Protein AF-A0A971ZKN1-F1 (afdb_monomer)

Sequence (681 aa):
MTMVVRALGYGSAAMDKGYPWTYINTAIRLGLDKGLEDVRYTDELTRGQIAALLYNALTAEYLIPVTTGPITFTRTSTIIEEVYGYTISECVLSATNDYAIAGSSPVVKNGYVAFTDEEGNVLTVSFAQTGLAGTPNQWLGHGVKLVYKKYDSTITVLGAFDGGKSETVTTATMGKDNAYVTIDGVNYKIVETLSDALNTNANELLVYAFGEDETLTQIKNNDEFAALLGTSAITLHFDDRNSETADRAIVTTYKFGKLSIEDGKINLADGKTEAELTGGFNNAAGAVHGNYVLFYYNPEVKALTIAEVLTPTELAFVTELTSSYAIIGGTKYTFGCESAGVQASAVASKFEAGAVVSVVAKDGMILEVIGATAPTIESTYLVAVTGTVPVYVDGHVYYALTANIDGSNVSILNTRSDIVADTVYRYVKNGAGIYTLIEYSSENFTQSGEKKELLDNSESDSNVVLKVNNNGSYRMGNTRFLTDTKTVIVVRNAGTFSVKTGKFTSEITVNAGAKAYAVFKDEVGNVETLKFLYVTDGSLGEVDASTTYVRVLGKVGAVYENNTVYTVYSVFNLKTGKVETRKSVETELEVGKDYAVGANDLILGIEGEATSTGKVRGYTAETVTIGNKVYTMTSDSVVVQLNADGTVTNVTVASLHNQEVEFVATGNTINLIFVTETDAE

Radius of gyration: 44.14 Å; Cα contacts (8 Å, |Δi|>4): 1518; chains: 1; bounding box: 111×70×123 Å

pLDDT: mean 77.03, std 13.84, range [34.5, 97.12]

Nearest PDB structures (foldseek):
  7yny-assembly1_D  TM=1.984E-01  e=5.431E-04  Helicoverpa armigera nucleopolyhedrovirus
  7ypo-assembly1_A  TM=2.323E-01  e=3.597E-03  Helicoverpa armigera nucleopolyhedrovirus
  4v4b-assembly1_AL  TM=5.370E-01  e=3.744E-01  Saccharomyces cerevisiae
  4dka-assembly2_C-2  TM=5.662E-01  e=4.742E+00  Trypanosoma brucei

Mean predicted aligned error: 20.2 Å

Secondary structure (DSSP, 8-state):
-HHHHHHTT---HHHHTTTTHHHHHHHHHTTTTTT-TT--TTSPPPHHHHHHHHHHHHHSEEEEEEEETTEEEEEEEEHHHHTT--EEEEEEEEE-SS-B-TT----SSTTEEEEEETT--EEEEEHHHH--SS-GGGGTT-EEEEEEEEETTEEEEEEEEE-S-EEEES--EEPGGGS-EEETTEEEEE-SS--SSTTT-TTEEEEEEE-TTS-EEEE-SHHHHHTT-SSEEEEEEE-TT--SSEEEEEEEEPEEEE--EETTEEGGGTTEEGGG-TTEEE-TT---TT-EEEEEEETTTTEEEEEEEEPPPPPEEEEEE-SSEEEETTEEEEE-BTTTTB-HHHHHTT--TT-EEEEEEETTEEEEEEE-----PPPEEEEE-S--EEEEETTEEEEEEEEEETTEEEEEEES-S-PPTTEEEEEEE-TT--EEEE-TTSTTS-SS--EEEEEE---TT--EEEEE-TTS-EEETTEEEEEEEEEEEEEEETTEEEEEESS--EEEEE-TT-EEEEEEE--SSS-EEEEEEEESSEE--S--TT--EEEEEEEEEEEEETTEEEEEEEEEETTTTEEEEEEES-S-PPTT-EEEEPTTSPEEEEE----EEEEEEEE-SSEEEETTEEEEEEEEEEEEEE-TTS-EEE--TGGGTT-EEEEEEETTEEEEEEEE-PPP-

Foldseek 3Di:
DLVVCVVVPNDDPVSPVCPPPVVVVVCVVQVLCPVVVPPDPPDDDDPVRVVSNVVSQQFGKDWDFDDDDPDTDIDIDGNCCPPVNKDWFWWAQAEDCQEGAPPDDHDVDPQWTWTQGPVRDIDIDHPVQQVDPDDSVVRHRAIKTWIWHDDPPDIHTNHIGRLWDKDKDQDKAADVVSCFIADPNDTAWEAPDADPDPVPNQRYEWEWEQDPLRYTYTDHGSVSVVLQHQQKMKMFICDSVPDPYGHYIYIYQWAKDFWAADPQFTVVQVRDHQVRQQLHEADPQPDDHGWIFTWDADNVNSYIHTDHTWDWDPWFAFLDADLFWTQTPNAIAGEFRVSNVGDRVVRSVVDDHGATWIFGHTPRYTRDIDHDPGPPDPWFKKAFQDQWDWDDDPNDIWTWTFIQGQQDTDIATERDRPDDHRAMWTWDADPVRHIRTDHLVDPVRDPFWHKDFLDQLQPADDKDKAWAAQPAFGDSPNATEHEAQQAKEWEDAPRGIDIAGGGDGFIKIAGRRKTKIWIWGDDPDRYTYTRYIYIDHTGRHDDDLPWKKKAFAAFDAWDADPNAIWTKTFTQTQQQRFTDIATESDPDDDHGFMFTAHPVRHTDPHTDDQKDKFAFADDDPFWTDGHNAIAGEDPQAFEWEQENVRHIDGDDSVVRHRHMWIFGDDPRHTRYIYHYDDPDD

Solvent-accessible surface area (backbone atoms only — not comparable to full-atom values): 37612 Å² total; per-residue (Å²): 109,70,68,58,45,37,74,74,70,64,64,46,81,76,68,53,62,56,57,63,60,56,55,49,54,48,38,51,74,61,51,37,45,67,98,43,80,89,60,56,96,83,58,85,74,48,75,67,54,51,48,46,42,53,48,34,61,33,64,33,78,42,81,41,82,46,71,66,82,97,47,73,49,75,45,78,47,28,50,41,36,77,75,68,60,36,45,81,40,64,24,29,28,38,19,24,59,80,35,21,40,73,97,57,63,48,30,86,54,83,69,24,29,28,29,30,32,90,86,67,52,77,46,75,39,52,49,80,42,26,68,62,81,86,55,68,75,81,42,54,71,33,42,27,39,39,32,30,33,85,50,99,94,45,68,48,54,78,29,44,37,90,42,37,55,72,50,76,43,67,65,70,45,73,38,79,93,44,71,29,36,34,46,92,88,42,68,28,38,46,28,80,64,83,57,93,47,80,87,72,30,72,39,32,26,39,36,32,31,61,44,96,85,58,43,38,39,67,36,56,33,42,66,63,48,58,60,44,50,81,46,25,41,37,35,34,25,23,45,70,79,77,54,99,50,47,47,32,34,44,35,49,60,20,33,62,47,71,40,44,65,56,99,61,19,28,59,81,52,86,52,38,34,70,89,66,24,77,55,35,71,44,54,85,53,67,72,51,73,74,36,35,30,34,30,42,60,41,80,86,59,26,25,39,38,39,71,41,66,51,66,66,46,73,78,26,44,28,77,42,71,62,100,61,37,38,24,45,71,83,45,71,28,36,41,19,41,66,50,23,72,26,52,35,68,72,45,50,73,75,62,54,70,67,38,44,34,21,41,29,60,50,97,48,24,35,68,46,77,49,81,46,81,66,75,87,66,80,87,45,66,33,34,26,66,36,47,49,44,83,44,82,53,97,94,40,81,35,15,35,32,41,28,34,47,94,53,42,81,41,82,46,40,25,80,58,74,82,51,53,48,81,34,68,28,42,51,48,69,50,98,87,64,42,34,50,77,42,51,71,89,42,91,64,60,45,98,52,29,70,70,44,79,58,44,80,37,74,56,88,82,56,67,48,76,46,64,42,51,72,86,53,80,32,63,58,77,90,49,37,29,39,52,39,77,74,13,36,39,40,29,23,40,98,88,45,58,49,64,52,67,22,64,47,65,44,42,30,38,34,37,54,67,24,42,36,44,36,31,33,38,66,52,94,73,88,51,32,40,41,41,38,36,40,30,70,27,34,42,71,54,80,80,55,94,82,65,43,39,29,32,32,69,40,82,74,51,70,50,79,55,96,95,39,71,27,29,30,29,37,26,39,30,61,75,76,72,44,68,48,78,39,41,18,76,59,85,81,78,60,66,78,42,36,25,37,44,45,93,85,64,30,47,43,97,44,74,55,86,76,62,47,78,38,38,27,71,48,74,58,97,50,33,40,25,45,57,95,45,77,29,39,45,55,96,77,40,39,43,34,34,38,41,74,88,64,47,73,45,83,51,54,74,76,80,38,59,76,34,73,32,40,32,26,63,65,88,57,36,40,44,30,40,36,36,74,49,68,80,82,130

Structure (mmCIF, N/CA/C/O backbone):
data_AF-A0A971ZKN1-F1
#
_entry.id   AF-A0A971ZKN1-F1
#
loop_
_atom_site.group_PDB
_atom_site.id
_atom_site.type_symbol
_atom_site.label_atom_id
_atom_site.label_alt_id
_atom_site.label_comp_id
_atom_site.label_asym_id
_atom_site.label_entity_id
_atom_site.label_seq_id
_atom_site.pdbx_PDB_ins_code
_atom_site.Cartn_x
_atom_site.Cartn_y
_atom_site.Cartn_z
_atom_site.occupancy
_atom_site.B_iso_or_equiv
_atom_site.auth_seq_id
_atom_site.auth_comp_id
_atom_site.auth_asym_id
_atom_site.auth_atom_id
_atom_site.pdbx_PDB_model_num
ATOM 1 N N . MET A 1 1 ? -28.987 -27.726 48.437 1.00 52.97 1 MET A N 1
ATOM 2 C CA . MET A 1 1 ? -29.363 -28.200 49.794 1.00 52.97 1 MET A CA 1
ATOM 3 C C . MET A 1 1 ? -29.250 -29.721 49.961 1.00 52.97 1 MET A C 1
ATOM 5 O O . MET A 1 1 ? -28.495 -30.161 50.816 1.00 52.97 1 MET A O 1
ATOM 9 N N . THR A 1 2 ? -29.912 -30.543 49.135 1.00 59.19 2 THR A N 1
ATOM 10 C CA . THR A 1 2 ? -29.900 -32.021 49.256 1.00 59.19 2 THR A CA 1
ATOM 11 C C . THR A 1 2 ? -28.501 -32.655 49.268 1.00 59.19 2 THR A C 1
ATOM 13 O O . THR A 1 2 ? -28.232 -33.514 50.102 1.00 59.19 2 THR A O 1
ATOM 16 N N . MET A 1 3 ? -27.581 -32.196 48.408 1.00 58.59 3 MET A N 1
ATOM 17 C CA . MET A 1 3 ? -26.194 -32.693 48.390 1.00 58.59 3 MET A CA 1
ATOM 18 C C . MET A 1 3 ? -25.444 -32.422 49.705 1.00 58.59 3 MET A C 1
ATOM 20 O O . MET A 1 3 ? -24.719 -33.291 50.179 1.00 58.59 3 MET A O 1
ATOM 24 N N . VAL A 1 4 ? -25.667 -31.256 50.323 1.00 52.28 4 VAL A N 1
ATOM 25 C CA . VAL A 1 4 ? -25.042 -30.853 51.597 1.00 52.28 4 VAL A CA 1
ATOM 26 C C . VAL A 1 4 ? -25.582 -31.691 52.757 1.00 52.28 4 VAL A C 1
ATOM 28 O O . VAL A 1 4 ? -24.809 -32.234 53.537 1.00 52.28 4 VAL A O 1
ATOM 31 N N . VAL A 1 5 ? -26.904 -31.875 52.835 1.00 58.31 5 VAL A N 1
ATOM 32 C CA . VAL A 1 5 ? -27.551 -32.706 53.870 1.00 58.31 5 VAL A CA 1
ATOM 33 C C . VAL A 1 5 ? -27.051 -34.155 53.815 1.00 58.31 5 VAL A C 1
ATOM 35 O O . VAL A 1 5 ? -26.801 -34.767 54.854 1.00 58.31 5 VAL A O 1
ATOM 38 N N . ARG A 1 6 ? -26.830 -34.694 52.608 1.00 61.97 6 ARG A N 1
ATOM 39 C CA . ARG A 1 6 ? -26.289 -36.046 52.424 1.00 61.97 6 ARG A CA 1
ATOM 40 C C . ARG A 1 6 ? -24.798 -36.141 52.765 1.00 61.97 6 ARG A C 1
ATOM 42 O O . ARG A 1 6 ? -24.402 -37.103 53.415 1.00 61.97 6 ARG A O 1
ATOM 49 N N . ALA A 1 7 ? -23.991 -35.152 52.372 1.00 54.19 7 ALA A N 1
ATOM 50 C CA . ALA A 1 7 ? -22.567 -35.081 52.720 1.00 54.19 7 ALA A CA 1
ATOM 51 C C . ALA A 1 7 ? -22.340 -35.016 54.242 1.00 54.19 7 ALA A C 1
ATOM 53 O O . ALA A 1 7 ? -21.360 -35.553 54.747 1.00 54.19 7 ALA A O 1
ATOM 54 N N . LEU A 1 8 ? -23.287 -34.430 54.978 1.00 57.09 8 LEU A N 1
ATOM 55 C CA . LEU A 1 8 ? -23.310 -34.408 56.443 1.00 57.09 8 LEU A CA 1
ATOM 56 C C . LEU A 1 8 ? -23.817 -35.720 57.081 1.00 57.09 8 LEU A C 1
ATOM 58 O O . LEU A 1 8 ? -23.924 -35.795 58.302 1.00 57.09 8 LEU A O 1
ATOM 62 N N . GLY A 1 9 ? -24.126 -36.751 56.286 1.00 59.22 9 GLY A N 1
ATOM 63 C CA . GLY A 1 9 ? -24.517 -38.084 56.760 1.00 59.22 9 GLY A CA 1
ATOM 64 C C . GLY A 1 9 ? -26.022 -38.308 56.949 1.00 59.22 9 GLY A C 1
ATOM 65 O O . GLY A 1 9 ? -26.420 -39.387 57.376 1.00 59.22 9 GLY A O 1
ATOM 66 N N . TYR A 1 10 ? -26.873 -37.339 56.599 1.00 69.38 10 TYR A N 1
ATOM 67 C CA . TYR A 1 10 ? -28.325 -37.391 56.839 1.00 69.38 10 TYR A CA 1
ATOM 68 C C . TYR A 1 10 ? -29.140 -37.765 55.587 1.00 69.38 10 TYR A C 1
ATOM 70 O O . TYR A 1 10 ? -30.219 -37.223 55.342 1.00 69.38 10 TYR A O 1
ATOM 78 N N . GLY A 1 11 ? -28.618 -38.673 54.759 1.00 69.50 11 GLY A N 1
ATOM 79 C CA . GLY A 1 11 ? -29.302 -39.132 53.545 1.00 69.50 11 GLY A CA 1
ATOM 80 C C . GLY A 1 11 ? -30.628 -39.855 53.819 1.00 69.50 11 GLY A C 1
ATOM 81 O O . GLY A 1 11 ? -30.818 -40.470 54.866 1.00 69.50 11 GLY A O 1
ATOM 82 N N . SER A 1 12 ? -31.545 -39.813 52.850 1.00 75.44 12 SER A N 1
ATOM 83 C CA . SER A 1 12 ? -32.789 -40.596 52.853 1.00 75.44 12 SER A CA 1
ATOM 84 C C . SER A 1 12 ? -32.953 -41.330 51.523 1.00 75.44 12 SER A C 1
ATOM 86 O O . SER A 1 12 ? -32.417 -40.891 50.509 1.00 75.44 12 SER A O 1
ATOM 88 N N . ALA A 1 13 ? -33.753 -42.401 51.485 1.00 77.06 13 ALA A N 1
ATOM 89 C CA . ALA A 1 13 ? -33.987 -43.177 50.259 1.00 77.06 13 ALA A CA 1
ATOM 90 C C . ALA A 1 13 ? -34.491 -42.321 49.075 1.00 77.06 13 ALA A C 1
ATOM 92 O O . ALA A 1 13 ? -34.213 -42.626 47.918 1.00 77.06 13 ALA A O 1
ATOM 93 N N . ALA A 1 14 ? -35.203 -41.225 49.361 1.00 72.38 14 ALA A N 1
ATOM 94 C CA . ALA A 1 14 ? -35.620 -40.251 48.356 1.00 72.38 14 ALA A CA 1
ATOM 95 C C . ALA A 1 14 ? -34.454 -39.387 47.838 1.00 72.38 14 ALA A C 1
ATOM 97 O O . ALA A 1 14 ? -34.401 -39.101 46.648 1.00 72.38 14 ALA A O 1
ATOM 98 N N . MET A 1 15 ? -33.519 -38.995 48.710 1.00 65.88 15 MET A N 1
ATOM 99 C CA . MET A 1 15 ? -32.327 -38.203 48.358 1.00 65.88 15 MET A CA 1
ATOM 100 C C . MET A 1 15 ? -31.232 -39.037 47.676 1.00 65.88 15 MET A C 1
ATOM 102 O O . MET A 1 15 ? -30.370 -38.489 46.996 1.00 65.88 15 MET A O 1
ATOM 106 N N . ASP A 1 16 ? -31.275 -40.356 47.849 1.00 73.25 16 ASP A N 1
ATOM 107 C CA . ASP A 1 16 ? -30.351 -41.310 47.231 1.00 73.25 16 ASP A CA 1
ATOM 108 C C . ASP A 1 16 ? -30.732 -41.623 45.776 1.00 73.25 16 ASP A C 1
ATOM 110 O O . ASP A 1 16 ? -29.901 -42.061 44.977 1.00 73.25 16 ASP A O 1
ATOM 114 N N . LYS A 1 17 ? -31.993 -41.383 45.401 1.00 75.62 17 LYS A N 1
ATOM 115 C CA . LYS A 1 17 ? -32.504 -41.674 44.063 1.00 75.62 17 LYS A CA 1
ATOM 116 C C . LYS A 1 17 ? -31.930 -40.682 43.045 1.00 75.62 17 LYS A C 1
ATOM 118 O O . LYS A 1 17 ? -32.218 -39.492 43.099 1.00 75.62 17 LYS A O 1
ATOM 123 N N . GLY A 1 18 ? -31.142 -41.184 42.092 1.00 64.94 18 GLY A N 1
ATOM 124 C CA . GLY A 1 18 ? -30.471 -40.357 41.076 1.00 64.94 18 GLY A CA 1
ATOM 125 C C . GLY A 1 18 ? -29.169 -39.703 41.558 1.00 64.94 18 GLY A C 1
ATOM 126 O O . GLY A 1 18 ? -28.531 -38.953 40.821 1.00 64.94 18 GLY A O 1
ATOM 127 N N . TYR A 1 19 ? -28.731 -39.992 42.783 1.00 64.00 19 TYR A N 1
ATOM 128 C CA . TYR A 1 19 ? -27.459 -39.503 43.298 1.00 64.00 19 TYR A CA 1
ATOM 129 C C . TYR A 1 19 ? -26.272 -40.335 42.763 1.00 64.00 19 TYR A C 1
ATOM 131 O O . TYR A 1 19 ? -26.373 -41.561 42.721 1.00 64.00 19 TYR A O 1
ATOM 139 N N . PRO A 1 20 ? -25.131 -39.719 42.389 1.00 63.50 20 PRO A N 1
ATOM 140 C CA . PRO A 1 20 ? -24.881 -38.274 42.352 1.00 63.50 20 PRO A CA 1
ATOM 141 C C . PRO A 1 20 ? -25.288 -37.616 41.020 1.00 63.50 20 PRO A C 1
ATOM 143 O O . PRO A 1 20 ? -25.521 -36.412 40.980 1.00 63.50 20 PRO A O 1
ATOM 146 N N . TRP A 1 21 ? -25.406 -38.389 39.939 1.00 68.44 21 TRP A N 1
ATOM 147 C CA . TRP A 1 21 ? -25.405 -37.873 38.566 1.00 68.44 21 TRP A CA 1
ATOM 148 C C . TRP A 1 21 ? -26.577 -36.966 38.207 1.00 68.44 21 TRP A C 1
ATOM 150 O O . TRP A 1 21 ? -26.382 -35.960 37.540 1.00 68.44 21 TRP A O 1
ATOM 160 N N . THR A 1 22 ? -27.793 -37.260 38.662 1.00 70.12 22 THR A N 1
ATOM 161 C CA . THR A 1 22 ? -28.954 -36.406 38.372 1.00 70.12 22 THR A CA 1
ATOM 162 C C . THR A 1 22 ? -28.827 -35.051 39.070 1.00 70.12 22 THR A C 1
ATOM 164 O O . THR A 1 22 ? -29.233 -34.033 38.515 1.00 70.12 22 THR A O 1
ATOM 167 N N . TYR A 1 23 ? -28.208 -35.020 40.253 1.00 66.31 23 TYR A N 1
ATOM 168 C CA . TYR A 1 23 ? -27.929 -33.784 40.984 1.00 66.31 23 TYR A CA 1
ATOM 169 C C . TYR A 1 23 ? -26.761 -33.012 40.375 1.00 66.31 23 TYR A C 1
ATOM 171 O O . TYR A 1 23 ? -26.865 -31.799 40.264 1.00 66.31 23 TYR A O 1
ATOM 179 N N . ILE A 1 24 ? -25.708 -33.700 39.923 1.00 68.00 24 ILE A N 1
ATOM 180 C CA . ILE A 1 24 ? -24.601 -33.086 39.176 1.00 68.00 24 ILE A CA 1
ATOM 181 C C . ILE A 1 24 ? -25.119 -32.477 37.871 1.00 68.00 24 ILE A C 1
ATOM 183 O O . ILE A 1 24 ? -24.901 -31.301 37.628 1.00 68.00 24 ILE A O 1
ATOM 187 N N . ASN A 1 25 ? -25.897 -33.216 37.081 1.00 64.62 25 ASN A N 1
ATOM 188 C CA . ASN A 1 25 ? -26.486 -32.697 35.845 1.00 64.62 25 ASN A CA 1
ATOM 189 C C . ASN A 1 25 ? -27.436 -31.525 36.111 1.00 64.62 25 ASN A C 1
ATOM 191 O O . ASN A 1 25 ? -27.516 -30.603 35.308 1.00 64.62 25 ASN A O 1
ATOM 195 N N . THR A 1 26 ? -28.151 -31.537 37.239 1.00 63.31 26 THR A N 1
ATOM 196 C CA . THR A 1 26 ? -28.976 -30.395 37.653 1.00 63.31 26 THR A CA 1
ATOM 197 C C . THR A 1 26 ? -28.108 -29.208 38.071 1.00 63.31 26 THR A C 1
ATOM 199 O O . THR A 1 26 ? -28.433 -28.089 37.709 1.00 63.31 26 THR A O 1
ATOM 202 N N . ALA A 1 27 ? -27.002 -29.433 38.785 1.00 61.34 27 ALA A N 1
ATOM 203 C CA . ALA A 1 27 ? -26.045 -28.396 39.161 1.00 61.34 27 ALA A CA 1
ATOM 204 C C . ALA A 1 27 ? -25.405 -27.743 37.927 1.00 61.34 27 ALA A C 1
ATOM 206 O O . ALA A 1 27 ? -25.395 -26.521 37.844 1.00 61.34 27 ALA A O 1
ATOM 207 N N . ILE A 1 28 ? -24.991 -28.546 36.942 1.00 63.41 28 ILE A N 1
ATOM 208 C CA . ILE A 1 28 ? -24.508 -28.080 35.632 1.00 63.41 28 ILE A CA 1
ATOM 209 C C . ILE A 1 28 ? -25.602 -27.282 34.913 1.00 63.41 28 ILE A C 1
ATOM 211 O O . ILE A 1 28 ? -25.378 -26.176 34.441 1.00 63.41 28 ILE A O 1
ATOM 215 N N . ARG A 1 29 ? -26.845 -27.788 34.890 1.00 58.34 29 ARG A N 1
ATOM 216 C CA . ARG A 1 29 ? -27.975 -27.075 34.267 1.00 58.34 29 ARG A CA 1
ATOM 217 C C . ARG A 1 29 ? -28.306 -25.748 34.956 1.00 58.34 29 ARG A C 1
ATOM 219 O O . ARG A 1 29 ? -28.877 -24.868 34.326 1.00 58.34 29 ARG A O 1
ATOM 226 N N . LEU A 1 30 ? -27.990 -25.627 36.241 1.00 55.00 30 LEU A N 1
ATOM 227 C CA . LEU A 1 30 ? -28.123 -24.399 37.025 1.00 55.00 30 LEU A CA 1
ATOM 228 C C . LEU A 1 30 ? -26.863 -23.514 36.942 1.00 55.00 30 LEU A C 1
ATOM 230 O O . LEU A 1 30 ? -26.801 -22.501 37.631 1.00 55.00 30 LEU A O 1
ATOM 234 N N . GLY A 1 31 ? -25.867 -23.885 36.128 1.00 56.12 31 GLY A N 1
ATOM 235 C CA . GLY A 1 31 ? -24.629 -23.131 35.925 1.00 56.12 31 GLY A CA 1
ATOM 236 C C . GLY A 1 31 ? -23.684 -23.132 37.127 1.00 56.12 31 GLY A C 1
ATOM 237 O O . GLY A 1 31 ? -22.835 -22.250 37.235 1.00 56.12 31 GLY A O 1
ATOM 238 N N . LEU A 1 32 ? -23.828 -24.088 38.052 1.00 67.69 32 LEU A N 1
ATOM 239 C CA . LEU A 1 32 ? -23.006 -24.152 39.264 1.00 67.69 32 LEU A CA 1
ATOM 240 C C . LEU A 1 32 ? -21.545 -24.540 38.993 1.00 67.69 32 LEU A C 1
ATOM 242 O O . LEU A 1 32 ? -20.699 -24.349 39.865 1.00 67.69 32 LEU A O 1
ATOM 246 N N . ASP A 1 33 ? -21.256 -25.074 37.809 1.00 65.81 33 ASP A N 1
ATOM 247 C CA . ASP A 1 33 ? -19.938 -25.494 37.332 1.00 65.81 33 ASP A CA 1
ATOM 248 C C . ASP A 1 33 ? -19.185 -24.415 36.539 1.00 65.81 33 ASP A C 1
ATOM 250 O O . ASP A 1 33 ? -18.049 -24.662 36.140 1.00 65.81 33 ASP A O 1
ATOM 254 N N . LYS A 1 34 ? -19.762 -23.219 36.351 1.00 65.50 34 LYS A N 1
ATOM 255 C CA . LYS A 1 34 ? -19.079 -22.108 35.672 1.00 65.50 34 LYS A CA 1
ATOM 256 C C . LYS A 1 34 ? -17.765 -21.747 36.374 1.00 65.50 34 LYS A C 1
ATOM 258 O O . LYS A 1 34 ? -17.768 -21.461 37.577 1.00 65.50 34 LYS A O 1
ATOM 263 N N . GLY A 1 35 ? -16.662 -21.742 35.625 1.00 63.22 35 GLY A N 1
ATOM 264 C CA . GLY A 1 35 ? -15.298 -21.538 36.128 1.00 63.22 35 GLY A CA 1
ATOM 265 C C . GLY A 1 35 ? -14.670 -22.776 36.786 1.00 63.22 35 GLY A C 1
ATOM 266 O O . GLY A 1 35 ? -13.624 -22.667 37.432 1.00 63.22 35 GLY A O 1
ATOM 267 N N . LEU A 1 36 ? -15.319 -23.939 36.676 1.00 68.38 36 LEU A N 1
ATOM 268 C CA . LEU A 1 36 ? -14.886 -25.235 37.207 1.00 68.38 36 LEU A CA 1
ATOM 269 C C . LEU A 1 36 ? -14.888 -26.333 36.127 1.00 68.38 36 LEU A C 1
ATOM 271 O O . LEU A 1 36 ? -14.821 -27.515 36.460 1.00 68.38 36 LEU A O 1
ATOM 275 N N . GLU A 1 37 ? -14.950 -25.967 34.847 1.00 71.62 37 GLU A N 1
ATOM 276 C CA . GLU A 1 37 ? -15.147 -26.879 33.712 1.00 71.62 37 GLU A CA 1
ATOM 277 C C . GLU A 1 37 ? -13.988 -27.879 33.548 1.00 71.62 37 GLU A C 1
ATOM 279 O O . GLU A 1 37 ? -14.201 -29.030 33.166 1.00 71.62 37 GLU A O 1
ATOM 284 N N . ASP A 1 38 ? -12.771 -27.465 33.910 1.00 73.25 38 ASP A N 1
ATOM 285 C CA . ASP A 1 38 ? -11.563 -28.297 33.853 1.00 73.25 38 ASP A CA 1
ATOM 286 C C . ASP A 1 38 ? -11.340 -29.150 35.116 1.00 73.25 38 ASP A C 1
ATOM 288 O O . ASP A 1 38 ? -10.377 -29.920 35.197 1.00 73.25 38 ASP A O 1
ATOM 292 N N . VAL A 1 39 ? -12.213 -29.028 36.121 1.00 67.56 39 VAL A N 1
ATOM 293 C CA . VAL A 1 39 ? -12.098 -29.756 37.388 1.00 67.56 39 VAL A CA 1
ATOM 294 C C . VAL A 1 39 ? -12.746 -31.125 37.254 1.00 67.56 39 VAL A C 1
ATOM 296 O O . VAL A 1 39 ? -13.963 -31.256 37.105 1.00 67.56 39 VAL A O 1
ATOM 299 N N . ARG A 1 40 ? -11.949 -32.190 37.353 1.00 71.06 40 ARG A N 1
ATOM 300 C CA . ARG A 1 40 ? -12.493 -33.549 37.292 1.00 71.06 40 ARG A CA 1
ATOM 301 C C . ARG A 1 40 ? -13.211 -33.866 38.597 1.00 71.06 40 ARG A C 1
ATOM 303 O O . ARG A 1 40 ? -12.791 -33.458 39.674 1.00 71.06 40 ARG A O 1
ATOM 310 N N . TYR A 1 41 ? -14.240 -34.710 38.532 1.00 65.75 41 TYR A N 1
ATOM 311 C CA . TYR A 1 41 ? -14.996 -35.151 39.717 1.00 65.75 41 TYR A CA 1
ATOM 312 C C . TYR A 1 41 ? -14.154 -35.848 40.801 1.00 65.75 41 TYR A C 1
ATOM 314 O O . TYR A 1 41 ? -14.636 -36.059 41.911 1.00 65.75 41 TYR A O 1
ATOM 322 N N . THR A 1 42 ? -12.930 -36.255 40.467 1.00 70.06 42 THR A N 1
ATOM 323 C CA . THR A 1 42 ? -11.970 -36.900 41.369 1.00 70.06 42 THR A CA 1
ATOM 324 C C . THR A 1 42 ? -10.967 -35.935 41.992 1.00 70.06 42 THR A C 1
ATOM 326 O O . THR A 1 42 ? -10.181 -36.366 42.832 1.00 70.06 42 THR A O 1
ATOM 329 N N . ASP A 1 43 ? -10.944 -34.676 41.560 1.00 72.56 43 ASP A N 1
ATOM 330 C CA . ASP A 1 43 ? -9.907 -33.730 41.950 1.00 72.56 43 ASP A CA 1
ATOM 331 C C . ASP A 1 43 ? -10.198 -33.132 43.333 1.00 72.56 43 ASP A C 1
ATOM 333 O O . ASP A 1 43 ? -11.343 -32.842 43.692 1.00 72.56 43 ASP A O 1
ATOM 337 N N . GLU A 1 44 ? -9.143 -32.928 44.125 1.00 73.19 44 GLU A N 1
ATOM 338 C CA . GLU A 1 44 ? -9.240 -32.133 45.347 1.00 73.19 44 GLU A CA 1
ATOM 339 C C . GLU A 1 44 ? -9.372 -30.650 44.984 1.00 73.19 44 GLU A C 1
ATOM 341 O O . GLU A 1 44 ? -8.515 -30.076 44.309 1.00 73.19 44 GLU A O 1
ATOM 346 N N . LEU A 1 45 ? -10.451 -30.019 45.449 1.00 66.38 45 LEU A N 1
ATOM 347 C CA . LEU A 1 45 ? -10.735 -28.622 45.139 1.00 66.38 45 LEU A CA 1
ATOM 348 C C . LEU A 1 45 ? -9.787 -27.678 45.886 1.00 66.38 45 LEU A C 1
ATOM 350 O O . LEU A 1 45 ? -9.662 -27.715 47.113 1.00 66.38 45 LEU A O 1
ATOM 354 N N . THR A 1 46 ? -9.187 -26.747 45.151 1.00 67.62 46 THR A N 1
ATOM 355 C CA . THR A 1 46 ? -8.466 -25.613 45.733 1.00 67.62 46 THR A CA 1
ATOM 356 C C . THR A 1 46 ? -9.424 -24.665 46.459 1.00 67.62 46 THR A C 1
ATOM 358 O O . THR A 1 46 ? -10.624 -24.612 46.184 1.00 67.62 46 THR A O 1
ATOM 361 N N . ARG A 1 47 ? -8.891 -23.831 47.363 1.00 59.94 47 ARG A N 1
ATOM 362 C CA . ARG A 1 47 ? -9.691 -22.807 48.066 1.00 59.94 47 ARG A CA 1
ATOM 363 C C . ARG A 1 47 ? -10.417 -21.863 47.098 1.00 59.94 47 ARG A C 1
ATOM 365 O O . ARG A 1 47 ? -11.539 -21.470 47.395 1.00 59.94 47 ARG A O 1
ATOM 372 N N . GLY A 1 48 ? -9.797 -21.533 45.962 1.00 56.66 48 GLY A N 1
ATOM 373 C CA . GLY A 1 48 ? -10.414 -20.718 44.911 1.00 56.66 48 GLY A CA 1
ATOM 374 C C . GLY A 1 48 ? -11.597 -21.423 44.247 1.00 56.66 48 GLY A C 1
ATOM 375 O O . GLY A 1 48 ? -12.668 -20.839 44.132 1.00 56.66 48 GLY A O 1
ATOM 376 N N . GLN A 1 49 ? -11.449 -22.707 43.915 1.00 63.09 49 GLN A N 1
ATOM 377 C CA . GLN A 1 49 ? -12.525 -23.509 43.319 1.00 63.09 49 GLN A CA 1
ATOM 378 C C . GLN A 1 49 ? -13.696 -23.740 44.290 1.00 63.09 49 GLN A C 1
ATOM 380 O O . GLN A 1 49 ? -14.855 -23.666 43.894 1.00 63.09 49 GLN A O 1
ATOM 385 N N . ILE A 1 50 ? -13.420 -23.950 45.584 1.00 64.56 50 ILE A N 1
ATOM 386 C CA . ILE A 1 50 ? -14.469 -24.032 46.617 1.00 64.56 50 ILE A CA 1
ATOM 387 C C . ILE A 1 50 ? -15.218 -22.699 46.738 1.00 64.56 50 ILE A C 1
ATOM 389 O O . ILE A 1 50 ? -16.441 -22.694 46.866 1.00 64.56 50 ILE A O 1
ATOM 393 N N . ALA A 1 51 ? -14.499 -21.573 46.699 1.00 60.84 51 ALA A N 1
ATOM 394 C CA . ALA A 1 51 ? -15.114 -20.252 46.750 1.00 60.84 51 ALA A CA 1
ATOM 395 C C . ALA A 1 51 ? -16.026 -20.003 45.537 1.00 60.84 51 ALA A C 1
ATOM 397 O O . ALA A 1 51 ? -17.151 -19.552 45.733 1.00 60.84 51 ALA A O 1
ATOM 398 N N . ALA A 1 52 ? -15.592 -20.372 44.326 1.00 61.12 52 ALA A N 1
ATOM 399 C CA . ALA A 1 52 ? -16.406 -20.290 43.111 1.00 61.12 52 ALA A CA 1
ATOM 400 C C . ALA A 1 52 ? -17.684 -21.140 43.214 1.00 61.12 52 ALA A C 1
ATOM 402 O O . ALA A 1 52 ? -18.779 -20.648 42.962 1.00 61.12 52 ALA A O 1
ATOM 403 N N . LEU A 1 53 ? -17.574 -22.384 43.693 1.00 68.94 53 LEU A N 1
ATOM 404 C CA . LEU A 1 53 ? -18.726 -23.275 43.862 1.00 68.94 53 LEU A CA 1
ATOM 405 C C . LEU A 1 53 ? -19.742 -22.748 44.890 1.00 68.94 53 LEU A C 1
ATOM 407 O O . LEU A 1 53 ? -20.951 -22.794 44.659 1.00 68.94 53 LEU A O 1
ATOM 411 N N . LEU A 1 54 ? -19.264 -22.245 46.034 1.00 66.94 54 LEU A N 1
ATOM 412 C CA . LEU A 1 54 ? -20.121 -21.631 47.053 1.00 66.94 54 LEU A CA 1
ATOM 413 C C . LEU A 1 54 ? -20.790 -20.365 46.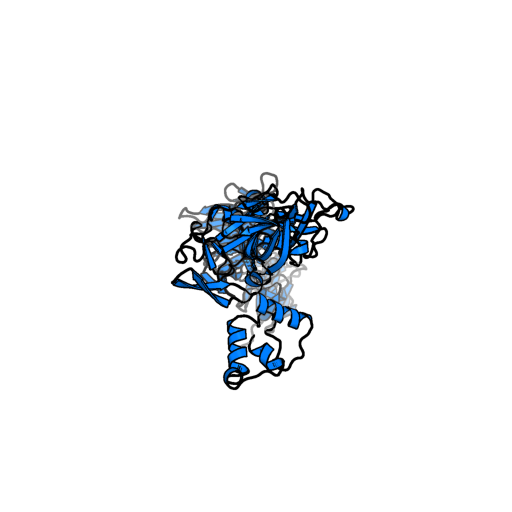528 1.00 66.94 54 LEU A C 1
ATOM 415 O O . LEU A 1 54 ? -21.969 -20.144 46.792 1.00 66.94 54 LEU A O 1
ATOM 419 N N . TYR A 1 55 ? -20.045 -19.555 45.786 1.00 66.94 55 TYR A N 1
ATOM 420 C CA . TYR A 1 55 ? -20.558 -18.341 45.183 1.00 66.94 55 TYR A CA 1
ATOM 421 C C . TYR A 1 55 ? -21.668 -18.647 44.167 1.00 66.94 55 TYR A C 1
ATOM 423 O O . TYR A 1 55 ? -22.780 -18.151 44.338 1.00 66.94 55 TYR A O 1
ATOM 431 N N . ASN A 1 56 ? -21.420 -19.544 43.204 1.00 69.12 56 ASN A N 1
ATOM 432 C CA . ASN A 1 56 ? -22.418 -19.964 42.216 1.00 69.12 56 ASN A CA 1
ATOM 433 C C . ASN A 1 56 ? -23.688 -20.501 42.897 1.00 69.12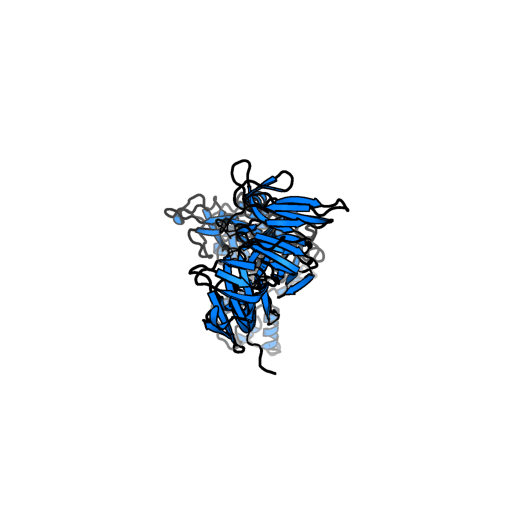 56 ASN A C 1
ATOM 435 O O . ASN A 1 56 ? -24.803 -20.235 42.460 1.00 69.12 56 ASN A O 1
ATOM 439 N N . ALA A 1 57 ? -23.545 -21.225 44.012 1.00 69.69 57 ALA A N 1
ATOM 440 C CA . ALA A 1 57 ? -24.687 -21.726 44.775 1.00 69.69 57 ALA A CA 1
ATOM 441 C C . ALA A 1 57 ? -25.494 -20.619 45.479 1.00 69.69 57 ALA A C 1
ATOM 443 O O . ALA A 1 57 ? -26.698 -20.783 45.672 1.00 69.69 57 ALA A O 1
ATOM 444 N N . LEU A 1 58 ? -24.851 -19.522 45.892 1.00 71.12 58 LEU A N 1
ATOM 445 C CA . LEU A 1 58 ? -25.517 -18.387 46.539 1.00 71.12 58 LEU A CA 1
ATOM 446 C C . LEU A 1 58 ? -26.267 -17.500 45.541 1.00 71.12 58 LEU A C 1
ATOM 448 O O . LEU A 1 58 ? -27.259 -16.874 45.920 1.00 71.12 58 LEU A O 1
ATOM 452 N N . THR A 1 59 ? -25.802 -17.458 44.294 1.00 69.25 59 THR A N 1
ATOM 453 C CA . THR A 1 59 ? -26.341 -16.600 43.230 1.00 69.25 59 THR A CA 1
ATOM 454 C C . THR A 1 59 ? -27.180 -17.339 42.194 1.00 69.25 59 THR A C 1
ATOM 456 O O . THR A 1 59 ? -27.793 -16.697 41.349 1.00 69.25 59 THR A O 1
ATOM 459 N N . ALA A 1 60 ? -27.283 -18.667 42.282 1.00 69.56 60 ALA A N 1
ATOM 460 C CA . ALA A 1 60 ? -28.209 -19.437 41.464 1.00 69.56 60 ALA A CA 1
ATOM 461 C C . ALA A 1 60 ? -29.672 -19.103 41.792 1.00 69.56 60 ALA A C 1
ATOM 463 O O . ALA A 1 60 ? -30.092 -19.085 42.956 1.00 69.56 60 ALA A O 1
ATOM 464 N N . GLU A 1 61 ? -30.455 -18.900 40.738 1.00 71.19 61 GLU A N 1
ATOM 465 C CA . GLU A 1 61 ? -31.890 -18.666 40.821 1.00 71.19 61 GLU A CA 1
ATOM 466 C C . GLU A 1 61 ? -32.635 -19.891 41.368 1.00 71.19 61 GLU A C 1
ATOM 468 O O . GLU A 1 61 ? -32.405 -21.037 40.965 1.00 71.19 61 GLU A O 1
ATOM 473 N N . TYR A 1 62 ? -33.587 -19.653 42.267 1.00 68.69 62 TYR A N 1
ATOM 474 C CA . TYR A 1 62 ? -34.550 -20.649 42.706 1.00 68.69 62 TYR A CA 1
ATOM 475 C C . TYR A 1 62 ? -35.955 -20.066 42.851 1.00 68.69 62 TYR A C 1
ATOM 477 O O . TYR A 1 62 ? -36.180 -18.872 43.047 1.00 68.69 62 TYR A O 1
ATOM 485 N N . LEU A 1 63 ? -36.927 -20.964 42.726 1.00 75.75 63 LEU A N 1
ATOM 486 C CA . LEU A 1 63 ? -38.344 -20.646 42.749 1.00 75.75 63 LEU A CA 1
ATOM 487 C C . LEU A 1 63 ? -38.873 -20.621 44.184 1.00 75.75 63 LEU A C 1
ATOM 489 O O . LEU A 1 63 ? -38.759 -21.604 44.921 1.00 75.75 63 LEU A O 1
ATOM 493 N N . ILE A 1 64 ? -39.508 -19.514 44.552 1.00 73.50 64 ILE A N 1
ATOM 494 C CA . ILE A 1 64 ? -40.101 -19.275 45.864 1.00 73.50 64 ILE A CA 1
ATOM 495 C C . ILE A 1 64 ? -41.615 -19.176 45.709 1.00 73.50 64 ILE A C 1
ATOM 497 O O . ILE A 1 64 ? -42.107 -18.290 45.005 1.00 73.50 64 ILE A O 1
ATOM 501 N N . PRO A 1 65 ? -42.389 -20.057 46.360 1.00 73.81 65 PRO A N 1
ATOM 502 C CA . PRO A 1 65 ? -43.829 -19.895 46.440 1.00 73.81 65 PRO A CA 1
ATOM 503 C C . PRO A 1 65 ? -44.162 -18.743 47.395 1.00 73.81 65 PRO A C 1
ATOM 505 O O . PRO A 1 65 ? -43.934 -18.828 48.601 1.00 73.81 65 PRO A O 1
ATOM 508 N N . VAL A 1 66 ? -44.731 -17.670 46.854 1.00 76.81 66 VAL A N 1
ATOM 509 C CA . VAL A 1 66 ? -45.229 -16.521 47.612 1.00 76.81 66 VAL A CA 1
ATOM 510 C C . VAL A 1 66 ? -46.741 -16.658 47.737 1.00 76.81 66 VAL A C 1
ATOM 512 O O . VAL A 1 66 ? -47.445 -16.808 46.739 1.00 76.81 66 VAL A O 1
ATOM 515 N N . THR A 1 67 ? -47.246 -16.634 48.971 1.00 75.19 67 THR A N 1
ATOM 516 C CA . THR A 1 67 ? -48.688 -16.694 49.243 1.00 75.19 67 THR A CA 1
ATOM 517 C C . THR A 1 67 ? -49.161 -15.346 49.758 1.00 75.19 67 THR A C 1
ATOM 519 O O . THR A 1 67 ? -48.782 -14.931 50.853 1.00 75.19 67 THR A O 1
ATOM 522 N N . THR A 1 68 ? -50.011 -14.680 48.979 1.00 66.25 68 THR A N 1
ATOM 523 C CA . THR A 1 68 ? -50.598 -13.385 49.338 1.00 66.25 68 THR A CA 1
ATOM 524 C C . THR A 1 68 ? -52.115 -13.546 49.376 1.00 66.25 68 THR A C 1
ATOM 526 O O . THR A 1 68 ? -52.789 -13.537 48.347 1.00 66.25 68 THR A O 1
ATOM 529 N N . GLY A 1 69 ? -52.670 -13.753 50.573 1.00 74.38 69 GLY A N 1
ATOM 530 C CA . GLY A 1 69 ? -54.085 -14.108 50.728 1.00 74.38 69 GLY A CA 1
ATOM 531 C C . GLY A 1 69 ? -54.383 -15.521 50.187 1.00 74.38 69 GLY A C 1
ATOM 532 O O . GLY A 1 69 ? -53.636 -16.442 50.510 1.00 74.38 69 GLY A O 1
ATOM 533 N N . PRO A 1 70 ? -55.455 -15.737 49.395 1.00 74.81 70 PRO A N 1
ATOM 534 C CA . PRO A 1 70 ? -55.813 -17.059 48.867 1.00 74.81 70 PRO A CA 1
ATOM 535 C C . PRO A 1 70 ? -55.032 -17.474 47.605 1.00 74.81 70 PRO A C 1
ATOM 537 O O . PRO A 1 70 ? -55.300 -18.540 47.057 1.00 74.81 70 PRO A O 1
ATOM 540 N N . ILE A 1 71 ? -54.113 -16.638 47.109 1.00 60.03 71 ILE A N 1
ATOM 541 C CA . ILE A 1 71 ? -53.384 -16.869 45.857 1.00 60.03 71 ILE A CA 1
ATOM 542 C C . ILE A 1 71 ? -51.922 -17.184 46.179 1.00 60.03 71 ILE A C 1
ATOM 544 O O . ILE A 1 71 ? -51.248 -16.408 46.860 1.00 60.03 71 ILE A O 1
ATOM 548 N N . THR A 1 72 ? -51.433 -18.305 45.648 1.00 78.62 72 THR A N 1
ATOM 549 C CA . THR A 1 72 ? -50.009 -18.651 45.636 1.00 78.62 72 THR A CA 1
ATOM 550 C C . THR A 1 72 ? -49.475 -18.484 44.219 1.00 78.62 72 THR A C 1
ATOM 552 O O . THR A 1 72 ? -49.995 -19.094 43.288 1.00 78.62 72 THR A O 1
ATOM 555 N N . PHE A 1 73 ? -48.431 -17.676 44.057 1.00 77.44 73 PHE A N 1
ATOM 556 C CA . PHE A 1 73 ? -47.662 -17.573 42.818 1.00 77.44 73 PHE A CA 1
ATOM 557 C C . PHE A 1 73 ? -46.190 -17.863 43.104 1.00 77.44 73 PHE A C 1
ATOM 559 O O . PHE A 1 73 ? -45.758 -17.898 44.255 1.00 77.44 73 PHE A O 1
ATOM 566 N N . THR A 1 74 ? -45.417 -18.121 42.059 1.00 78.56 74 THR A N 1
ATOM 567 C CA . THR A 1 74 ? -43.995 -18.438 42.183 1.00 78.56 74 THR A CA 1
ATOM 568 C C . THR A 1 74 ? -43.177 -17.244 41.714 1.00 78.56 74 THR A C 1
ATOM 570 O O . THR A 1 74 ? -43.387 -16.763 40.605 1.00 78.56 74 THR A O 1
ATOM 573 N N . ARG A 1 75 ? -42.270 -16.759 42.565 1.00 78.38 75 ARG A N 1
ATOM 574 C CA . ARG A 1 75 ? -41.278 -15.732 42.231 1.00 78.38 75 ARG A CA 1
ATOM 575 C C . ARG A 1 75 ? -39.901 -16.384 42.127 1.00 78.38 75 ARG A C 1
ATOM 577 O O . ARG A 1 75 ? -39.603 -17.286 42.904 1.00 78.38 75 ARG A O 1
ATOM 584 N N . THR A 1 76 ? -39.071 -15.923 41.205 1.00 75.31 76 THR A N 1
ATOM 585 C CA . THR A 1 76 ? -37.652 -16.297 41.134 1.00 75.31 76 THR A CA 1
ATOM 586 C C . THR A 1 76 ? -36.830 -15.366 42.030 1.00 75.31 76 THR A C 1
ATOM 588 O O . THR A 1 76 ? -37.064 -14.161 42.017 1.00 75.31 76 THR A O 1
ATOM 591 N N . SER A 1 77 ? -35.914 -15.905 42.836 1.00 76.19 77 SER A N 1
ATOM 592 C CA . SER A 1 77 ? -34.913 -15.125 43.584 1.00 76.19 77 SER A CA 1
ATOM 593 C C . SER A 1 77 ? -33.666 -15.974 43.857 1.00 76.19 77 SER A C 1
ATOM 595 O O . SER A 1 77 ? -33.613 -17.142 43.476 1.00 76.19 77 SER A O 1
ATOM 597 N N . THR A 1 78 ? -32.660 -15.406 44.511 1.00 73.88 78 THR A N 1
ATOM 598 C CA . THR A 1 78 ? -31.390 -16.056 44.858 1.00 73.88 78 THR A CA 1
ATOM 599 C C . THR A 1 78 ? -31.181 -16.103 46.374 1.00 73.88 78 THR A C 1
ATOM 601 O O . THR A 1 78 ? -31.832 -15.393 47.145 1.00 73.88 78 THR A O 1
ATOM 604 N N . ILE A 1 79 ? -30.277 -16.969 46.854 1.00 74.44 79 ILE A N 1
ATOM 605 C CA . ILE A 1 79 ? -30.054 -17.123 48.307 1.00 74.44 79 ILE A CA 1
ATOM 606 C C . ILE A 1 79 ? -29.452 -15.834 48.872 1.00 74.44 79 ILE A C 1
ATOM 608 O O . ILE A 1 79 ? -29.752 -15.440 50.003 1.00 74.44 79 ILE A O 1
ATOM 612 N N . ILE A 1 80 ? -28.613 -15.168 48.078 1.00 75.38 80 ILE A N 1
ATOM 613 C CA . ILE A 1 80 ? -27.973 -13.913 48.460 1.00 75.38 80 ILE A CA 1
ATOM 614 C C . ILE A 1 80 ? -28.985 -12.770 48.638 1.00 75.38 80 ILE A C 1
ATOM 616 O O . ILE A 1 80 ? -28.809 -11.934 49.528 1.00 75.38 80 ILE A O 1
ATOM 620 N N . GLU A 1 81 ? -30.075 -12.779 47.873 1.00 76.44 81 GLU A N 1
ATOM 621 C CA . GLU A 1 81 ? -31.166 -11.814 48.009 1.00 76.44 81 GLU A CA 1
ATOM 622 C C . GLU A 1 81 ? -32.051 -12.118 49.220 1.00 76.44 81 GLU A C 1
ATOM 624 O O . GLU A 1 81 ? -32.223 -11.265 50.087 1.00 76.44 81 GLU A O 1
ATOM 629 N N . GLU A 1 82 ? -32.558 -13.344 49.345 1.00 79.31 82 GLU A N 1
ATOM 630 C CA . GLU A 1 82 ? -33.562 -13.681 50.368 1.00 79.31 82 GLU A CA 1
ATOM 631 C C . GLU A 1 82 ? -32.995 -13.788 51.784 1.00 79.31 82 GLU A C 1
ATOM 633 O O . GLU A 1 82 ? -33.645 -13.408 52.758 1.00 79.31 82 GLU A O 1
ATOM 638 N N . VAL A 1 83 ? -31.786 -14.336 51.927 1.00 75.94 83 VAL A N 1
ATOM 639 C CA . VAL A 1 83 ? -31.200 -14.611 53.248 1.00 75.94 83 VAL A CA 1
ATOM 640 C C . VAL A 1 83 ? -30.319 -13.458 53.710 1.00 75.94 83 VAL A C 1
ATOM 642 O O . VAL A 1 83 ? -30.330 -13.100 54.888 1.00 75.94 83 VAL A O 1
ATOM 645 N N . TYR A 1 84 ? -29.546 -12.874 52.794 1.00 73.25 84 TYR A N 1
ATOM 646 C CA . TYR A 1 84 ? -28.544 -11.860 53.129 1.00 73.25 84 TYR A CA 1
ATOM 647 C C . TYR A 1 84 ? -28.987 -10.429 52.771 1.00 73.25 84 TYR A C 1
ATOM 649 O O . TYR A 1 84 ? -28.393 -9.454 53.256 1.00 73.25 84 TYR A O 1
ATOM 657 N N . GLY A 1 85 ? -30.068 -10.277 51.999 1.00 78.38 85 GLY A N 1
ATOM 658 C CA . GLY A 1 85 ? -30.642 -8.982 51.638 1.00 78.38 85 GLY A CA 1
ATOM 659 C C . GLY A 1 85 ? -29.752 -8.158 50.711 1.00 78.38 85 GLY A C 1
ATOM 660 O O . GLY A 1 85 ? -29.764 -6.933 50.820 1.00 78.38 85 GLY A O 1
ATOM 661 N N . TYR A 1 86 ? -28.916 -8.808 49.898 1.00 83.75 86 TYR A N 1
ATOM 662 C CA . TYR A 1 86 ? -28.211 -8.152 48.793 1.00 83.75 86 TYR A CA 1
ATOM 663 C C . TYR A 1 86 ? -29.134 -8.051 47.576 1.00 83.75 86 TYR A C 1
ATOM 665 O O . TYR A 1 86 ? -30.158 -8.714 47.510 1.00 83.75 86 TYR A O 1
ATOM 673 N N . THR A 1 87 ? -28.767 -7.218 46.617 1.00 86.25 87 THR A N 1
ATOM 674 C CA . THR A 1 87 ? -29.401 -7.103 45.307 1.00 86.25 87 THR A CA 1
ATOM 675 C C . THR A 1 87 ? -28.378 -7.525 44.266 1.00 86.25 87 THR A C 1
ATOM 677 O O . THR A 1 87 ? -27.220 -7.102 44.343 1.00 86.25 87 THR A O 1
ATOM 680 N N . ILE A 1 88 ? -28.796 -8.356 43.313 1.00 82.50 88 ILE A N 1
ATOM 681 C CA . ILE A 1 88 ? -28.037 -8.616 42.090 1.00 82.50 88 ILE A CA 1
ATOM 682 C C . ILE A 1 88 ? -28.679 -7.771 40.997 1.00 82.50 88 ILE A C 1
ATOM 684 O O . ILE A 1 88 ? -29.875 -7.884 40.761 1.00 82.50 88 ILE A O 1
ATOM 688 N N . SER A 1 89 ? -27.895 -6.906 40.364 1.00 84.50 89 SER A N 1
ATOM 689 C CA . SER A 1 89 ? -28.365 -6.077 39.257 1.00 84.50 89 SER A CA 1
ATOM 690 C C . SER A 1 89 ? -27.482 -6.301 38.047 1.00 84.50 89 SER A C 1
ATOM 692 O O . SER A 1 89 ? -26.255 -6.253 38.162 1.00 84.50 89 SER A O 1
ATOM 694 N N . GLU A 1 90 ? -28.109 -6.539 36.903 1.00 83.12 90 GLU A N 1
ATOM 695 C CA . GLU A 1 90 ? -27.454 -6.455 35.602 1.00 83.12 90 GLU A CA 1
ATOM 696 C C . GLU A 1 90 ? -27.263 -4.972 35.288 1.00 83.12 90 GLU A C 1
ATOM 698 O O . GLU A 1 90 ? -28.206 -4.180 35.318 1.00 83.12 90 GLU A O 1
ATOM 703 N N . CYS A 1 91 ? -26.004 -4.574 35.128 1.00 84.44 91 CYS A N 1
ATOM 704 C CA . CY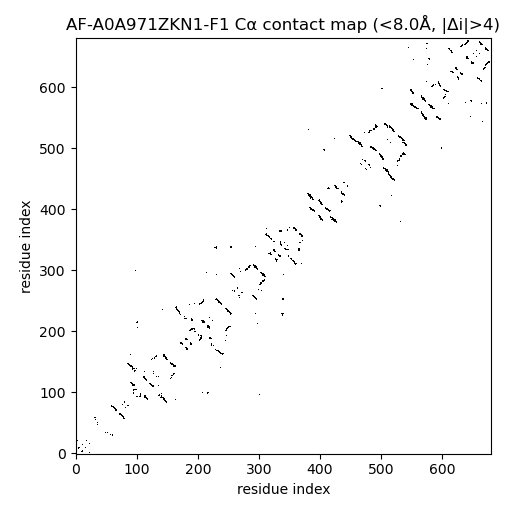S A 1 91 ? -25.625 -3.183 34.973 1.00 84.44 91 CYS A CA 1
ATOM 705 C C . CYS A 1 91 ? -24.566 -3.020 33.895 1.00 84.44 91 CYS A C 1
ATOM 707 O O . CYS A 1 91 ? -23.716 -3.879 33.684 1.00 84.44 91 CYS A O 1
ATOM 709 N N . VAL A 1 92 ? -24.523 -1.835 33.311 1.00 85.69 92 VAL A N 1
ATOM 710 C CA . VAL A 1 92 ? -23.434 -1.379 32.453 1.00 85.69 92 VAL A CA 1
ATOM 711 C C . VAL A 1 92 ? -22.554 -0.428 33.241 1.00 85.69 92 VAL A C 1
ATOM 713 O O . VAL A 1 92 ? -23.078 0.472 33.897 1.00 85.69 92 VAL A O 1
ATOM 716 N N . LEU A 1 93 ? -21.228 -0.568 33.173 1.00 89.25 93 LEU A N 1
ATOM 717 C CA . LEU A 1 93 ? -20.352 0.487 33.689 1.00 89.25 93 LEU A CA 1
ATOM 718 C C . LEU A 1 93 ? -20.469 1.709 32.771 1.00 89.25 93 LEU A C 1
ATOM 720 O O . LEU A 1 93 ? -19.949 1.721 31.657 1.00 89.25 93 LEU A O 1
ATOM 724 N N . SER A 1 94 ? -21.179 2.731 33.234 1.00 88.44 94 SER A N 1
ATOM 725 C CA . SER A 1 94 ? -21.586 3.884 32.433 1.00 88.44 94 SER A CA 1
ATOM 726 C C . SER A 1 94 ? -20.681 5.099 32.607 1.00 88.44 94 SER A C 1
ATOM 728 O O . SER A 1 94 ? -20.596 5.925 31.700 1.00 88.44 94 SER A O 1
ATOM 730 N N . ALA A 1 95 ? -19.971 5.217 33.732 1.00 89.31 95 ALA A N 1
ATOM 731 C CA . ALA A 1 95 ? -18.981 6.275 33.915 1.00 89.31 95 ALA A CA 1
ATOM 732 C C . ALA A 1 95 ? -17.830 5.876 34.845 1.00 89.31 95 ALA A C 1
ATOM 734 O O . ALA A 1 95 ? -18.005 5.159 35.831 1.00 89.31 95 ALA A O 1
ATOM 735 N N . THR A 1 96 ? -16.651 6.409 34.562 1.00 89.00 96 THR A N 1
ATOM 736 C CA . THR A 1 96 ? -15.449 6.365 35.394 1.00 89.00 96 THR A CA 1
ATOM 737 C C . THR A 1 96 ? -15.088 7.777 35.845 1.00 89.00 96 THR A C 1
ATOM 739 O O . THR A 1 96 ? -15.854 8.719 35.644 1.00 89.00 96 THR A O 1
ATOM 742 N N . ASN A 1 97 ? -13.934 7.938 36.493 1.00 83.50 97 ASN A N 1
ATOM 743 C CA . ASN A 1 97 ? -13.404 9.265 36.791 1.00 83.50 97 ASN A CA 1
ATOM 744 C C . ASN A 1 97 ? -13.030 10.052 35.528 1.00 83.50 97 ASN A C 1
ATOM 746 O O . ASN A 1 97 ? -13.088 11.278 35.560 1.00 83.50 97 ASN A O 1
ATOM 750 N N . ASP A 1 98 ? -12.692 9.344 34.451 1.00 74.25 98 ASP A N 1
ATOM 751 C CA . ASP A 1 98 ? -12.137 9.935 33.236 1.00 74.25 98 ASP A CA 1
ATOM 752 C C . ASP A 1 98 ? -13.207 10.073 32.142 1.00 74.25 98 ASP A C 1
ATOM 754 O O . ASP A 1 98 ? -13.250 11.073 31.438 1.00 74.25 98 ASP A O 1
ATOM 758 N N . TYR A 1 99 ? -14.119 9.099 32.027 1.00 79.75 99 TYR A N 1
ATOM 759 C CA . TYR A 1 99 ? -15.045 9.001 30.896 1.00 79.75 99 TYR A CA 1
ATOM 760 C C . TYR A 1 99 ? -16.477 8.695 31.331 1.00 79.75 99 TYR A C 1
ATOM 762 O O . TYR A 1 99 ? -16.713 8.092 32.375 1.00 79.75 99 TYR A O 1
ATOM 770 N N . ALA A 1 100 ? -17.452 9.062 30.503 1.00 84.62 100 ALA A N 1
ATOM 771 C CA . ALA A 1 100 ? -18.850 8.690 30.688 1.00 84.62 100 ALA A CA 1
ATOM 772 C C . ALA A 1 100 ? -19.526 8.456 29.337 1.00 84.62 100 ALA A C 1
ATOM 774 O O . ALA A 1 100 ? -19.283 9.205 28.394 1.00 84.62 100 ALA A O 1
ATOM 775 N N . ILE A 1 101 ? -20.382 7.437 29.255 1.00 80.75 101 ILE A N 1
ATOM 776 C CA . ILE A 1 101 ? -21.243 7.217 28.088 1.00 80.75 101 ILE A CA 1
ATOM 777 C C . ILE A 1 101 ? -22.333 8.300 28.020 1.00 80.75 101 ILE A C 1
ATOM 779 O O . ILE A 1 101 ? -22.655 8.949 29.023 1.00 80.75 101 ILE A O 1
ATOM 783 N N . ALA A 1 102 ? -22.927 8.487 26.839 1.00 70.06 102 ALA A N 1
ATOM 784 C CA . ALA A 1 102 ? -23.945 9.512 26.616 1.00 70.06 102 ALA A CA 1
ATOM 785 C C . ALA A 1 102 ? -25.105 9.422 27.630 1.00 70.06 102 ALA A C 1
ATOM 787 O O . ALA A 1 102 ? -25.612 8.343 27.930 1.00 70.06 102 ALA A O 1
ATOM 788 N N . GLY A 1 103 ? -25.511 10.577 28.171 1.00 67.94 103 GLY A N 1
ATOM 789 C CA . GLY A 1 103 ? -26.527 10.678 29.228 1.00 67.94 103 GLY A CA 1
ATOM 790 C C . GLY A 1 103 ? -25.982 10.602 30.662 1.00 67.94 103 GLY A C 1
ATOM 791 O O . GLY A 1 103 ? -26.752 10.782 31.602 1.00 67.94 103 GLY A O 1
ATOM 792 N N . SER A 1 104 ? -24.672 10.391 30.843 1.00 72.50 104 SER A N 1
ATOM 793 C CA . SER A 1 104 ? -23.992 10.392 32.148 1.00 72.50 104 SER A CA 1
ATOM 794 C C . SER A 1 104 ? -22.937 11.503 32.253 1.00 72.50 104 SER A C 1
ATOM 796 O O . SER A 1 104 ? -22.686 12.251 31.311 1.00 72.50 104 SER A O 1
ATOM 798 N N . SER A 1 105 ? -22.322 11.649 33.428 1.00 77.69 105 SER A N 1
ATOM 799 C CA . SER A 1 105 ? -21.163 12.526 33.641 1.00 77.69 105 SER A CA 1
ATOM 800 C C . SER A 1 105 ? -20.057 11.756 34.358 1.00 77.69 105 SER A C 1
ATOM 802 O O . SER A 1 105 ? -20.387 10.871 35.157 1.00 77.69 105 SER A O 1
ATOM 804 N N . PRO A 1 106 ? -18.772 12.086 34.117 1.00 81.94 106 PRO A N 1
ATOM 805 C CA . PRO A 1 106 ? -17.672 11.461 34.833 1.00 81.94 106 PRO A CA 1
ATOM 806 C C . PRO A 1 106 ? -17.858 11.563 36.347 1.00 81.94 106 PRO A C 1
ATOM 808 O O . PRO A 1 106 ? -18.352 12.556 36.894 1.00 81.94 106 PRO A O 1
ATOM 811 N N . VAL A 1 107 ? -17.470 10.503 37.043 1.00 86.25 107 VAL A N 1
ATOM 812 C CA . VAL A 1 107 ? -17.599 10.411 38.490 1.00 86.25 107 VAL A CA 1
ATOM 813 C C . VAL A 1 107 ? -16.558 11.320 39.130 1.00 86.25 107 VAL A C 1
ATOM 815 O O . VAL A 1 107 ? -15.362 11.073 39.065 1.00 86.25 107 VAL A O 1
ATOM 818 N N . VAL A 1 108 ? -17.010 12.361 39.828 1.00 85.62 108 VAL A N 1
ATOM 819 C CA . VAL A 1 108 ? -16.109 13.332 40.480 1.00 85.62 108 VAL A CA 1
ATOM 820 C C . VAL A 1 108 ? -15.300 12.697 41.623 1.00 85.62 108 VAL A C 1
ATOM 822 O O . VAL A 1 108 ? -14.202 13.138 41.962 1.00 85.62 108 VAL A O 1
ATOM 825 N N . LYS A 1 109 ? -15.839 11.656 42.265 1.00 85.50 109 LYS A N 1
ATOM 826 C CA . LYS A 1 109 ? -15.207 11.010 43.419 1.00 85.50 109 LYS A CA 1
ATOM 827 C C . LYS A 1 109 ? -14.119 10.032 42.963 1.00 85.50 109 LYS A C 1
ATOM 829 O O . LYS A 1 109 ? -14.431 8.987 42.403 1.00 85.50 109 LYS A O 1
ATOM 834 N N . ASN A 1 110 ? -12.857 10.346 43.252 1.00 84.00 110 ASN A N 1
ATOM 835 C CA . ASN A 1 110 ? -11.708 9.529 42.843 1.00 84.00 110 ASN A CA 1
ATOM 836 C C . ASN A 1 110 ? -11.815 8.061 43.316 1.00 84.00 110 ASN A C 1
ATOM 838 O O . ASN A 1 110 ? -12.114 7.806 44.488 1.00 84.00 110 ASN A O 1
ATOM 842 N N . GLY A 1 111 ? -11.563 7.109 42.412 1.00 82.94 111 GLY A N 1
ATOM 843 C CA . GLY A 1 111 ? -11.636 5.664 42.660 1.00 82.94 111 GLY A CA 1
ATOM 844 C C . GLY A 1 111 ? -13.059 5.093 42.673 1.00 82.94 111 GLY A C 1
ATOM 845 O O . GLY A 1 111 ? -13.264 3.962 43.133 1.00 82.94 111 GLY A O 1
ATOM 846 N N . TYR A 1 112 ? -14.044 5.874 42.222 1.00 91.88 112 TYR A N 1
ATOM 847 C CA . TYR A 1 112 ? -15.441 5.462 42.089 1.00 91.88 112 TYR A CA 1
ATOM 848 C C . TYR A 1 112 ? -15.859 5.433 40.620 1.00 91.88 112 TYR A C 1
ATOM 850 O O . TYR A 1 112 ? -15.356 6.190 39.795 1.00 91.88 112 TYR A O 1
ATOM 858 N N . VAL A 1 113 ? -16.814 4.558 40.331 1.00 92.88 113 VAL A N 1
ATOM 859 C CA . VAL A 1 113 ? -17.427 4.349 39.018 1.00 92.88 113 VAL A CA 1
ATOM 860 C C . VAL A 1 113 ? -18.943 4.392 39.151 1.00 92.88 113 VAL A C 1
ATOM 862 O O . VAL A 1 113 ? -19.478 4.198 40.246 1.00 92.88 113 VAL A O 1
ATOM 865 N N . ALA A 1 114 ? -19.629 4.651 38.047 1.00 92.88 114 ALA A N 1
ATOM 866 C CA . ALA A 1 114 ? -21.073 4.579 37.940 1.00 92.88 114 ALA A CA 1
ATOM 867 C C . ALA A 1 114 ? -21.471 3.339 37.136 1.00 92.88 114 ALA A C 1
ATOM 869 O O . ALA A 1 114 ? -20.925 3.083 36.064 1.00 92.88 114 ALA A O 1
ATOM 870 N N . PHE A 1 115 ? -22.431 2.591 37.668 1.00 90.75 115 PHE A N 1
ATOM 871 C CA . PHE A 1 115 ? -23.115 1.508 36.979 1.00 90.75 115 PHE A CA 1
ATOM 872 C C . PHE A 1 115 ? -24.557 1.925 36.710 1.00 90.75 115 PHE A C 1
ATOM 874 O O . PHE A 1 115 ? -25.224 2.377 37.637 1.00 90.75 115 PHE A O 1
ATOM 881 N N . THR A 1 116 ? -25.037 1.773 35.481 1.00 88.06 116 THR A N 1
ATOM 882 C CA . THR A 1 116 ? -26.441 2.013 35.123 1.00 88.06 116 THR A CA 1
ATOM 883 C C . THR A 1 116 ? -27.135 0.673 34.922 1.00 88.06 116 THR A C 1
ATOM 885 O O . THR A 1 116 ? -26.631 -0.148 34.158 1.00 88.06 116 THR A O 1
ATOM 888 N N . ASP A 1 117 ? -28.237 0.433 35.628 1.00 84.19 117 ASP A N 1
ATOM 889 C CA . ASP A 1 117 ? -29.055 -0.774 35.447 1.00 84.19 117 ASP A CA 1
ATOM 890 C C . ASP A 1 117 ? -30.023 -0.649 34.253 1.00 84.19 117 ASP A C 1
ATOM 892 O O . ASP A 1 117 ? -30.132 0.414 33.638 1.00 84.19 117 ASP A O 1
ATOM 896 N N . GLU A 1 118 ? -30.720 -1.737 33.908 1.00 74.62 118 GLU A N 1
ATOM 897 C CA . GLU A 1 118 ? -31.696 -1.763 32.801 1.00 74.62 118 GLU A CA 1
ATOM 898 C C . GLU A 1 118 ? -32.849 -0.755 32.972 1.00 74.62 118 GLU A C 1
ATOM 900 O O . GLU A 1 118 ? -33.446 -0.310 31.993 1.00 74.62 118 GLU A O 1
ATOM 905 N N . GLU A 1 119 ? -33.155 -0.360 34.210 1.00 78.31 119 GLU A N 1
ATOM 906 C CA . GLU A 1 119 ? -34.192 0.625 34.534 1.00 78.31 119 GLU A CA 1
ATOM 907 C C . GLU A 1 119 ? -33.675 2.074 34.421 1.00 78.31 119 GLU A C 1
ATOM 909 O O . GLU A 1 119 ? -34.436 3.030 34.595 1.00 78.31 119 GLU A O 1
ATOM 914 N N . GLY A 1 120 ? -32.383 2.255 34.125 1.00 76.62 120 GLY A N 1
ATOM 915 C CA . GLY A 1 120 ? -31.719 3.550 34.022 1.00 76.62 120 GLY A CA 1
ATOM 916 C C . GLY A 1 120 ? -31.273 4.136 35.365 1.00 76.62 120 GLY A C 1
ATOM 917 O O . GLY A 1 120 ? -30.844 5.293 35.413 1.00 76.62 120 GLY A O 1
ATOM 918 N N . ASN A 1 121 ? -31.347 3.385 36.468 1.00 84.69 121 ASN A N 1
ATOM 919 C CA . ASN A 1 121 ? -30.863 3.857 37.759 1.00 84.69 121 ASN A CA 1
ATOM 920 C C . ASN A 1 121 ? -29.332 3.831 37.796 1.00 84.69 121 ASN A C 1
ATOM 922 O O . ASN A 1 121 ? -28.694 2.831 37.470 1.00 84.69 121 ASN A O 1
ATOM 926 N N . VAL A 1 122 ? -28.736 4.918 38.287 1.00 88.69 122 VAL A N 1
ATOM 927 C CA . VAL A 1 122 ? -27.279 5.060 38.389 1.00 88.69 122 VAL A CA 1
ATOM 928 C C . VAL A 1 122 ? -26.795 4.733 39.805 1.00 88.69 122 VAL A C 1
ATOM 930 O O . VAL A 1 122 ? -27.226 5.331 40.793 1.00 88.69 122 VAL A O 1
ATOM 933 N N . LEU A 1 123 ? -25.847 3.803 39.905 1.00 90.12 123 LEU A N 1
ATOM 934 C CA . LEU A 1 123 ? -25.202 3.345 41.132 1.00 90.12 123 LEU A CA 1
ATOM 935 C C . LEU A 1 123 ? -23.735 3.778 41.139 1.00 90.12 123 LEU A C 1
ATOM 937 O O . LEU A 1 123 ? -22.905 3.205 40.437 1.00 90.12 123 LEU A O 1
ATOM 941 N N . THR A 1 124 ? -23.388 4.768 41.962 1.00 91.94 124 THR A N 1
ATOM 942 C CA . THR A 1 124 ? -21.991 5.195 42.135 1.00 91.94 124 THR A CA 1
ATOM 943 C C . THR A 1 124 ? -21.318 4.425 43.270 1.00 91.94 124 THR A C 1
ATOM 945 O O . THR A 1 124 ? -21.691 4.568 44.436 1.00 91.94 124 THR A O 1
ATOM 948 N N . VAL A 1 125 ? -20.301 3.627 42.948 1.00 91.69 125 VAL A N 1
ATOM 949 C CA . VAL A 1 125 ? -19.638 2.701 43.883 1.00 91.69 125 VAL A CA 1
ATOM 950 C C . VAL A 1 125 ? -18.119 2.748 43.743 1.00 91.69 125 VAL A C 1
ATOM 952 O O . VAL A 1 125 ? -17.596 3.217 42.737 1.00 91.69 125 VAL A O 1
ATOM 955 N N . SER A 1 126 ? -17.384 2.277 44.753 1.00 90.38 126 SER A N 1
ATOM 956 C CA . SER A 1 126 ? -15.924 2.187 44.657 1.00 90.38 126 SER A CA 1
ATOM 957 C C . SER A 1 126 ? -15.524 1.052 43.716 1.00 90.38 126 SER A C 1
ATOM 959 O O . SER A 1 126 ? -15.938 -0.086 43.931 1.00 90.38 126 SER A O 1
ATOM 961 N N . PHE A 1 127 ? -14.670 1.333 42.726 1.00 88.94 127 PHE A N 1
ATOM 962 C CA . PHE A 1 127 ? -14.187 0.300 41.802 1.00 88.94 127 PHE A CA 1
ATOM 963 C C . PHE A 1 127 ? -13.399 -0.792 42.535 1.00 88.94 127 PHE A C 1
ATOM 965 O O . PHE A 1 127 ? -13.558 -1.969 42.260 1.00 88.94 127 PHE A O 1
ATOM 972 N N . ALA A 1 128 ? -12.627 -0.433 43.563 1.00 85.62 128 ALA A N 1
ATOM 973 C CA . ALA A 1 128 ? -11.889 -1.414 44.357 1.00 85.62 128 ALA A CA 1
ATOM 974 C C . ALA A 1 128 ? -12.799 -2.450 45.049 1.00 85.62 128 ALA A C 1
ATOM 976 O O . ALA A 1 128 ? -12.365 -3.568 45.312 1.00 85.62 128 ALA A O 1
ATOM 977 N N . GLN A 1 129 ? -14.055 -2.096 45.347 1.00 85.25 129 GLN A N 1
ATOM 978 C CA . GLN A 1 129 ? -15.016 -3.010 45.972 1.00 85.25 129 GLN A CA 1
ATOM 979 C C . GLN A 1 129 ? -15.685 -3.959 44.973 1.00 85.25 129 GLN A C 1
ATOM 981 O O . GLN A 1 129 ? -16.267 -4.954 45.396 1.00 85.25 129 GLN A O 1
ATOM 986 N N . THR A 1 130 ? -15.622 -3.679 43.668 1.00 86.69 130 THR A N 1
ATOM 987 C CA . THR A 1 130 ? -16.191 -4.573 42.649 1.00 86.69 130 THR A CA 1
ATOM 988 C C . THR A 1 130 ? -15.349 -5.836 42.488 1.00 86.69 130 THR A C 1
ATOM 990 O O . THR A 1 130 ? -15.877 -6.877 42.121 1.00 86.69 130 THR A O 1
ATOM 993 N N . GLY A 1 131 ? -14.048 -5.768 42.784 1.00 79.12 131 GLY A N 1
ATOM 994 C CA . GLY A 1 131 ? -13.128 -6.886 42.575 1.00 79.12 131 GLY A CA 1
ATOM 995 C C . GLY A 1 131 ? -12.823 -7.171 41.100 1.00 79.12 131 GLY A C 1
ATOM 996 O O . GLY A 1 131 ? -12.166 -8.170 40.813 1.00 79.12 131 GLY A O 1
ATOM 997 N N . LEU A 1 132 ? -13.263 -6.305 40.178 1.00 80.00 132 LEU A N 1
ATOM 998 C CA . LEU A 1 132 ? -12.909 -6.384 38.763 1.00 80.00 132 LEU A CA 1
ATOM 999 C C . LEU A 1 132 ? -11.408 -6.119 38.590 1.00 80.00 132 LEU A C 1
ATOM 1001 O O . LEU A 1 132 ? -10.842 -5.214 39.206 1.00 80.00 132 LEU A O 1
ATOM 1005 N N . ALA A 1 133 ? -10.754 -6.929 37.761 1.00 75.25 133 ALA A N 1
ATOM 1006 C CA . ALA A 1 133 ? -9.329 -6.788 37.488 1.00 75.25 133 ALA A CA 1
ATOM 1007 C C . ALA A 1 133 ? -9.057 -5.613 36.534 1.00 75.25 133 ALA A C 1
ATOM 1009 O O . ALA A 1 133 ? -9.893 -5.277 35.704 1.00 75.25 133 ALA A O 1
ATOM 1010 N N . GLY A 1 134 ? -7.864 -5.021 36.602 1.00 75.88 134 GLY A N 1
ATOM 1011 C CA . GLY A 1 134 ? -7.472 -3.947 35.685 1.00 75.88 134 GLY A CA 1
ATOM 1012 C C . GLY A 1 134 ? -7.962 -2.562 36.115 1.00 75.88 134 GLY A C 1
ATOM 1013 O O . GLY A 1 134 ? -8.037 -2.267 37.308 1.00 75.88 134 GLY A O 1
ATOM 1014 N N . THR A 1 135 ? -8.221 -1.684 35.146 1.00 80.06 135 THR A N 1
ATOM 1015 C CA . THR A 1 135 ? -8.621 -0.289 35.383 1.00 80.06 135 THR A CA 1
ATOM 1016 C C . THR A 1 135 ? -10.108 -0.073 35.087 1.00 80.06 135 THR A C 1
ATOM 1018 O O . THR A 1 135 ? -10.657 -0.751 34.220 1.00 80.06 135 THR A O 1
ATOM 1021 N N . PRO A 1 136 ? -10.771 0.903 35.738 1.00 83.62 136 PRO A N 1
ATOM 1022 C CA . PRO A 1 136 ? -12.162 1.255 35.443 1.00 83.62 136 PRO A CA 1
ATOM 1023 C C . PRO A 1 136 ? -12.471 1.437 33.953 1.00 83.62 136 PRO A C 1
ATOM 1025 O O . PRO A 1 136 ? -13.504 0.982 33.475 1.00 83.62 136 PRO A O 1
ATOM 1028 N N . ASN A 1 137 ? -11.558 2.073 33.214 1.00 78.62 137 ASN A N 1
ATOM 1029 C CA . ASN A 1 137 ? -11.758 2.412 31.805 1.00 78.62 137 ASN A CA 1
ATOM 1030 C C . ASN A 1 137 ? -11.791 1.176 30.897 1.00 78.62 137 ASN A C 1
ATOM 1032 O O . ASN A 1 137 ? -12.438 1.215 29.860 1.00 78.62 137 ASN A O 1
ATOM 1036 N N . GLN A 1 138 ? -11.147 0.072 31.293 1.00 74.19 138 GLN A N 1
ATOM 1037 C CA . GLN A 1 138 ? -11.210 -1.193 30.549 1.00 74.19 138 GLN A CA 1
ATOM 1038 C C . GLN A 1 138 ? -12.594 -1.847 30.616 1.00 74.19 138 GLN A C 1
ATOM 1040 O O . GLN A 1 138 ? -12.930 -2.650 29.753 1.00 74.19 138 GLN A O 1
ATOM 1045 N N . TRP A 1 139 ? -13.383 -1.499 31.633 1.00 80.00 139 TRP A N 1
ATOM 1046 C CA . TRP A 1 139 ? -14.732 -2.014 31.850 1.00 80.00 139 TRP A CA 1
ATOM 1047 C C . TRP A 1 139 ? -15.815 -1.031 31.395 1.00 80.00 139 TRP A C 1
ATOM 1049 O O . TRP A 1 139 ? -16.997 -1.334 31.529 1.00 80.00 139 TRP A O 1
ATOM 1059 N N . LEU A 1 140 ? -15.451 0.149 30.884 1.00 82.62 140 LEU A N 1
ATOM 1060 C CA . LEU A 1 140 ? -16.419 1.150 30.439 1.00 82.62 140 LEU A CA 1
ATOM 1061 C C . LEU A 1 140 ? -17.253 0.608 29.272 1.00 82.62 140 LEU A C 1
ATOM 1063 O O . LEU A 1 140 ? -16.711 0.104 28.297 1.00 82.62 140 LEU A O 1
ATOM 1067 N N . GLY A 1 141 ? -18.577 0.713 29.383 1.00 79.75 141 GLY A N 1
ATOM 1068 C CA . GLY A 1 141 ? -19.514 0.153 28.412 1.00 79.75 141 GLY A CA 1
ATOM 1069 C C . GLY A 1 141 ? -19.730 -1.357 28.542 1.00 79.75 141 GLY A C 1
ATOM 1070 O O . GLY A 1 141 ? -20.611 -1.880 27.866 1.00 79.75 141 GLY A O 1
ATOM 1071 N N . HIS A 1 142 ? -19.011 -2.045 29.433 1.00 81.31 142 HIS A N 1
ATOM 1072 C CA . HIS A 1 142 ? -19.128 -3.485 29.645 1.00 81.31 142 HIS A CA 1
ATOM 1073 C C . HIS A 1 142 ? -20.276 -3.837 30.610 1.00 81.31 142 HIS A C 1
ATOM 1075 O O . HIS A 1 142 ? -20.540 -3.117 31.580 1.00 81.31 142 HIS A O 1
ATOM 1081 N N . GLY A 1 143 ? -20.970 -4.945 30.331 1.00 80.62 143 GLY A N 1
ATOM 1082 C CA . GLY A 1 143 ? -22.052 -5.480 31.161 1.00 80.62 143 GLY A CA 1
ATOM 1083 C C . GLY A 1 143 ? -21.530 -6.329 32.320 1.00 80.62 143 GLY A C 1
ATOM 1084 O O . GLY A 1 143 ? -20.796 -7.290 32.120 1.00 80.62 143 GLY A O 1
ATOM 1085 N N . VAL A 1 144 ? -21.923 -5.997 33.546 1.00 80.94 144 VAL A N 1
ATOM 1086 C CA . VAL A 1 144 ? -21.560 -6.748 34.749 1.00 80.94 144 VAL A CA 1
ATOM 1087 C C . VAL A 1 144 ? -22.788 -7.069 35.582 1.00 80.94 144 VAL A C 1
ATOM 1089 O O . VAL A 1 144 ? -23.742 -6.295 35.651 1.00 80.94 144 VAL A O 1
ATOM 1092 N N . LYS A 1 145 ? -22.720 -8.174 36.321 1.00 82.94 145 LYS A N 1
ATOM 1093 C CA . LYS A 1 145 ? -23.660 -8.443 37.413 1.00 82.94 145 LYS A CA 1
ATOM 1094 C C . LYS A 1 145 ? -23.089 -7.851 38.689 1.00 82.94 145 LYS A C 1
ATOM 1096 O O . LYS A 1 145 ? -22.123 -8.378 39.242 1.00 82.94 145 LYS A O 1
ATOM 1101 N N . LEU A 1 146 ? -23.653 -6.739 39.148 1.00 85.81 146 LEU A N 1
ATOM 1102 C CA . LEU A 1 146 ? -23.220 -6.059 40.363 1.00 85.81 146 LEU A CA 1
ATOM 1103 C C . LEU A 1 146 ? -24.000 -6.595 41.567 1.00 85.81 146 LEU A C 1
ATOM 1105 O O . LEU A 1 146 ? -25.225 -6.491 41.620 1.00 85.81 146 LEU A O 1
ATOM 1109 N N . VAL A 1 147 ? -23.286 -7.121 42.563 1.00 86.50 147 VAL A N 1
ATOM 1110 C CA . VAL A 1 147 ? -23.877 -7.603 43.816 1.00 86.50 147 VAL A CA 1
ATOM 1111 C C . VAL A 1 147 ? -23.649 -6.565 44.902 1.00 86.50 147 VAL A C 1
ATOM 1113 O O . VAL A 1 147 ? -22.523 -6.353 45.362 1.00 86.50 147 VAL A O 1
ATOM 1116 N N . TYR A 1 148 ? -24.718 -5.904 45.333 1.00 88.25 148 TYR A N 1
ATOM 1117 C CA . TYR A 1 148 ? -24.618 -4.773 46.249 1.00 88.25 148 TYR A CA 1
ATOM 1118 C C . TYR A 1 148 ? -25.735 -4.746 47.286 1.00 88.25 148 TYR A C 1
ATOM 1120 O O . TYR A 1 148 ? -26.736 -5.445 47.186 1.00 88.25 148 TYR A O 1
ATOM 1128 N N . LYS A 1 149 ? -25.563 -3.922 48.316 1.00 87.44 149 LYS A N 1
ATOM 1129 C CA . LYS A 1 149 ? -26.602 -3.626 49.299 1.00 87.44 149 LYS A CA 1
ATOM 1130 C C . LYS A 1 149 ? -26.657 -2.129 49.558 1.00 87.44 149 LYS A C 1
ATOM 1132 O O . LYS A 1 149 ? -25.627 -1.502 49.822 1.00 87.44 149 LYS A O 1
ATOM 1137 N N . LYS A 1 150 ? -27.859 -1.562 49.454 1.00 84.00 150 LYS A N 1
ATOM 1138 C CA . LYS A 1 150 ? -28.144 -0.157 49.766 1.00 84.00 150 LYS A CA 1
ATOM 1139 C C . LYS A 1 150 ? -28.402 -0.017 51.270 1.00 84.00 150 LYS A C 1
ATOM 1141 O O . LYS A 1 150 ? -29.246 -0.717 51.823 1.00 84.00 150 LYS A O 1
ATOM 1146 N N . TYR A 1 151 ? -27.678 0.892 51.913 1.00 81.56 151 TYR A N 1
ATOM 1147 C CA . TYR A 1 151 ? -27.859 1.302 53.305 1.00 81.56 151 TYR A CA 1
ATOM 1148 C C . TYR A 1 151 ? -28.038 2.816 53.340 1.00 81.56 151 TYR A C 1
ATOM 1150 O O . TYR A 1 151 ? -27.046 3.531 53.219 1.00 81.56 151 TYR A O 1
ATOM 1158 N N . ASP A 1 152 ? -29.267 3.304 53.501 1.00 78.12 152 ASP A N 1
ATOM 1159 C CA . ASP A 1 152 ? -29.609 4.734 53.511 1.00 78.12 152 ASP A CA 1
ATOM 1160 C C . ASP A 1 152 ? -28.896 5.536 52.396 1.00 78.12 152 ASP A C 1
ATOM 1162 O O . ASP A 1 152 ? -29.348 5.543 51.254 1.00 78.12 152 ASP A O 1
ATOM 1166 N N . SER A 1 153 ? -27.762 6.180 52.708 1.00 71.00 153 SER A N 1
ATOM 1167 C CA . SER A 1 153 ? -26.942 7.003 51.803 1.00 71.00 153 SER A CA 1
ATOM 1168 C C . SER A 1 153 ? -25.665 6.332 51.267 1.00 71.00 1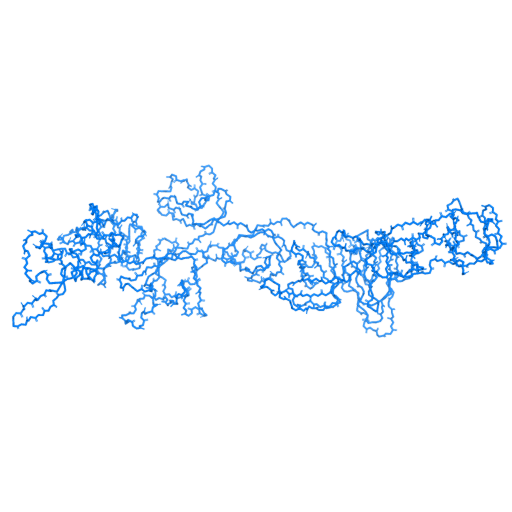53 SER A C 1
ATOM 1170 O O . SER A 1 153 ? -24.872 6.974 50.577 1.00 71.00 153 SER A O 1
ATOM 1172 N N . THR A 1 154 ? -25.426 5.060 51.585 1.00 77.38 154 THR A N 1
ATOM 1173 C CA . THR A 1 154 ? -24.212 4.316 51.220 1.00 77.38 154 THR A CA 1
ATOM 1174 C C . THR A 1 154 ? -24.541 3.006 50.516 1.00 77.38 154 THR A C 1
ATOM 1176 O O . THR A 1 154 ? -25.485 2.304 50.869 1.00 77.38 154 THR A O 1
ATOM 1179 N N . ILE A 1 155 ? -23.741 2.657 49.512 1.00 85.62 155 ILE A N 1
ATOM 1180 C CA . ILE A 1 155 ? -23.834 1.381 48.802 1.00 85.62 155 ILE A CA 1
ATOM 1181 C C . ILE A 1 155 ? -22.600 0.569 49.170 1.00 85.62 155 ILE A C 1
ATOM 1183 O O . ILE A 1 155 ? -21.477 1.056 49.048 1.00 85.62 155 ILE A O 1
ATOM 1187 N N . THR A 1 156 ? -22.804 -0.659 49.640 1.00 83.56 156 THR A N 1
ATOM 1188 C CA . THR A 1 156 ? -21.715 -1.624 49.819 1.00 83.56 156 THR A CA 1
ATOM 1189 C C . THR A 1 156 ? -21.775 -2.634 48.690 1.00 83.56 156 THR A C 1
ATOM 1191 O O . THR A 1 156 ? -22.783 -3.325 48.543 1.00 83.56 156 THR A O 1
ATOM 1194 N N . VAL A 1 157 ? -20.702 -2.723 47.912 1.00 86.88 157 VAL A N 1
ATOM 1195 C CA . VAL A 1 157 ? -20.541 -3.749 46.879 1.00 86.88 157 VAL A CA 1
ATOM 1196 C C . VAL A 1 157 ? -19.857 -4.958 47.505 1.00 86.88 157 VAL A C 1
ATOM 1198 O O . VAL A 1 157 ? -18.850 -4.814 48.198 1.00 86.88 157 VAL A O 1
ATOM 1201 N N . LEU A 1 158 ? -20.446 -6.136 47.312 1.00 82.00 158 LEU A N 1
ATOM 1202 C CA . LEU A 1 158 ? -19.842 -7.412 47.694 1.00 82.00 158 LEU A CA 1
ATOM 1203 C C . LEU A 1 158 ? -18.883 -7.909 46.606 1.00 82.00 158 LEU A C 1
ATOM 1205 O O . LEU A 1 158 ? -17.859 -8.509 46.917 1.00 82.00 158 LEU A O 1
ATOM 1209 N N . GLY A 1 159 ? -19.235 -7.649 45.349 1.00 80.19 159 GLY A N 1
ATOM 1210 C CA . GLY A 1 159 ? -18.427 -7.927 44.171 1.00 80.19 159 GLY A CA 1
ATOM 1211 C C . GLY A 1 159 ? -19.210 -7.625 42.896 1.00 80.19 159 GLY A C 1
ATOM 1212 O O . GLY A 1 159 ? -20.420 -7.385 42.935 1.00 80.19 159 GLY A O 1
ATOM 1213 N N . ALA A 1 160 ? -18.514 -7.638 41.771 1.00 81.38 160 ALA A N 1
ATOM 1214 C CA . ALA A 1 160 ? -19.088 -7.634 40.439 1.00 81.38 160 ALA A CA 1
ATOM 1215 C C . ALA A 1 160 ? -18.556 -8.835 39.662 1.00 81.38 160 ALA A C 1
ATOM 1217 O O . ALA A 1 160 ? -17.439 -9.300 39.894 1.00 81.38 160 ALA A O 1
ATOM 1218 N N . PHE A 1 161 ? -19.374 -9.321 38.740 1.00 74.19 161 PHE A N 1
ATOM 1219 C CA . PHE A 1 161 ? -19.058 -10.469 37.908 1.00 74.19 161 PHE A CA 1
ATOM 1220 C C . PHE A 1 161 ? -19.112 -10.019 36.472 1.00 74.19 161 PHE A C 1
ATOM 1222 O O . PHE A 1 161 ? -20.054 -9.328 36.078 1.00 74.19 161 PHE A O 1
ATOM 1229 N N . ASP A 1 162 ? -18.092 -10.425 35.731 1.00 69.56 162 ASP A N 1
ATOM 1230 C CA . ASP A 1 162 ? -18.104 -10.344 34.286 1.00 69.56 162 ASP A CA 1
ATOM 1231 C C . ASP A 1 162 ? -19.352 -11.088 33.786 1.00 69.56 162 ASP A C 1
ATOM 1233 O O . ASP A 1 162 ? -19.533 -12.284 34.044 1.00 69.56 162 ASP A O 1
ATOM 1237 N N . GLY A 1 163 ? -20.283 -10.320 33.227 1.00 60.72 163 GLY A N 1
ATOM 1238 C CA . GLY A 1 163 ? -21.563 -10.815 32.742 1.00 60.72 163 GLY A CA 1
ATOM 1239 C C . GLY A 1 163 ? -21.600 -10.932 31.225 1.00 60.72 163 GLY A C 1
ATOM 1240 O O . GLY A 1 163 ? -22.552 -11.514 30.714 1.00 60.72 163 GLY A O 1
ATOM 1241 N N . GLY A 1 164 ? -20.597 -10.401 30.518 1.00 64.69 164 GLY A N 1
ATOM 1242 C CA . GLY A 1 164 ? -20.649 -10.184 29.078 1.00 64.69 164 GLY A CA 1
ATOM 1243 C C . GLY A 1 164 ? -19.409 -10.702 28.363 1.00 64.69 164 GLY A C 1
ATOM 1244 O O . GLY A 1 164 ? -18.288 -10.648 28.850 1.00 64.69 164 GLY A O 1
ATOM 1245 N N . LYS A 1 165 ? -19.578 -11.178 27.134 1.00 76.00 165 LYS A N 1
ATOM 1246 C CA . LYS A 1 165 ? -18.427 -11.432 26.260 1.00 76.00 165 LYS A CA 1
ATOM 1247 C C . LYS A 1 165 ? -17.923 -10.085 25.728 1.00 76.00 165 LYS A C 1
ATOM 1249 O O . LYS A 1 165 ? -18.712 -9.170 25.504 1.00 76.00 165 LYS A O 1
ATOM 1254 N N . SER A 1 166 ? -16.614 -9.925 25.540 1.00 80.31 166 SER A N 1
ATOM 1255 C CA . SER A 1 166 ? -16.063 -8.787 24.790 1.00 80.31 166 SER A CA 1
ATOM 1256 C C . SER A 1 166 ? -14.996 -9.244 23.813 1.00 80.31 166 SER A C 1
ATOM 1258 O O . SER A 1 166 ? -14.184 -10.104 24.146 1.00 80.31 166 SER A O 1
ATOM 1260 N N . GLU A 1 167 ? -14.985 -8.653 22.623 1.00 86.31 167 GLU A N 1
ATOM 1261 C CA . GLU A 1 167 ? -14.002 -8.943 21.579 1.00 86.31 167 GLU A CA 1
ATOM 1262 C C . GLU A 1 167 ? -13.530 -7.644 20.939 1.00 86.31 167 GLU A C 1
ATOM 1264 O O . GLU A 1 167 ? -14.335 -6.800 20.556 1.00 86.31 167 GLU A O 1
ATOM 1269 N N . THR A 1 168 ? -12.215 -7.475 20.815 1.00 88.56 168 THR A N 1
ATOM 1270 C CA . THR A 1 168 ? -11.637 -6.327 20.115 1.00 88.56 168 THR A CA 1
ATOM 1271 C C . THR A 1 168 ? -11.244 -6.735 18.706 1.00 88.56 168 THR A C 1
ATOM 1273 O O . THR A 1 168 ? -10.468 -7.671 18.516 1.00 88.56 168 THR A O 1
ATOM 1276 N N . VAL A 1 169 ? -11.734 -5.988 17.723 1.00 90.75 169 VAL A N 1
ATOM 1277 C CA . VAL A 1 169 ? -11.394 -6.147 16.310 1.00 90.75 169 VAL A CA 1
ATOM 1278 C C . VAL A 1 169 ? -10.836 -4.847 15.744 1.00 90.75 169 VAL A C 1
ATOM 1280 O O . VAL A 1 169 ? -11.133 -3.755 16.222 1.00 90.75 169 VAL A O 1
ATOM 1283 N N . THR A 1 170 ? -10.001 -4.956 14.717 1.00 87.00 170 THR A N 1
ATOM 1284 C CA . THR A 1 170 ? -9.305 -3.811 14.101 1.00 87.00 170 THR A CA 1
ATOM 1285 C C . THR A 1 170 ? -9.798 -3.501 12.692 1.00 87.00 170 THR A C 1
ATOM 1287 O O . THR A 1 170 ? -9.247 -2.633 12.021 1.00 87.00 170 THR A O 1
ATOM 1290 N N . THR A 1 171 ? -10.823 -4.218 12.223 1.00 84.38 171 THR A N 1
ATOM 1291 C CA . THR A 1 171 ? -11.380 -4.053 10.880 1.00 84.38 171 THR A CA 1
ATOM 1292 C C . THR A 1 171 ? -12.903 -4.071 10.922 1.00 84.38 171 THR A C 1
ATOM 1294 O O . THR A 1 171 ? -13.518 -4.823 11.678 1.00 84.38 171 THR A O 1
ATOM 1297 N N . ALA A 1 172 ? -13.506 -3.227 10.092 1.00 90.69 172 ALA A N 1
ATOM 1298 C CA . ALA A 1 172 ? -14.934 -3.188 9.821 1.00 90.69 172 ALA A CA 1
ATOM 1299 C C . ALA A 1 172 ? -15.135 -2.728 8.376 1.00 90.69 172 ALA A C 1
ATOM 1301 O O . ALA A 1 172 ? -14.339 -1.945 7.856 1.00 90.69 172 ALA A O 1
ATOM 1302 N N . THR A 1 173 ? -16.178 -3.223 7.713 1.00 91.00 173 THR A N 1
ATOM 1303 C CA . THR A 1 173 ? -16.467 -2.878 6.313 1.00 91.00 173 THR A CA 1
ATOM 1304 C C . THR A 1 173 ? -17.866 -2.305 6.191 1.00 91.00 173 THR A C 1
ATOM 1306 O O . THR A 1 173 ? -18.832 -2.926 6.631 1.00 91.00 173 THR A O 1
ATOM 1309 N N . MET A 1 174 ? -17.993 -1.139 5.562 1.00 92.94 174 MET A N 1
ATOM 1310 C CA . MET A 1 174 ? -19.302 -0.554 5.287 1.00 92.94 174 MET A CA 1
ATOM 1311 C C . MET A 1 174 ? -19.996 -1.301 4.148 1.00 92.94 174 MET A C 1
ATOM 1313 O O . MET A 1 174 ? -19.408 -1.558 3.095 1.00 92.94 174 MET A O 1
ATOM 1317 N N . GLY A 1 175 ? -21.269 -1.630 4.354 1.00 89.81 175 GLY A N 1
ATOM 1318 C CA . GLY A 1 175 ? -22.157 -2.068 3.289 1.00 89.81 175 GLY A CA 1
ATOM 1319 C C . GLY A 1 175 ? -22.377 -0.956 2.262 1.00 89.81 175 GLY A C 1
ATOM 1320 O O . GLY A 1 175 ? -22.083 0.217 2.499 1.00 89.81 175 GLY A O 1
ATOM 1321 N N . LYS A 1 176 ? -22.926 -1.323 1.100 1.00 88.69 176 LYS A N 1
ATOM 1322 C CA . LYS A 1 176 ? -23.257 -0.356 0.048 1.00 88.69 176 LYS A CA 1
ATOM 1323 C C . LYS A 1 176 ? -24.134 0.771 0.612 1.00 88.69 176 LYS A C 1
ATOM 1325 O O . LYS A 1 176 ? -25.084 0.496 1.342 1.00 88.69 176 LYS A O 1
ATOM 1330 N N . ASP A 1 177 ? -23.804 2.012 0.252 1.00 87.00 177 ASP A N 1
ATOM 1331 C CA . ASP A 1 177 ? -24.506 3.225 0.694 1.00 87.00 177 ASP A CA 1
ATOM 1332 C C . ASP A 1 177 ? -24.600 3.337 2.234 1.00 87.00 177 ASP A C 1
ATOM 1334 O O . ASP A 1 177 ? -25.579 3.857 2.759 1.00 87.00 177 ASP A O 1
ATOM 1338 N N . ASN A 1 178 ? -23.614 2.783 2.958 1.00 89.38 178 ASN A N 1
ATOM 1339 C CA . ASN A 1 178 ? -23.565 2.704 4.423 1.00 89.38 178 ASN A CA 1
ATOM 1340 C C . ASN A 1 178 ? -24.822 2.074 5.061 1.00 89.38 178 ASN A C 1
ATOM 1342 O O . ASN A 1 178 ? -25.150 2.341 6.216 1.00 89.38 178 ASN A O 1
ATOM 1346 N N . ALA A 1 179 ? -25.530 1.196 4.340 1.00 89.75 179 ALA A N 1
ATOM 1347 C CA . ALA A 1 179 ? -26.786 0.605 4.815 1.00 89.75 179 ALA A CA 1
ATOM 1348 C C . ALA A 1 179 ? -26.628 -0.257 6.086 1.00 89.75 179 ALA A C 1
ATOM 1350 O O . ALA A 1 179 ? -27.561 -0.378 6.879 1.00 89.75 179 ALA A O 1
ATOM 1351 N N . TYR A 1 180 ? -25.452 -0.848 6.281 1.00 92.19 180 TYR A N 1
ATOM 1352 C CA . TYR A 1 180 ? -25.044 -1.610 7.463 1.00 92.19 180 TYR A CA 1
ATOM 1353 C C . TYR A 1 180 ? -23.518 -1.560 7.583 1.00 92.19 180 TYR A C 1
ATOM 1355 O O . TYR A 1 180 ? -22.834 -1.140 6.644 1.00 92.19 180 TYR A O 1
ATOM 1363 N N . VAL A 1 181 ? -22.980 -2.034 8.702 1.00 94.12 181 VAL A N 1
ATOM 1364 C CA . VAL A 1 181 ? -21.546 -2.264 8.876 1.00 94.12 181 VAL A CA 1
ATOM 1365 C C . VAL A 1 181 ? -21.276 -3.719 9.231 1.00 94.12 181 VAL A C 1
ATOM 1367 O O . VAL A 1 181 ? -21.923 -4.278 10.109 1.00 94.12 181 VAL A O 1
ATOM 1370 N N . THR A 1 182 ? -20.346 -4.356 8.526 1.00 93.31 182 THR A N 1
ATOM 1371 C CA . THR A 1 182 ? -19.902 -5.715 8.840 1.00 93.31 182 THR A CA 1
ATOM 1372 C C . THR A 1 182 ? -18.726 -5.651 9.801 1.00 93.31 182 THR A C 1
ATOM 1374 O O . THR A 1 182 ? -17.676 -5.104 9.453 1.00 93.31 182 THR A O 1
ATOM 1377 N N . ILE A 1 183 ? -18.894 -6.232 10.986 1.00 91.75 183 ILE A N 1
ATOM 1378 C CA . ILE A 1 183 ? -17.865 -6.341 12.021 1.00 91.75 183 ILE A CA 1
ATOM 1379 C C . ILE A 1 183 ? -17.785 -7.813 12.417 1.00 91.75 183 ILE A C 1
ATOM 1381 O O . ILE A 1 183 ? -18.804 -8.408 12.759 1.00 91.75 183 ILE A O 1
ATOM 1385 N N . ASP A 1 184 ? -16.599 -8.409 12.293 1.00 87.94 184 ASP A N 1
ATOM 1386 C CA . ASP A 1 184 ? -16.362 -9.841 12.542 1.00 87.94 184 ASP A CA 1
ATOM 1387 C C . ASP A 1 184 ? -17.365 -10.783 11.836 1.00 87.94 184 ASP A C 1
ATOM 1389 O O . ASP A 1 184 ? -17.881 -11.749 12.387 1.00 87.94 184 ASP A O 1
ATOM 1393 N N . GLY A 1 185 ? -17.713 -10.457 10.586 1.00 87.81 185 GLY A N 1
ATOM 1394 C CA . GLY A 1 185 ? -18.649 -11.246 9.776 1.00 87.81 185 GLY A CA 1
ATOM 1395 C C . GLY A 1 185 ? -20.139 -11.035 10.084 1.00 87.81 185 GLY A C 1
ATOM 1396 O O . GLY A 1 185 ? -20.975 -11.556 9.345 1.00 87.81 185 GLY A O 1
ATOM 1397 N N . VAL A 1 186 ? -20.491 -10.236 11.097 1.00 89.31 186 VAL A N 1
ATOM 1398 C CA . VAL A 1 186 ? -21.880 -9.896 11.447 1.00 89.31 186 VAL A CA 1
ATOM 1399 C C . VAL A 1 186 ? -22.248 -8.516 10.902 1.00 89.31 186 VAL A C 1
ATOM 1401 O O . VAL A 1 186 ? -21.476 -7.567 11.017 1.00 89.31 186 VAL A O 1
ATOM 1404 N N . ASN A 1 187 ? -23.437 -8.392 10.306 1.00 92.50 187 ASN A N 1
ATOM 1405 C CA . ASN A 1 187 ? -23.940 -7.128 9.763 1.00 92.50 187 ASN A CA 1
ATOM 1406 C C . ASN A 1 187 ? -24.758 -6.376 10.810 1.00 92.50 187 ASN A C 1
ATOM 1408 O O . ASN A 1 187 ? -25.901 -6.750 11.071 1.00 92.50 187 ASN A O 1
ATOM 1412 N N . TYR A 1 188 ? -24.196 -5.294 11.333 1.00 92.38 188 TYR A N 1
ATOM 1413 C CA . TYR A 1 188 ? -24.824 -4.427 12.316 1.00 92.38 188 TYR A CA 1
ATOM 1414 C C . TYR A 1 188 ? -25.472 -3.196 11.687 1.00 92.38 188 TYR A C 1
ATOM 1416 O O . TYR A 1 188 ? -25.006 -2.648 10.681 1.00 92.38 188 TYR A O 1
ATOM 1424 N N . LYS A 1 189 ? -26.531 -2.722 12.338 1.00 92.38 189 LYS A N 1
ATOM 1425 C CA . LYS A 1 189 ? -27.114 -1.400 12.137 1.00 92.38 189 LYS A CA 1
ATOM 1426 C C . LYS A 1 189 ? -26.826 -0.554 13.372 1.00 92.38 189 LYS A C 1
ATOM 1428 O O . LYS A 1 189 ? -27.280 -0.887 14.463 1.00 92.38 189 LYS A O 1
ATOM 1433 N N . ILE A 1 190 ? -26.107 0.548 13.197 1.00 93.94 190 ILE A N 1
ATOM 1434 C CA . ILE A 1 190 ? -25.820 1.464 14.300 1.00 93.94 190 ILE A CA 1
ATOM 1435 C C . ILE A 1 190 ? -27.060 2.297 14.600 1.00 93.94 190 ILE A C 1
ATOM 1437 O O . ILE A 1 190 ? -27.703 2.822 13.684 1.00 93.94 190 ILE A O 1
ATOM 1441 N N . VAL A 1 191 ? -27.404 2.381 15.884 1.00 90.31 191 VAL A N 1
ATOM 1442 C CA . VAL A 1 191 ? -28.616 3.045 16.370 1.00 90.31 191 VAL A CA 1
ATOM 1443 C C . VAL A 1 191 ? -28.326 3.941 17.573 1.00 90.31 191 VAL A C 1
ATOM 1445 O O . VAL A 1 191 ? -27.384 3.720 18.329 1.00 90.31 191 VAL A O 1
ATOM 1448 N N . GLU A 1 192 ? -29.177 4.946 17.783 1.00 88.62 192 GLU A N 1
ATOM 1449 C CA . GLU A 1 192 ? -29.142 5.786 18.990 1.00 88.62 192 GLU A CA 1
ATOM 1450 C C . GLU A 1 192 ? -29.732 5.077 20.218 1.00 88.62 192 GLU A C 1
ATOM 1452 O O . GLU A 1 192 ? -29.406 5.392 21.362 1.00 88.62 192 GLU A O 1
ATOM 1457 N N . THR A 1 193 ? -30.647 4.136 20.005 1.00 83.81 193 THR A N 1
ATOM 1458 C CA . THR A 1 193 ? -31.322 3.389 21.069 1.00 83.81 193 THR A CA 1
ATOM 1459 C C . THR A 1 193 ? -31.671 2.011 20.531 1.00 83.81 193 THR A C 1
ATOM 1461 O O . THR A 1 193 ? -32.157 1.904 19.404 1.00 83.81 193 THR A O 1
ATOM 1464 N N . LEU A 1 194 ? -31.410 0.970 21.322 1.00 81.38 194 LEU A N 1
ATOM 1465 C CA . LEU A 1 194 ? -31.812 -0.394 20.983 1.00 81.38 194 LEU A CA 1
ATOM 1466 C C . LEU A 1 194 ? -33.338 -0.491 20.983 1.00 81.38 194 LEU A C 1
ATOM 1468 O O . LEU A 1 194 ? -34.002 0.085 21.845 1.00 81.38 194 LEU A O 1
ATOM 1472 N N . SER A 1 195 ? -33.905 -1.216 20.024 1.00 78.75 195 SER A N 1
ATOM 1473 C CA . SER A 1 195 ? -35.343 -1.469 20.002 1.00 78.75 195 SER A CA 1
ATOM 1474 C C . SER A 1 195 ? -35.757 -2.509 21.055 1.00 78.75 195 SER A C 1
ATOM 1476 O O . SER A 1 195 ? -35.074 -3.508 21.285 1.00 78.75 195 SER A O 1
ATOM 1478 N N . ASP A 1 196 ? -36.925 -2.301 21.672 1.00 67.94 196 ASP A N 1
ATOM 1479 C CA . ASP A 1 196 ? -37.468 -3.194 22.713 1.00 67.94 196 ASP A CA 1
ATOM 1480 C C . ASP A 1 196 ? -37.890 -4.573 22.172 1.00 67.94 196 ASP A C 1
ATOM 1482 O O . ASP A 1 196 ? -38.081 -5.530 22.927 1.00 67.94 196 ASP A O 1
ATOM 1486 N N . ALA A 1 197 ? -38.090 -4.692 20.855 1.00 64.75 197 ALA A N 1
ATOM 1487 C CA . ALA A 1 197 ? -38.575 -5.917 20.240 1.00 64.75 197 ALA A CA 1
ATOM 1488 C C . ALA A 1 197 ? -37.413 -6.822 19.794 1.00 64.75 197 ALA A C 1
ATOM 1490 O O . ALA A 1 197 ? -36.628 -6.483 18.910 1.00 64.75 197 ALA A O 1
ATOM 1491 N N . LEU A 1 198 ? -37.376 -8.033 20.363 1.00 56.53 198 LEU A N 1
ATOM 1492 C CA . LEU A 1 198 ? -36.374 -9.086 20.109 1.00 56.53 198 LEU A CA 1
ATOM 1493 C C . LEU A 1 198 ? -36.192 -9.468 18.627 1.00 56.53 198 LEU A C 1
ATOM 1495 O O . LEU A 1 198 ? -35.195 -10.074 18.256 1.00 56.53 198 LEU A O 1
ATOM 1499 N N . ASN A 1 199 ? -37.179 -9.190 17.774 1.00 57.41 199 ASN A N 1
ATOM 1500 C CA . ASN A 1 199 ? -37.119 -9.483 16.342 1.00 57.41 199 ASN A CA 1
ATOM 1501 C C . ASN A 1 199 ? -36.556 -8.328 15.497 1.00 57.41 199 ASN A C 1
ATOM 1503 O O . ASN A 1 199 ? -36.227 -8.559 14.336 1.00 57.41 199 ASN A O 1
ATOM 1507 N N . THR A 1 200 ? -36.486 -7.106 16.034 1.00 59.22 200 THR A N 1
ATOM 1508 C CA . THR A 1 200 ? -35.953 -5.922 15.339 1.00 59.22 200 THR A CA 1
ATOM 1509 C C . THR A 1 200 ? -34.575 -5.514 15.838 1.00 59.22 200 THR A C 1
ATOM 1511 O O . THR A 1 200 ? -33.820 -4.946 15.055 1.00 59.22 200 THR A O 1
ATOM 1514 N N . ASN A 1 201 ? -34.232 -5.842 17.087 1.00 63.53 201 ASN A N 1
ATOM 1515 C CA . ASN A 1 201 ? -32.928 -5.527 17.676 1.00 63.53 201 ASN A CA 1
ATOM 1516 C C . ASN A 1 201 ? -31.824 -6.543 17.357 1.00 63.53 201 ASN A C 1
ATOM 1518 O O . ASN A 1 201 ? -30.669 -6.311 17.705 1.00 63.53 201 ASN A O 1
ATOM 1522 N N . ALA A 1 202 ? -32.152 -7.647 16.677 1.00 68.94 202 ALA A N 1
ATOM 1523 C CA . ALA A 1 202 ? -31.165 -8.601 16.195 1.00 68.94 202 ALA A CA 1
ATOM 1524 C C . ALA A 1 202 ? -30.203 -7.883 15.227 1.00 68.94 202 ALA A C 1
ATOM 1526 O O . ALA A 1 202 ? -30.558 -7.594 14.083 1.00 68.94 202 ALA A O 1
ATOM 1527 N N . ASN A 1 203 ? -28.992 -7.598 15.713 1.00 84.31 203 ASN A N 1
ATOM 1528 C CA . ASN A 1 203 ? -27.918 -6.842 15.058 1.00 84.31 203 ASN A CA 1
ATOM 1529 C C . ASN A 1 203 ? -28.046 -5.304 15.098 1.00 84.31 203 ASN A C 1
ATOM 1531 O O . ASN A 1 203 ? -27.452 -4.616 14.264 1.00 84.31 203 ASN A O 1
ATOM 1535 N N . GLU A 1 204 ? -28.787 -4.737 16.051 1.00 88.69 204 GLU A N 1
ATOM 1536 C CA . GLU A 1 204 ? -28.650 -3.316 16.399 1.00 88.69 204 GLU A CA 1
ATOM 1537 C C . GLU A 1 204 ? -27.447 -3.108 17.329 1.00 88.69 204 GLU A C 1
ATOM 1539 O O . GLU A 1 204 ? -27.221 -3.904 18.235 1.00 88.69 204 GLU A O 1
ATOM 1544 N N . LEU A 1 205 ? -26.668 -2.047 17.099 1.00 90.50 205 LEU A N 1
ATOM 1545 C CA . LEU A 1 205 ? -25.434 -1.779 17.840 1.00 90.50 205 LEU A CA 1
ATOM 1546 C C . LEU A 1 205 ? -25.402 -0.336 18.348 1.00 90.50 205 LEU A C 1
ATOM 1548 O O . LEU A 1 205 ? -25.463 0.610 17.556 1.00 90.50 205 LEU A O 1
ATOM 1552 N N . LEU A 1 206 ? -25.262 -0.163 19.662 1.00 89.25 206 LEU A N 1
ATOM 1553 C CA . LEU A 1 206 ? -24.943 1.130 20.267 1.00 89.25 206 LEU A CA 1
ATOM 1554 C C . LEU A 1 206 ? -23.441 1.362 20.179 1.00 89.25 206 LEU A C 1
ATOM 1556 O O . LEU A 1 206 ? -22.656 0.602 20.740 1.00 89.25 206 LEU A O 1
ATOM 1560 N N . VAL A 1 207 ? -23.022 2.426 19.507 1.00 91.94 207 VAL A N 1
ATOM 1561 C CA . VAL A 1 207 ? -21.597 2.705 19.335 1.00 91.94 207 VAL A CA 1
ATOM 1562 C C . VAL A 1 207 ? -21.215 3.981 20.062 1.00 91.94 207 VAL A C 1
ATOM 1564 O O . VAL A 1 207 ? -21.890 5.001 19.939 1.00 91.94 207 VAL A O 1
ATOM 1567 N N . TYR A 1 208 ? -20.100 3.934 20.782 1.00 89.25 208 TYR A N 1
ATOM 1568 C CA . TYR A 1 208 ? -19.482 5.103 21.389 1.00 89.25 208 TYR A CA 1
ATOM 1569 C C . TYR A 1 208 ? -18.036 5.229 20.926 1.00 89.25 208 TYR A C 1
ATOM 1571 O O . TYR A 1 208 ? -17.334 4.228 20.805 1.00 89.25 208 TYR A O 1
ATOM 1579 N N . ALA A 1 209 ? -17.580 6.453 20.691 1.00 88.69 209 ALA A N 1
ATOM 1580 C CA . ALA A 1 209 ? -16.213 6.742 20.289 1.00 88.69 209 ALA A CA 1
ATOM 1581 C C . ALA A 1 209 ? -15.611 7.846 21.155 1.00 88.69 209 ALA A C 1
ATOM 1583 O O . ALA A 1 209 ? -16.315 8.763 21.589 1.00 88.69 209 ALA A O 1
ATOM 1584 N N . PHE A 1 210 ? -14.302 7.777 21.380 1.00 80.38 210 PHE A N 1
ATOM 1585 C CA . PHE A 1 210 ? -13.570 8.874 22.008 1.00 80.38 210 PHE A CA 1
ATOM 1586 C C . PHE A 1 210 ? -13.528 10.079 21.057 1.00 80.38 210 PHE A C 1
ATOM 1588 O O . PHE A 1 210 ? -13.001 9.979 19.947 1.00 80.38 210 PHE A O 1
ATOM 1595 N N . GLY A 1 211 ? -14.109 11.201 21.487 1.00 69.94 211 GLY A N 1
ATOM 1596 C CA . GLY A 1 211 ? -14.063 12.476 20.774 1.00 69.94 211 GLY A CA 1
ATOM 1597 C C . GLY A 1 211 ? -12.697 13.165 20.865 1.00 69.94 211 GLY A C 1
ATOM 1598 O O . GLY A 1 211 ? -11.793 12.710 21.566 1.00 69.94 211 GLY A O 1
ATOM 1599 N N . GLU A 1 212 ? -12.547 14.293 20.162 1.00 63.44 212 GLU A N 1
ATOM 1600 C CA . GLU A 1 212 ? -11.334 15.132 20.219 1.00 63.44 212 GLU A CA 1
ATOM 1601 C C . GLU A 1 212 ? -11.139 15.814 21.581 1.00 63.44 212 GLU A C 1
ATOM 1603 O O . GLU A 1 212 ? -10.009 16.092 21.968 1.00 63.44 212 GLU A O 1
ATOM 1608 N N . ASP A 1 213 ? -12.238 16.063 22.299 1.00 60.53 213 ASP A N 1
ATOM 1609 C CA . ASP A 1 213 ? -12.271 16.547 23.684 1.00 60.53 213 ASP A CA 1
ATOM 1610 C C . ASP A 1 213 ? -12.265 15.401 24.704 1.00 60.53 213 ASP A C 1
ATOM 1612 O O . ASP A 1 213 ? -12.575 15.604 25.873 1.00 60.53 213 ASP A O 1
ATOM 1616 N N . GLU A 1 214 ? -11.952 14.188 24.238 1.00 58.19 214 GLU A N 1
ATOM 1617 C CA . GLU A 1 214 ? -11.768 12.987 25.049 1.00 58.19 214 GLU A CA 1
ATOM 1618 C C . GLU A 1 214 ? -13.021 12.516 25.789 1.00 58.19 214 GLU A C 1
ATOM 1620 O O . GLU A 1 214 ? -12.960 11.582 26.588 1.00 58.19 214 GLU A O 1
ATOM 1625 N N . THR A 1 215 ? -14.186 13.079 25.476 1.00 69.62 215 THR A N 1
ATOM 1626 C CA . THR A 1 215 ? -15.455 12.550 25.961 1.00 69.62 215 THR A CA 1
ATOM 1627 C C . THR A 1 215 ? -15.895 11.363 25.116 1.00 69.62 215 THR A C 1
ATOM 1629 O O . THR A 1 215 ? -15.664 11.296 23.905 1.00 69.62 215 THR A O 1
ATOM 1632 N N . LEU A 1 216 ? -16.541 10.388 25.757 1.00 79.38 216 LEU A N 1
ATOM 1633 C CA . LEU A 1 216 ? -17.193 9.324 25.015 1.00 79.38 216 LEU A CA 1
ATOM 1634 C C . LEU A 1 216 ? -18.461 9.890 24.377 1.00 79.38 216 LEU A C 1
ATOM 1636 O O . LEU A 1 216 ? -19.427 10.235 25.059 1.00 79.38 216 LEU A O 1
ATOM 1640 N N . THR A 1 217 ? -18.462 9.970 23.055 1.00 84.50 217 THR A N 1
ATOM 1641 C CA . THR A 1 217 ? -19.604 10.453 22.283 1.00 84.50 217 THR A CA 1
ATOM 1642 C C . THR A 1 217 ? -20.315 9.278 21.642 1.00 84.50 217 THR A C 1
ATOM 1644 O O . THR A 1 217 ? -19.687 8.335 21.165 1.00 84.50 217 THR A O 1
ATOM 1647 N N . GLN A 1 218 ? -21.645 9.299 21.673 1.00 89.44 218 GLN A N 1
ATOM 1648 C CA . GLN A 1 218 ? -22.427 8.275 20.997 1.00 89.44 218 GLN A CA 1
ATOM 1649 C C . GLN A 1 218 ? -22.458 8.553 19.497 1.00 89.44 218 GLN A C 1
ATOM 1651 O O . GLN A 1 218 ? -22.779 9.663 19.074 1.00 89.44 218 GLN A O 1
ATOM 1656 N N . ILE A 1 219 ? -22.170 7.517 18.722 1.00 92.69 219 ILE A N 1
ATOM 1657 C CA . ILE A 1 219 ? -22.260 7.493 17.269 1.00 92.69 219 ILE A CA 1
ATOM 1658 C C . ILE A 1 219 ? -23.666 7.045 16.897 1.00 92.69 219 ILE A C 1
ATOM 1660 O O . ILE A 1 219 ? -24.128 5.983 17.314 1.00 92.69 219 ILE A O 1
ATOM 1664 N N . LYS A 1 220 ? -24.372 7.887 16.148 1.00 91.44 220 LYS A N 1
ATOM 1665 C CA . LYS A 1 220 ? -25.831 7.786 16.017 1.00 91.44 220 LYS A CA 1
ATOM 1666 C C . LYS A 1 220 ? -26.280 6.905 14.863 1.00 91.44 220 LYS A C 1
ATOM 1668 O O . LYS A 1 220 ? -27.423 6.454 14.825 1.00 91.44 220 LYS A O 1
ATOM 1673 N N . ASN A 1 221 ? -25.403 6.717 13.884 1.00 93.25 221 ASN A N 1
ATOM 1674 C CA . ASN A 1 221 ? -25.713 6.054 12.628 1.00 93.25 221 ASN A CA 1
ATOM 1675 C C . ASN A 1 221 ? -24.439 5.540 11.938 1.00 93.25 221 ASN A C 1
ATOM 1677 O O . ASN A 1 221 ? -23.310 5.811 12.349 1.00 93.25 221 ASN A O 1
ATOM 1681 N N . ASN A 1 222 ? -24.648 4.793 10.857 1.00 94.06 222 ASN A N 1
ATOM 1682 C CA . ASN A 1 222 ? -23.583 4.181 10.070 1.00 94.06 222 ASN A CA 1
ATOM 1683 C C . ASN A 1 222 ? -22.680 5.201 9.351 1.00 94.06 222 ASN A C 1
ATOM 1685 O O . ASN A 1 222 ? -21.508 4.901 9.140 1.00 94.06 222 ASN A O 1
ATOM 1689 N N . ASP A 1 223 ? -23.188 6.383 8.982 1.00 92.31 223 ASP A N 1
ATOM 1690 C CA . ASP A 1 223 ? -22.393 7.416 8.300 1.00 92.31 223 ASP A CA 1
ATOM 1691 C C . ASP A 1 223 ? -21.364 8.039 9.249 1.00 92.31 223 ASP A C 1
ATOM 1693 O O . ASP A 1 223 ? -20.190 8.169 8.904 1.00 92.31 223 ASP A O 1
ATOM 1697 N N . GLU A 1 224 ? -21.786 8.365 10.473 1.00 92.38 224 GLU A N 1
ATOM 1698 C CA . GLU A 1 224 ? -20.894 8.858 11.525 1.00 92.38 224 GLU A CA 1
ATOM 1699 C C . GLU A 1 224 ? -19.836 7.812 11.897 1.00 92.38 224 GLU A C 1
ATOM 1701 O O . GLU A 1 224 ? -18.671 8.150 12.096 1.00 92.38 224 GLU A O 1
ATOM 1706 N N . PHE A 1 225 ? -20.210 6.530 11.930 1.00 92.62 225 PHE A N 1
ATOM 1707 C CA . PHE A 1 225 ? -19.258 5.452 12.186 1.00 92.62 225 PHE A CA 1
ATOM 1708 C C . PHE A 1 225 ? -18.243 5.278 11.061 1.00 92.62 225 PHE A C 1
ATOM 1710 O O . PHE A 1 225 ? -17.058 5.089 11.332 1.00 92.62 225 PHE A O 1
ATOM 1717 N N . ALA A 1 226 ? -18.682 5.375 9.803 1.00 90.56 226 ALA A N 1
ATOM 1718 C CA . ALA A 1 226 ? -17.806 5.253 8.642 1.00 90.56 226 ALA A CA 1
ATOM 1719 C C . ALA A 1 226 ? -16.654 6.270 8.684 1.00 90.56 226 ALA A C 1
ATOM 1721 O O . ALA A 1 226 ? -15.530 5.934 8.310 1.00 90.56 226 ALA A O 1
ATOM 1722 N N . ALA A 1 227 ? -16.906 7.477 9.202 1.00 88.88 227 ALA A N 1
ATOM 1723 C CA . ALA A 1 227 ? -15.895 8.523 9.358 1.00 88.88 227 ALA A CA 1
ATOM 1724 C C . ALA A 1 227 ? -14.788 8.177 10.374 1.00 88.88 227 ALA A C 1
ATOM 1726 O O . ALA A 1 227 ? -13.718 8.784 10.349 1.00 88.88 227 ALA A O 1
ATOM 1727 N N . LEU A 1 228 ? -15.020 7.201 11.257 1.00 88.94 228 LEU A N 1
ATOM 1728 C CA . LEU A 1 228 ? -14.057 6.757 12.265 1.00 88.94 228 LEU A CA 1
ATOM 1729 C C . LEU A 1 228 ? -13.219 5.565 11.805 1.00 88.94 228 LEU A C 1
ATOM 1731 O O . LEU A 1 228 ? -12.247 5.217 12.468 1.00 88.94 228 LEU A O 1
ATOM 1735 N N . LEU A 1 229 ? -13.575 4.903 10.707 1.00 88.06 229 LEU A N 1
ATOM 1736 C CA . LEU A 1 229 ? -12.898 3.682 10.282 1.00 88.06 229 LEU A CA 1
ATOM 1737 C C . LEU A 1 229 ? -11.495 3.948 9.712 1.00 88.06 229 LEU A C 1
ATOM 1739 O O . LEU A 1 229 ? -11.114 5.076 9.398 1.00 88.06 229 LEU A O 1
ATOM 1743 N N . GLY A 1 230 ? -10.715 2.873 9.596 1.00 85.69 230 GLY A N 1
ATOM 1744 C CA . GLY A 1 230 ? -9.397 2.856 8.958 1.00 85.69 230 GLY A CA 1
ATOM 1745 C C . GLY A 1 230 ? -8.234 2.655 9.927 1.00 85.69 230 GLY A C 1
ATOM 1746 O O . GLY A 1 230 ? -7.392 1.793 9.695 1.00 85.69 230 GLY A O 1
ATOM 1747 N N . THR A 1 231 ? -8.212 3.385 11.042 1.00 88.69 231 THR A N 1
ATOM 1748 C CA . THR A 1 231 ? -7.185 3.247 12.095 1.00 88.69 231 THR A CA 1
ATOM 1749 C C . THR A 1 231 ? -7.799 3.061 13.477 1.00 88.69 231 THR A C 1
ATOM 1751 O O . THR A 1 231 ? -7.254 3.530 14.472 1.00 88.69 231 THR A O 1
ATOM 1754 N N . SER A 1 232 ? -8.944 2.384 13.545 1.00 89.56 232 SER A N 1
ATOM 1755 C CA . SER A 1 232 ? -9.710 2.227 14.781 1.00 89.56 232 SER A CA 1
ATOM 1756 C C . SER A 1 232 ? -9.672 0.807 15.322 1.00 89.56 232 SER A C 1
ATOM 1758 O O . SER A 1 232 ? -9.760 -0.162 14.569 1.00 89.56 232 SER A O 1
ATOM 1760 N N . ALA A 1 233 ? -9.588 0.692 16.645 1.00 89.56 233 ALA A N 1
ATOM 1761 C CA . ALA A 1 233 ? -9.929 -0.525 17.368 1.00 89.56 233 ALA A CA 1
ATOM 1762 C C . ALA A 1 233 ? -11.386 -0.440 17.830 1.00 89.56 233 ALA A C 1
ATOM 1764 O O . ALA A 1 233 ? -11.805 0.567 18.399 1.00 89.56 233 ALA A O 1
ATOM 1765 N N . ILE A 1 234 ? -12.145 -1.501 17.579 1.00 91.69 234 ILE A N 1
ATOM 1766 C CA . ILE A 1 234 ? -13.556 -1.621 17.926 1.00 91.69 234 ILE A CA 1
ATOM 1767 C C . ILE A 1 234 ? -13.663 -2.738 18.955 1.00 91.69 234 ILE A C 1
ATOM 1769 O O . ILE A 1 234 ? -13.464 -3.907 18.632 1.00 91.69 234 ILE A O 1
ATOM 1773 N N . THR A 1 235 ? -13.963 -2.383 20.196 1.00 90.50 235 THR A N 1
ATOM 1774 C CA . THR A 1 235 ? -14.259 -3.354 21.248 1.00 90.50 235 THR A CA 1
ATOM 1775 C C . THR A 1 235 ? -15.756 -3.582 21.281 1.00 90.50 235 THR A C 1
ATOM 1777 O O . THR A 1 235 ? -16.510 -2.708 21.701 1.00 90.50 235 THR A O 1
ATOM 1780 N N . LEU A 1 236 ? -16.175 -4.748 20.809 1.00 89.38 236 LEU A N 1
ATOM 1781 C CA . LEU A 1 236 ? -17.540 -5.233 20.889 1.00 89.38 236 LEU A CA 1
ATOM 1782 C C . LEU A 1 236 ? -17.820 -5.748 22.298 1.00 89.38 236 LEU A C 1
ATOM 1784 O O . LEU A 1 236 ? -17.021 -6.500 22.859 1.00 89.38 236 LEU A O 1
ATOM 1788 N N . HIS A 1 237 ? -18.975 -5.377 22.833 1.00 84.44 237 HIS A N 1
ATOM 1789 C CA . HIS A 1 237 ? -19.532 -5.903 24.067 1.00 84.44 237 HIS A CA 1
ATOM 1790 C C . HIS A 1 237 ? -20.825 -6.641 23.728 1.00 84.44 237 HIS A C 1
ATOM 1792 O O . HIS A 1 237 ? -21.715 -6.108 23.063 1.00 84.44 237 HIS A O 1
ATOM 1798 N N . PHE A 1 238 ? -20.883 -7.897 24.144 1.00 78.81 238 PHE A N 1
ATOM 1799 C CA . PHE A 1 238 ? -22.020 -8.774 23.925 1.00 78.81 238 PHE A CA 1
ATOM 1800 C C . PHE A 1 238 ? -22.960 -8.694 25.117 1.00 78.81 238 PHE A C 1
ATOM 1802 O O . PHE A 1 238 ? -22.526 -8.474 26.253 1.00 78.81 238 PHE A O 1
ATOM 1809 N N . ASP A 1 239 ? -24.243 -8.897 24.837 1.00 66.88 239 ASP A N 1
ATOM 1810 C CA . ASP A 1 239 ? -25.254 -8.957 25.877 1.00 66.88 239 ASP A CA 1
ATOM 1811 C C . ASP A 1 239 ? -25.003 -10.129 26.848 1.00 66.88 239 ASP A C 1
ATOM 1813 O O . ASP A 1 239 ? -24.344 -11.132 26.554 1.00 66.88 239 ASP A O 1
ATOM 1817 N N . ASP A 1 240 ? -25.545 -9.999 28.053 1.00 55.47 240 ASP A N 1
ATOM 1818 C CA . ASP A 1 240 ? -25.494 -11.005 29.118 1.00 55.47 240 ASP A CA 1
ATOM 1819 C C . ASP A 1 240 ? -26.472 -12.173 28.895 1.00 55.47 240 ASP A C 1
ATOM 1821 O O . ASP A 1 240 ? -26.555 -13.109 29.700 1.00 55.47 240 ASP A O 1
ATOM 1825 N N . ARG A 1 241 ? -27.168 -12.173 27.753 1.00 56.50 241 ARG A N 1
ATOM 1826 C CA . ARG A 1 241 ? -28.109 -13.218 27.327 1.00 56.50 241 ARG A CA 1
ATOM 1827 C C . ARG A 1 241 ? -27.442 -14.321 26.520 1.00 56.50 241 ARG A C 1
ATOM 1829 O O . ARG A 1 241 ? -28.138 -15.174 25.964 1.00 56.50 241 ARG A O 1
ATOM 1836 N N . ASN A 1 242 ? -26.108 -14.348 26.505 1.00 53.47 242 ASN A N 1
ATOM 1837 C CA . ASN A 1 242 ? -25.323 -15.366 25.817 1.00 53.47 242 ASN A CA 1
ATOM 1838 C C . ASN A 1 242 ? -25.580 -15.344 24.296 1.00 53.47 242 ASN A C 1
ATOM 1840 O O . ASN A 1 242 ? -25.585 -16.406 23.666 1.00 53.47 242 ASN A O 1
ATOM 1844 N N . SER A 1 243 ? -25.858 -14.164 23.721 1.00 62.62 243 SER A N 1
ATOM 1845 C CA . SER A 1 243 ? -26.068 -14.040 22.281 1.00 62.62 243 SER A CA 1
ATOM 1846 C C . SER A 1 243 ? -24.739 -14.050 21.518 1.00 62.62 243 SER A C 1
ATOM 1848 O O . SER A 1 243 ? -23.673 -13.728 22.043 1.00 62.62 243 SER A O 1
ATOM 1850 N N . GLU A 1 244 ? -24.803 -14.445 20.247 1.00 72.31 244 GLU A N 1
ATOM 1851 C CA . GLU A 1 244 ? -23.665 -14.392 19.320 1.00 72.31 244 GLU A CA 1
ATOM 1852 C C . GLU A 1 244 ? -23.480 -12.988 18.710 1.00 72.31 244 GLU A C 1
ATOM 1854 O O . GLU A 1 244 ? -22.680 -12.812 17.794 1.00 72.31 244 GLU A O 1
ATOM 1859 N N . THR A 1 245 ? -24.218 -11.982 19.194 1.00 79.94 245 THR A N 1
ATOM 1860 C CA . THR A 1 245 ? -24.287 -10.636 18.612 1.00 79.94 245 THR A CA 1
ATOM 1861 C C . THR A 1 245 ? -23.989 -9.565 19.653 1.00 79.94 245 THR A C 1
ATOM 1863 O O . THR A 1 245 ? -24.507 -9.602 20.765 1.00 79.94 245 THR A O 1
ATOM 1866 N N . ALA A 1 246 ? -23.163 -8.586 19.295 1.00 86.56 246 ALA A N 1
ATOM 1867 C CA . ALA A 1 246 ? -22.860 -7.464 20.171 1.00 86.56 246 ALA A CA 1
ATOM 1868 C C . ALA A 1 246 ? -24.033 -6.474 20.243 1.00 86.56 246 ALA A C 1
ATOM 1870 O O . ALA A 1 246 ? -24.656 -6.189 19.221 1.00 86.56 246 ALA A O 1
ATOM 1871 N N . ASP A 1 247 ? -24.299 -5.924 21.430 1.00 83.50 247 ASP A N 1
ATOM 1872 C CA . ASP A 1 247 ? -25.290 -4.855 21.636 1.00 83.50 247 ASP A CA 1
ATOM 1873 C C . ASP A 1 247 ? -24.626 -3.469 21.738 1.00 83.50 247 ASP A C 1
ATOM 1875 O O . ASP A 1 247 ? -25.265 -2.434 21.516 1.00 83.50 247 ASP A O 1
ATOM 1879 N N . ARG A 1 248 ? -23.315 -3.446 22.020 1.00 87.06 248 ARG A N 1
ATOM 1880 C CA . ARG A 1 248 ? -22.512 -2.240 22.210 1.00 87.06 248 ARG A CA 1
ATOM 1881 C C . ARG A 1 248 ? -21.127 -2.357 21.596 1.00 87.06 248 ARG A C 1
ATOM 1883 O O . ARG A 1 248 ? -20.540 -3.434 21.538 1.00 87.06 248 ARG A O 1
ATOM 1890 N N . ALA A 1 249 ? -20.567 -1.217 21.208 1.00 90.56 249 ALA A N 1
ATOM 1891 C CA . ALA A 1 249 ? -19.171 -1.107 20.822 1.00 90.56 249 ALA A CA 1
ATOM 1892 C C . ALA A 1 249 ? -18.524 0.181 21.336 1.00 90.56 249 ALA A C 1
ATOM 1894 O O . ALA A 1 249 ? -19.137 1.251 21.323 1.00 90.56 249 ALA A O 1
ATOM 1895 N N . ILE A 1 250 ? -17.256 0.073 21.726 1.00 88.62 250 ILE A N 1
ATOM 1896 C CA . ILE A 1 250 ? -16.382 1.203 22.044 1.00 88.62 250 ILE A CA 1
ATOM 1897 C C . ILE A 1 250 ? -15.317 1.308 20.957 1.00 88.62 250 ILE A C 1
ATOM 1899 O O . ILE A 1 250 ? -14.603 0.343 20.680 1.00 88.62 250 ILE A O 1
ATOM 1903 N N . VAL A 1 251 ? -15.213 2.480 20.341 1.00 90.19 251 VAL A N 1
ATOM 1904 C CA . VAL A 1 251 ? -14.292 2.762 19.241 1.00 90.19 251 VAL A CA 1
ATOM 1905 C C . VAL A 1 251 ? -13.173 3.662 19.731 1.00 90.19 251 VAL A C 1
ATOM 1907 O O . VAL A 1 251 ? -13.407 4.785 20.184 1.00 90.19 251 VAL A O 1
ATOM 1910 N N . THR A 1 252 ? -11.946 3.184 19.575 1.00 86.44 252 THR A N 1
ATOM 1911 C CA . THR A 1 252 ? -10.736 3.970 19.803 1.00 86.44 252 THR A CA 1
ATOM 1912 C C . THR A 1 252 ? -10.066 4.232 18.468 1.00 86.44 252 THR A C 1
ATOM 1914 O O . THR A 1 252 ? -9.505 3.318 17.865 1.00 86.44 252 THR A O 1
ATOM 1917 N N . THR A 1 253 ? -10.108 5.485 18.023 1.00 87.81 253 THR A N 1
ATOM 1918 C CA . THR A 1 253 ? -9.464 5.928 16.784 1.00 87.81 253 THR A CA 1
ATOM 1919 C C . THR A 1 253 ? -8.026 6.350 17.055 1.00 87.81 253 THR A C 1
ATOM 1921 O O . THR A 1 253 ? -7.774 7.226 17.884 1.00 87.81 253 THR A O 1
ATOM 1924 N N . TYR A 1 254 ? -7.074 5.768 16.329 1.00 90.44 254 TYR A N 1
ATOM 1925 C CA . TYR A 1 254 ? -5.663 6.121 16.447 1.00 90.44 254 TYR A CA 1
ATOM 1926 C C . TYR A 1 254 ? -5.245 7.138 15.386 1.00 90.44 254 TYR A C 1
ATOM 1928 O O . TYR A 1 254 ? -5.589 7.018 14.208 1.00 90.44 254 TYR A O 1
ATOM 1936 N N . LYS A 1 255 ? -4.443 8.119 15.802 1.00 92.69 255 LYS A N 1
ATOM 1937 C CA . LYS A 1 255 ? -3.752 9.056 14.916 1.00 92.69 255 LYS A CA 1
ATOM 1938 C C . LYS A 1 255 ? -2.467 8.436 14.385 1.00 92.69 255 LYS A C 1
ATOM 1940 O O . LYS A 1 255 ? -1.851 7.588 15.029 1.00 92.69 255 LYS A O 1
ATOM 1945 N N . PHE A 1 256 ? -2.052 8.883 13.209 1.00 95.50 256 PHE A N 1
ATOM 1946 C CA . PHE A 1 256 ? -0.786 8.498 12.604 1.00 95.50 256 PHE A CA 1
ATOM 1947 C C . PHE A 1 256 ? 0.310 9.510 12.941 1.00 95.50 256 PHE A C 1
ATOM 1949 O O . PHE A 1 256 ? 0.097 10.721 12.879 1.00 95.50 256 PHE A O 1
ATOM 1956 N N . GLY A 1 257 ? 1.509 9.025 13.260 1.00 95.69 257 GLY A N 1
ATOM 1957 C CA . GLY A 1 257 ? 2.660 9.891 13.484 1.00 95.69 257 GLY A CA 1
ATOM 1958 C C . GLY A 1 257 ? 3.995 9.169 13.364 1.00 95.69 257 GLY A C 1
ATOM 1959 O O . GLY A 1 257 ? 4.083 7.947 13.468 1.00 95.69 257 GLY A O 1
ATOM 1960 N N . LYS A 1 258 ? 5.065 9.944 13.163 1.00 96.31 258 LYS A N 1
ATOM 1961 C CA . LYS A 1 258 ? 6.441 9.456 13.290 1.00 96.31 258 LYS A CA 1
ATOM 1962 C C . LYS A 1 258 ? 6.941 9.755 14.699 1.00 96.31 258 LYS A C 1
ATOM 1964 O O . LYS A 1 258 ? 7.012 10.922 15.090 1.00 96.31 258 LYS A O 1
ATOM 1969 N N . LEU A 1 259 ? 7.274 8.712 15.451 1.00 96.50 259 LEU A N 1
ATOM 1970 C CA . LEU A 1 259 ? 7.748 8.825 16.823 1.00 96.50 259 LEU A CA 1
ATOM 1971 C C . LEU A 1 259 ? 9.143 9.460 16.845 1.00 96.50 259 LEU A C 1
ATOM 1973 O O . LEU A 1 259 ? 10.094 8.905 16.297 1.00 96.50 259 LEU A O 1
ATOM 1977 N N . SER A 1 260 ? 9.271 10.603 17.512 1.00 95.75 260 SER A N 1
ATOM 1978 C CA . SER A 1 260 ? 10.547 11.223 17.863 1.00 95.75 260 SER A CA 1
ATOM 1979 C C . SER A 1 260 ? 10.653 11.335 19.377 1.00 95.75 260 SER A C 1
ATOM 1981 O O . SER A 1 260 ? 9.741 11.819 20.052 1.00 95.75 260 SER A O 1
ATOM 1983 N N . ILE A 1 261 ? 11.783 10.860 19.890 1.00 93.12 261 ILE A N 1
ATOM 1984 C CA . ILE A 1 261 ? 12.173 10.960 21.294 1.00 93.12 261 ILE A CA 1
ATOM 1985 C C . ILE A 1 261 ? 13.497 11.716 21.348 1.00 93.12 261 ILE A C 1
ATOM 1987 O O . ILE A 1 261 ? 14.508 11.200 20.868 1.00 93.12 261 ILE A O 1
ATOM 1991 N N . GLU A 1 262 ? 13.480 12.918 21.918 1.00 94.00 262 GLU A N 1
ATOM 1992 C CA . GLU A 1 262 ? 14.645 13.799 22.079 1.00 94.00 262 GLU A CA 1
ATOM 1993 C C . GLU A 1 262 ? 14.749 14.208 23.549 1.00 94.00 262 GLU A C 1
ATOM 1995 O O . GLU A 1 262 ? 13.783 14.707 24.122 1.00 94.00 262 GLU A O 1
ATOM 2000 N N . ASP A 1 263 ? 15.885 13.937 24.199 1.00 91.12 263 ASP A N 1
ATOM 2001 C CA . ASP A 1 263 ? 16.078 14.162 25.644 1.00 91.12 263 ASP A CA 1
ATOM 2002 C C . ASP A 1 263 ? 14.960 13.559 26.527 1.00 91.12 263 ASP A C 1
ATOM 2004 O O . ASP A 1 263 ? 14.580 14.107 27.562 1.00 91.12 263 ASP A O 1
ATOM 2008 N N . GLY A 1 264 ? 14.397 12.423 26.096 1.00 89.69 264 GLY A N 1
ATOM 2009 C CA . GLY A 1 264 ? 13.284 11.742 26.765 1.00 89.69 264 GLY A CA 1
ATOM 2010 C C . GLY A 1 264 ? 11.902 12.354 26.512 1.00 89.69 264 GLY A C 1
ATOM 2011 O O . GLY A 1 264 ? 10.916 11.807 26.999 1.00 89.69 264 GLY A O 1
ATOM 2012 N N . LYS A 1 265 ? 11.803 13.452 25.753 1.00 94.25 265 LYS A N 1
ATOM 2013 C CA . LYS A 1 265 ? 10.536 14.084 25.366 1.00 94.25 265 LYS A CA 1
ATOM 2014 C C . LYS A 1 265 ? 9.953 13.427 24.128 1.00 94.25 265 LYS A C 1
ATOM 2016 O O . LYS A 1 265 ? 10.647 13.268 23.127 1.00 94.25 265 LYS A O 1
ATOM 2021 N N . ILE A 1 266 ? 8.669 13.100 24.192 1.00 95.50 266 ILE A N 1
ATOM 2022 C CA . ILE A 1 266 ? 7.939 12.383 23.149 1.00 95.50 266 ILE A CA 1
ATOM 2023 C C . ILE A 1 266 ? 7.105 13.385 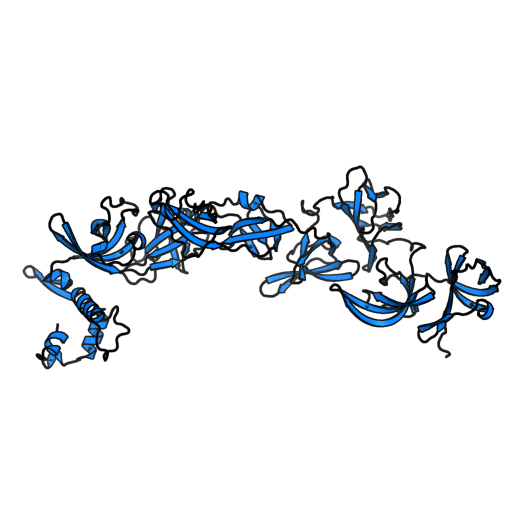22.344 1.00 95.50 266 ILE A C 1
ATOM 2025 O O . ILE A 1 266 ? 6.209 14.034 22.886 1.00 95.50 266 ILE A O 1
ATOM 2029 N N . ASN A 1 267 ? 7.368 13.513 21.040 1.00 95.31 267 ASN A N 1
ATOM 2030 C CA . ASN A 1 267 ? 6.650 14.464 20.177 1.00 95.31 267 ASN A CA 1
ATOM 2031 C C . ASN A 1 267 ? 5.140 14.181 20.074 1.00 95.31 267 ASN A C 1
ATOM 2033 O O . ASN A 1 267 ? 4.358 15.117 19.955 1.00 95.31 267 ASN A O 1
ATOM 2037 N N . LEU A 1 268 ? 4.736 12.909 20.150 1.00 93.94 268 LEU A N 1
ATOM 2038 C CA . LEU A 1 268 ? 3.335 12.471 20.072 1.00 93.94 268 LEU A CA 1
ATOM 2039 C C . LEU A 1 268 ? 2.523 12.759 21.348 1.00 93.94 268 LEU A C 1
ATOM 2041 O O . LEU A 1 268 ? 1.327 12.493 21.375 1.00 93.94 268 LEU A O 1
ATOM 2045 N N . ALA A 1 269 ? 3.166 13.275 22.399 1.00 91.62 269 ALA A N 1
ATOM 2046 C CA . ALA A 1 269 ? 2.545 13.620 23.675 1.00 91.62 269 ALA A CA 1
ATOM 2047 C C . ALA A 1 269 ? 2.898 15.050 24.108 1.00 91.62 269 ALA A C 1
ATOM 2049 O O . ALA A 1 269 ? 3.349 15.279 25.231 1.00 91.62 269 ALA A O 1
ATOM 2050 N N . ASP A 1 270 ? 2.780 16.014 23.193 1.00 90.69 270 ASP A N 1
ATOM 2051 C CA . ASP A 1 270 ? 3.092 17.435 23.422 1.00 90.69 270 ASP A CA 1
ATOM 2052 C C . ASP A 1 270 ? 4.490 17.690 24.018 1.00 90.69 270 ASP A C 1
ATOM 2054 O O . ASP A 1 270 ? 4.697 18.615 24.808 1.00 90.69 270 ASP A O 1
ATOM 2058 N N . GLY A 1 271 ? 5.467 16.841 23.684 1.00 92.12 271 GLY A N 1
ATOM 2059 C CA . GLY A 1 271 ? 6.832 16.952 24.195 1.00 92.12 271 GLY A CA 1
ATOM 2060 C C . GLY A 1 271 ? 6.984 16.603 25.679 1.00 92.12 271 GLY A C 1
ATOM 2061 O O . GLY A 1 271 ? 7.959 17.036 26.299 1.00 92.12 271 GLY A O 1
ATOM 2062 N N . LYS A 1 272 ? 6.047 15.846 26.261 1.00 92.88 272 LYS A N 1
ATOM 2063 C CA . LYS A 1 272 ? 6.164 15.305 27.622 1.00 92.88 272 LYS A CA 1
ATOM 2064 C C . LYS A 1 272 ? 7.169 14.163 27.684 1.00 92.88 272 LYS A C 1
ATOM 2066 O O . LYS A 1 272 ? 7.345 13.409 26.727 1.00 92.88 272 LYS A O 1
ATOM 2071 N N . THR A 1 273 ? 7.809 14.028 28.835 1.00 93.19 273 THR A N 1
ATOM 2072 C CA . THR A 1 273 ? 8.573 12.834 29.200 1.00 93.19 273 THR A CA 1
ATOM 2073 C C . THR A 1 273 ? 7.652 11.731 29.714 1.00 93.19 273 THR A C 1
ATOM 2075 O O . THR A 1 273 ? 6.533 11.996 30.151 1.00 93.19 273 THR A O 1
ATOM 2078 N N . GLU A 1 274 ? 8.133 10.487 29.723 1.00 88.62 274 GLU A N 1
ATOM 2079 C CA . GLU A 1 274 ? 7.395 9.348 30.293 1.00 88.62 274 GLU A CA 1
ATOM 2080 C C . GLU A 1 274 ? 6.963 9.599 31.748 1.00 88.62 274 GLU A C 1
ATOM 2082 O O . GLU A 1 274 ? 5.838 9.296 32.129 1.00 88.62 274 GLU A O 1
ATOM 2087 N N . ALA A 1 275 ? 7.816 10.247 32.548 1.00 88.44 275 ALA A N 1
ATOM 2088 C CA . ALA A 1 275 ? 7.501 10.590 33.934 1.00 88.44 275 ALA A CA 1
ATOM 2089 C C . ALA A 1 275 ? 6.391 11.652 34.072 1.00 88.44 275 ALA A C 1
ATOM 2091 O O . ALA A 1 275 ? 5.743 11.738 35.114 1.00 88.44 275 ALA A O 1
ATOM 2092 N N . GLU A 1 276 ? 6.171 12.475 33.044 1.00 88.81 276 GLU A N 1
ATOM 2093 C CA . GLU A 1 276 ? 5.125 13.504 33.023 1.00 88.81 276 GLU A CA 1
ATOM 2094 C C . GLU A 1 276 ? 3.778 12.973 32.507 1.00 88.81 276 GLU A C 1
ATOM 2096 O O . GLU A 1 276 ? 2.761 13.663 32.647 1.00 88.81 276 GLU A O 1
ATOM 2101 N N . LEU A 1 277 ? 3.754 11.757 31.949 1.00 84.00 277 LEU A N 1
ATOM 2102 C CA . LEU A 1 277 ? 2.553 11.042 31.518 1.00 84.00 277 LEU A CA 1
ATOM 2103 C C . LEU A 1 277 ? 1.870 10.363 32.708 1.00 84.00 277 LEU A C 1
ATOM 2105 O O . LEU A 1 277 ? 1.907 9.147 32.884 1.00 84.00 277 LEU A O 1
ATOM 2109 N N . THR A 1 278 ? 1.248 11.175 33.559 1.00 78.31 278 THR A N 1
ATOM 2110 C CA . THR A 1 278 ? 0.617 10.723 34.807 1.00 78.31 278 THR A CA 1
ATOM 2111 C C . THR A 1 278 ? -0.537 9.739 34.609 1.00 78.31 278 THR A C 1
ATOM 2113 O O . THR A 1 278 ? -0.821 8.968 35.521 1.00 78.31 278 THR A O 1
ATOM 2116 N N . GLY A 1 279 ? -1.185 9.751 33.441 1.00 67.44 279 GLY A N 1
ATOM 2117 C CA . GLY A 1 279 ? -2.231 8.797 33.055 1.00 67.44 279 GLY A CA 1
ATOM 2118 C C . GLY A 1 279 ? -1.680 7.498 32.464 1.00 67.44 279 GLY A C 1
ATOM 2119 O O . GLY A 1 279 ? -2.441 6.571 32.203 1.00 67.44 279 GLY A O 1
ATOM 2120 N N . GLY A 1 280 ? -0.359 7.417 32.289 1.00 75.88 280 GLY A N 1
ATOM 2121 C CA . GLY A 1 280 ? 0.363 6.233 31.847 1.00 75.88 280 GLY A CA 1
ATOM 2122 C C . GLY A 1 280 ? 0.941 6.357 30.439 1.00 75.88 280 GLY A C 1
ATOM 2123 O O . GLY A 1 280 ? 0.387 7.002 29.549 1.00 75.88 280 GLY A O 1
ATOM 2124 N N . PHE A 1 281 ? 2.068 5.683 30.236 1.00 84.06 281 PHE A N 1
ATOM 2125 C CA . PHE A 1 281 ? 2.667 5.458 28.927 1.00 84.06 281 PHE A CA 1
ATOM 2126 C C . PHE A 1 281 ? 2.579 3.969 28.591 1.00 84.06 281 PHE A C 1
ATOM 2128 O O . PHE A 1 281 ? 3.213 3.140 29.243 1.00 84.06 281 PHE A O 1
ATOM 2135 N N . ASN A 1 282 ? 1.771 3.618 27.591 1.00 84.88 282 ASN A N 1
ATOM 2136 C CA . ASN A 1 282 ? 1.626 2.249 27.111 1.00 84.88 282 ASN A CA 1
ATOM 2137 C C . ASN A 1 282 ? 2.258 2.109 25.723 1.00 84.88 282 ASN A C 1
ATOM 2139 O O . ASN A 1 282 ? 1.721 2.597 24.732 1.00 84.88 282 ASN A O 1
ATOM 2143 N N . ASN A 1 283 ? 3.389 1.412 25.656 1.00 87.38 283 ASN A N 1
ATOM 2144 C CA . ASN A 1 283 ? 4.088 1.091 24.415 1.00 87.38 283 ASN A CA 1
ATOM 2145 C C . ASN A 1 283 ? 4.276 -0.425 24.273 1.00 87.38 283 ASN A C 1
ATOM 2147 O O . ASN A 1 283 ? 5.390 -0.922 24.098 1.00 87.38 283 ASN A O 1
ATOM 2151 N N . ALA A 1 284 ? 3.178 -1.176 24.377 1.00 81.62 284 ALA A N 1
ATOM 2152 C CA . ALA A 1 284 ? 3.192 -2.626 24.184 1.00 81.62 284 ALA A CA 1
ATOM 2153 C C . ALA A 1 284 ? 3.692 -3.038 22.784 1.00 81.62 284 ALA A C 1
ATOM 2155 O O . ALA A 1 284 ? 4.263 -4.116 22.634 1.00 81.62 284 ALA A O 1
ATOM 2156 N N . ALA A 1 285 ? 3.537 -2.166 21.779 1.00 87.44 285 ALA A N 1
ATOM 2157 C CA . ALA A 1 285 ? 4.035 -2.379 20.420 1.00 87.44 285 ALA A CA 1
ATOM 2158 C C . ALA A 1 285 ? 5.572 -2.304 20.296 1.00 87.44 285 ALA A C 1
ATOM 2160 O O . ALA A 1 285 ? 6.116 -2.635 19.244 1.00 87.44 285 ALA A O 1
ATOM 2161 N N . GLY A 1 286 ? 6.286 -1.869 21.343 1.00 91.38 286 GLY A N 1
ATOM 2162 C CA . GLY A 1 286 ? 7.749 -1.795 21.345 1.00 91.38 286 GLY A CA 1
ATOM 2163 C C . GLY A 1 286 ? 8.318 -0.730 20.403 1.00 91.38 286 GLY A C 1
ATOM 2164 O O . GLY A 1 286 ? 9.436 -0.883 19.913 1.00 91.38 286 GLY A O 1
ATOM 2165 N N . ALA A 1 287 ? 7.564 0.339 20.136 1.00 94.56 287 ALA A N 1
ATOM 2166 C CA . ALA A 1 287 ? 7.980 1.405 19.234 1.00 94.56 287 ALA A CA 1
ATOM 2167 C C . ALA A 1 287 ? 9.204 2.161 19.764 1.00 94.56 287 ALA A C 1
ATOM 2169 O O . ALA A 1 287 ? 9.293 2.474 20.953 1.00 94.56 287 ALA A O 1
ATOM 2170 N N . VAL A 1 288 ? 10.119 2.514 18.864 1.00 94.06 288 VAL A N 1
ATOM 2171 C CA . VAL A 1 288 ? 11.335 3.280 19.169 1.00 94.06 288 VAL A CA 1
ATOM 2172 C C . VAL A 1 288 ? 11.435 4.544 18.315 1.00 94.06 288 VAL A C 1
ATOM 2174 O O . VAL A 1 288 ? 10.702 4.720 17.339 1.00 94.06 288 VAL A O 1
ATOM 2177 N N . HIS A 1 289 ? 12.363 5.438 18.677 1.00 94.94 289 HIS A N 1
ATOM 2178 C CA . HIS A 1 289 ? 12.655 6.654 17.913 1.00 94.94 289 HIS A CA 1
ATOM 2179 C C . HIS A 1 289 ? 12.803 6.346 16.409 1.00 94.94 289 HIS A C 1
ATOM 2181 O O . HIS A 1 289 ? 13.559 5.459 16.012 1.00 94.94 289 HIS A O 1
ATOM 2187 N N . GLY A 1 290 ? 12.095 7.103 15.572 1.00 92.38 290 GLY A N 1
ATOM 2188 C CA . GLY A 1 290 ? 12.098 6.990 14.115 1.00 92.38 290 GLY A CA 1
ATOM 2189 C C . GLY A 1 290 ? 11.021 6.069 13.536 1.00 92.38 290 GLY A C 1
ATOM 2190 O O . GLY A 1 290 ? 10.807 6.112 12.323 1.00 92.38 290 GLY A O 1
ATOM 2191 N N . ASN A 1 291 ? 10.330 5.270 14.355 1.00 96.62 291 ASN A N 1
ATOM 2192 C CA . ASN A 1 291 ? 9.229 4.426 13.892 1.00 96.62 291 ASN A CA 1
ATOM 2193 C C . ASN A 1 291 ? 8.005 5.250 13.479 1.00 96.62 291 ASN A C 1
ATOM 2195 O O . ASN A 1 291 ? 7.707 6.293 14.061 1.00 96.62 291 ASN A O 1
ATOM 2199 N N . TYR A 1 292 ? 7.277 4.742 12.490 1.00 97.12 292 TYR A N 1
ATOM 2200 C CA . TYR A 1 292 ? 5.930 5.200 12.179 1.00 97.12 292 TYR A CA 1
ATOM 2201 C C . TYR A 1 292 ? 4.947 4.414 13.035 1.00 97.12 292 TYR A C 1
ATOM 2203 O O . TYR A 1 292 ? 5.083 3.198 13.156 1.00 97.12 292 TYR A O 1
ATOM 2211 N N . VAL A 1 293 ? 3.996 5.099 13.661 1.00 96.88 293 VAL A N 1
ATOM 2212 C CA . VAL A 1 293 ? 3.107 4.487 14.646 1.00 96.88 293 VAL A CA 1
ATOM 2213 C C . VAL A 1 293 ? 1.673 4.968 14.506 1.00 96.88 293 VAL A C 1
ATOM 2215 O O . VAL A 1 293 ? 1.415 6.098 14.080 1.00 96.88 293 VAL A O 1
ATOM 2218 N N . LEU A 1 294 ? 0.753 4.103 14.925 1.00 94.50 294 LEU A N 1
ATOM 2219 C CA . LEU A 1 294 ? -0.598 4.489 15.303 1.00 94.50 294 LEU A CA 1
ATOM 2220 C C . LEU A 1 294 ? -0.629 4.723 16.812 1.00 94.50 294 LEU A C 1
ATOM 2222 O O . LEU A 1 294 ? -0.204 3.867 17.592 1.00 94.50 294 LEU A O 1
ATOM 2226 N N . PHE A 1 295 ? -1.100 5.896 17.223 1.00 92.50 295 PHE A N 1
ATOM 2227 C CA . PHE A 1 295 ? -1.099 6.311 18.618 1.00 92.50 295 PHE A CA 1
ATOM 2228 C C . PHE A 1 295 ? -2.404 6.992 19.021 1.00 92.50 295 PHE A C 1
ATOM 2230 O O . PHE A 1 295 ? -3.127 7.553 18.201 1.00 92.50 295 PHE A O 1
ATOM 2237 N N . TYR A 1 296 ? -2.684 6.952 20.314 1.00 88.38 296 TYR A N 1
ATOM 2238 C CA . TYR A 1 296 ? -3.727 7.725 20.967 1.00 88.38 296 TYR A CA 1
ATOM 2239 C C . TYR A 1 296 ? -3.083 8.467 22.131 1.00 88.38 296 TYR A C 1
ATOM 2241 O O . TYR A 1 296 ? -2.444 7.846 22.983 1.00 88.38 296 TYR A O 1
ATOM 2249 N N . TYR A 1 297 ? -3.216 9.787 22.152 1.00 86.88 297 TYR A N 1
ATOM 2250 C CA . TYR A 1 297 ? -2.730 10.620 23.239 1.00 86.88 297 TYR A CA 1
ATOM 2251 C C . TYR A 1 297 ? -3.879 11.443 23.789 1.00 86.88 297 TYR A C 1
ATOM 2253 O O . TYR A 1 297 ? -4.573 12.123 23.039 1.00 86.88 297 TYR A O 1
ATOM 2261 N N . ASN A 1 298 ? -4.029 11.360 25.101 1.00 76.06 298 ASN A N 1
ATOM 2262 C CA . ASN A 1 298 ? -4.985 12.111 25.877 1.00 76.06 298 ASN A CA 1
ATOM 2263 C C . ASN A 1 298 ? -4.217 13.181 26.687 1.00 76.06 298 ASN A C 1
ATOM 2265 O O . ASN A 1 298 ? -3.542 12.822 27.666 1.00 76.06 298 ASN A O 1
ATOM 2269 N N . PRO A 1 299 ? -4.211 14.464 26.272 1.00 76.50 299 PRO A N 1
ATOM 2270 C CA . PRO A 1 299 ? -3.652 15.567 27.049 1.00 76.50 299 PRO A CA 1
ATOM 2271 C C . PRO A 1 299 ? -4.247 15.804 28.445 1.00 76.50 299 PRO A C 1
ATOM 2273 O O . PRO A 1 299 ? -3.490 16.283 29.300 1.00 76.50 299 PRO A O 1
ATOM 2276 N N . GLU A 1 300 ? -5.524 15.507 28.722 1.00 69.88 300 GLU A N 1
ATOM 2277 C CA . GLU A 1 300 ? -6.128 15.819 30.032 1.00 69.88 300 GLU A CA 1
ATOM 2278 C C . GLU A 1 300 ? -5.602 14.912 31.149 1.00 69.88 300 GLU A C 1
ATOM 2280 O O . GLU A 1 300 ? -5.061 15.395 32.153 1.00 69.88 300 GLU A O 1
ATOM 2285 N N . VAL A 1 301 ? -5.680 13.593 30.958 1.00 69.12 301 VAL A N 1
ATOM 2286 C CA . VAL A 1 301 ? -5.107 12.610 31.889 1.00 69.12 301 VAL A CA 1
ATOM 2287 C C . VAL A 1 301 ? -3.617 12.381 31.647 1.00 69.12 301 VAL A C 1
ATOM 2289 O O . VAL A 1 301 ? -2.945 11.772 32.480 1.00 69.12 301 VAL A O 1
ATOM 2292 N N . LYS A 1 302 ? -3.059 12.919 30.555 1.00 78.81 302 LYS A N 1
ATOM 2293 C CA . LYS A 1 302 ? -1.663 12.725 30.129 1.00 78.81 302 LYS A CA 1
ATOM 2294 C C . LYS A 1 302 ? -1.354 11.241 29.949 1.00 78.81 302 LYS A C 1
ATOM 2296 O O . LYS A 1 302 ? -0.402 10.726 30.538 1.00 78.81 302 LYS A O 1
ATOM 2301 N N . ALA A 1 303 ? -2.190 10.558 29.174 1.00 80.69 303 ALA A N 1
ATOM 2302 C CA . ALA A 1 303 ? -2.015 9.153 28.833 1.00 80.69 303 ALA A CA 1
ATOM 2303 C C . ALA A 1 303 ? -1.645 9.020 27.354 1.00 80.69 303 ALA A C 1
ATOM 2305 O O . ALA A 1 303 ? -2.345 9.539 26.490 1.00 80.69 303 ALA A O 1
ATOM 2306 N N . LEU A 1 304 ? -0.558 8.313 27.051 1.00 86.94 304 LEU A N 1
ATOM 2307 C CA . LEU A 1 304 ? -0.153 8.003 25.678 1.00 86.94 304 LEU A CA 1
ATOM 2308 C C . LEU A 1 304 ? -0.173 6.489 25.485 1.00 86.94 304 LEU A C 1
ATOM 2310 O O . LEU A 1 304 ? 0.492 5.757 26.214 1.00 86.94 304 LEU A O 1
ATOM 2314 N N . THR A 1 305 ? -0.894 6.033 24.466 1.00 87.81 305 THR A N 1
ATOM 2315 C CA . THR A 1 305 ? -0.892 4.645 24.006 1.00 87.81 305 THR A CA 1
ATOM 2316 C C . THR A 1 305 ? -0.354 4.577 22.586 1.00 87.81 305 THR A C 1
ATOM 2318 O O . THR A 1 305 ? -0.884 5.224 21.685 1.00 87.81 305 THR A O 1
ATOM 2321 N N . ILE A 1 306 ? 0.677 3.765 22.377 1.00 91.31 306 ILE A N 1
ATOM 2322 C CA . ILE A 1 306 ? 1.166 3.383 21.055 1.00 91.31 306 ILE A CA 1
ATOM 2323 C C . ILE A 1 306 ? 0.595 2.003 20.742 1.00 91.31 306 ILE A C 1
ATOM 2325 O O . ILE A 1 306 ? 0.950 1.016 21.389 1.00 91.31 306 ILE A O 1
ATOM 2329 N N . ALA A 1 307 ? -0.317 1.957 19.775 1.00 89.12 307 ALA A N 1
ATOM 2330 C CA . ALA A 1 307 ? -1.081 0.760 19.450 1.00 89.12 307 ALA A CA 1
ATOM 2331 C C . ALA A 1 307 ? -0.339 -0.153 18.470 1.00 89.12 307 ALA A C 1
ATOM 2333 O O . ALA A 1 307 ? -0.329 -1.368 18.644 1.00 89.12 307 ALA A O 1
ATOM 2334 N N . GLU A 1 308 ? 0.302 0.428 17.455 1.00 93.25 308 GLU A N 1
ATOM 2335 C CA . GLU A 1 308 ? 0.910 -0.331 16.363 1.00 93.25 308 GLU A CA 1
ATOM 2336 C C . GLU A 1 308 ? 2.147 0.385 15.815 1.00 93.25 308 GLU A C 1
ATOM 2338 O O . GLU A 1 308 ? 2.173 1.615 15.720 1.00 93.25 308 GLU A O 1
ATOM 2343 N N . VAL A 1 309 ? 3.160 -0.393 15.425 1.00 95.94 309 VAL A N 1
ATOM 2344 C CA . VAL A 1 309 ? 4.307 0.077 14.639 1.00 95.94 309 VAL A CA 1
ATOM 2345 C C . VAL A 1 309 ? 4.076 -0.291 13.179 1.00 95.94 309 VAL A C 1
ATOM 2347 O O . VAL A 1 309 ? 3.955 -1.466 12.840 1.00 95.94 309 VAL A O 1
ATOM 2350 N N . LEU A 1 310 ? 4.066 0.712 12.307 1.00 95.00 310 LEU A N 1
ATOM 2351 C CA . LEU A 1 310 ? 3.890 0.535 10.873 1.00 95.00 310 LEU A CA 1
ATOM 2352 C C . LEU A 1 310 ? 5.250 0.502 10.179 1.00 95.00 310 LEU A C 1
ATOM 2354 O O . LEU A 1 310 ? 6.065 1.422 10.303 1.00 95.00 310 LEU A O 1
ATOM 2358 N N . THR A 1 311 ? 5.487 -0.564 9.420 1.00 91.31 311 THR A N 1
ATOM 2359 C CA . THR A 1 311 ? 6.731 -0.727 8.664 1.00 91.31 311 THR A CA 1
ATOM 2360 C C . THR A 1 311 ? 6.554 -0.170 7.253 1.00 91.31 311 THR A C 1
ATOM 2362 O O . THR A 1 311 ? 5.564 -0.498 6.596 1.00 91.31 311 THR A O 1
ATOM 2365 N N . PRO A 1 312 ? 7.492 0.653 6.754 1.00 89.50 312 PRO A N 1
ATOM 2366 C CA . PRO A 1 312 ? 7.481 1.044 5.356 1.00 89.50 312 PRO A CA 1
ATOM 2367 C C . PRO A 1 312 ? 7.604 -0.172 4.436 1.00 89.50 312 PRO A C 1
ATOM 2369 O O . PRO A 1 312 ? 8.373 -1.095 4.698 1.00 89.50 312 PRO A O 1
ATOM 2372 N N . THR A 1 313 ? 6.868 -0.150 3.334 1.00 83.94 313 THR A N 1
ATOM 2373 C CA . THR A 1 313 ? 6.976 -1.152 2.268 1.00 83.94 313 THR A CA 1
ATOM 2374 C C . THR A 1 313 ? 8.341 -1.093 1.581 1.00 83.94 313 THR A C 1
ATOM 2376 O O . THR A 1 313 ? 9.061 -0.094 1.668 1.00 83.94 313 THR A O 1
ATOM 2379 N N . GLU A 1 314 ? 8.714 -2.154 0.868 1.00 75.75 314 GLU A N 1
ATOM 2380 C CA . GLU A 1 314 ? 9.872 -2.093 -0.024 1.00 75.75 314 GLU A CA 1
ATOM 2381 C C . GLU A 1 314 ? 9.672 -1.043 -1.127 1.00 75.75 314 GLU A C 1
ATOM 2383 O O . GLU A 1 314 ? 8.548 -0.699 -1.498 1.00 75.75 314 GLU A O 1
ATOM 2388 N N . LEU A 1 315 ? 10.782 -0.531 -1.661 1.00 73.75 315 LEU A N 1
ATOM 2389 C CA . LEU A 1 315 ? 10.750 0.420 -2.766 1.00 73.75 315 LEU A CA 1
ATOM 2390 C C . LEU A 1 315 ? 10.116 -0.212 -4.006 1.00 73.75 315 LEU A C 1
ATOM 2392 O O . LEU A 1 315 ? 10.609 -1.209 -4.531 1.00 73.75 315 LEU A O 1
ATOM 2396 N N . ALA A 1 316 ? 9.062 0.417 -4.514 1.00 62.28 316 ALA A N 1
ATOM 2397 C CA . ALA A 1 316 ? 8.334 -0.049 -5.682 1.00 62.28 316 ALA A CA 1
ATOM 2398 C C . ALA A 1 316 ? 7.860 1.116 -6.558 1.00 62.28 316 ALA A C 1
ATOM 2400 O O . ALA A 1 316 ? 7.770 2.263 -6.126 1.00 62.28 316 ALA A O 1
ATOM 2401 N N . PHE A 1 317 ? 7.570 0.818 -7.824 1.00 62.62 317 PHE A N 1
ATOM 2402 C CA . PHE A 1 317 ? 7.103 1.819 -8.780 1.00 62.62 317 PHE A CA 1
ATOM 2403 C C . PHE A 1 317 ? 5.617 2.116 -8.612 1.00 62.62 317 PHE A C 1
ATOM 2405 O O . PHE A 1 317 ? 4.812 1.195 -8.457 1.00 62.62 317 PHE A O 1
ATOM 2412 N N . VAL A 1 318 ? 5.264 3.391 -8.767 1.00 64.75 318 VAL A N 1
ATOM 2413 C CA . VAL A 1 318 ? 3.890 3.845 -9.001 1.00 64.75 318 VAL A CA 1
ATOM 2414 C C . VAL A 1 318 ? 3.520 3.534 -10.453 1.00 64.75 318 VAL A C 1
ATOM 2416 O O . VAL A 1 318 ? 3.982 4.197 -11.382 1.00 64.75 318 VAL A O 1
ATOM 2419 N N . THR A 1 319 ? 2.716 2.494 -10.649 1.00 58.09 319 THR A N 1
ATOM 2420 C CA . THR A 1 319 ? 2.286 1.988 -11.969 1.00 58.09 319 THR A CA 1
ATOM 2421 C C . THR A 1 319 ? 0.996 2.626 -12.471 1.00 58.09 319 THR A C 1
ATOM 2423 O O . THR A 1 319 ? 0.793 2.736 -13.676 1.00 58.09 319 THR A O 1
ATOM 2426 N N . GLU A 1 320 ? 0.156 3.092 -11.553 1.00 65.50 320 GLU A N 1
ATOM 2427 C CA . GLU A 1 320 ? -1.065 3.832 -11.848 1.00 65.50 320 GLU A CA 1
ATOM 2428 C C . GLU A 1 320 ? -1.248 4.898 -10.773 1.00 65.50 320 GLU A C 1
ATOM 2430 O O . GLU A 1 320 ? -0.961 4.648 -9.600 1.00 65.50 320 GLU A O 1
ATOM 2435 N N . LEU A 1 321 ? -1.701 6.080 -11.178 1.00 72.81 321 LEU A N 1
ATOM 2436 C CA . LEU A 1 321 ? -1.957 7.211 -10.299 1.00 72.81 321 LEU A CA 1
ATOM 2437 C C . LEU A 1 321 ? -3.246 7.891 -10.756 1.00 72.81 321 LEU A C 1
ATOM 2439 O O . LEU A 1 321 ? -3.345 8.344 -11.893 1.00 72.81 321 LEU A O 1
ATOM 2443 N N . THR A 1 322 ? -4.228 7.949 -9.866 1.00 79.44 322 THR A N 1
ATOM 2444 C CA . THR A 1 322 ? -5.492 8.665 -10.073 1.00 79.44 322 THR A CA 1
ATOM 2445 C C . THR A 1 322 ? -5.637 9.771 -9.032 1.00 79.44 322 THR A C 1
ATOM 2447 O O . THR A 1 322 ? -4.732 10.011 -8.238 1.00 79.44 322 THR A O 1
ATOM 2450 N N . SER A 1 323 ? -6.790 10.441 -8.989 1.00 77.81 323 SER A N 1
ATOM 2451 C CA . SER A 1 323 ? -7.087 11.421 -7.941 1.00 77.81 323 SER A CA 1
ATOM 2452 C C . SER A 1 323 ? -7.349 10.801 -6.560 1.00 77.81 323 SER A C 1
ATOM 2454 O O . SER A 1 323 ? -7.362 11.535 -5.577 1.00 77.81 323 SER A O 1
ATOM 2456 N N . SER A 1 324 ? -7.601 9.489 -6.465 1.00 79.31 324 SER A N 1
ATOM 2457 C CA . SER A 1 324 ? -8.021 8.831 -5.213 1.00 79.31 324 SER A CA 1
ATOM 2458 C C . SER A 1 324 ? -7.215 7.587 -4.829 1.00 79.31 324 SER A C 1
ATOM 2460 O O . SER A 1 324 ? -7.293 7.148 -3.679 1.00 79.31 324 SER A O 1
ATOM 2462 N N . TYR A 1 325 ? -6.440 7.016 -5.753 1.00 85.19 325 TYR A N 1
ATOM 2463 C CA . TYR A 1 325 ? -5.607 5.843 -5.488 1.00 85.19 325 TYR A CA 1
ATOM 2464 C C . TYR A 1 325 ? -4.343 5.791 -6.353 1.00 85.19 325 TYR A C 1
ATOM 2466 O O . TYR A 1 325 ? -4.285 6.384 -7.434 1.00 85.19 325 TYR A O 1
ATOM 2474 N N . ALA A 1 326 ? -3.367 5.003 -5.897 1.00 78.25 326 ALA A N 1
ATOM 2475 C CA . ALA A 1 326 ? -2.186 4.596 -6.651 1.00 78.25 326 ALA A CA 1
ATOM 2476 C C . ALA A 1 326 ? -2.037 3.068 -6.662 1.00 78.25 326 ALA A C 1
ATOM 2478 O O . ALA A 1 326 ? -2.444 2.394 -5.717 1.00 78.25 326 ALA A O 1
ATOM 2479 N N . ILE A 1 327 ? -1.419 2.516 -7.707 1.00 75.12 327 ILE A N 1
ATOM 2480 C CA . ILE A 1 327 ? -0.972 1.116 -7.723 1.00 75.12 327 ILE A CA 1
ATOM 2481 C C . ILE A 1 327 ? 0.547 1.083 -7.589 1.00 75.12 327 ILE A C 1
ATOM 2483 O O . ILE A 1 327 ? 1.259 1.537 -8.486 1.00 75.12 327 ILE A O 1
ATOM 2487 N N . ILE A 1 328 ? 1.041 0.523 -6.485 1.00 71.88 328 ILE A N 1
ATOM 2488 C CA . ILE A 1 328 ? 2.460 0.496 -6.118 1.00 71.88 328 ILE A CA 1
ATOM 2489 C C . ILE A 1 328 ? 2.895 -0.960 -5.975 1.00 71.88 328 ILE A C 1
ATOM 2491 O O . ILE A 1 328 ? 2.340 -1.701 -5.166 1.00 71.88 328 ILE A O 1
ATOM 2495 N N . GLY A 1 329 ? 3.853 -1.396 -6.797 1.00 64.06 329 GLY A N 1
ATOM 2496 C CA . GLY A 1 329 ? 4.322 -2.790 -6.777 1.00 64.06 329 GLY A CA 1
ATOM 2497 C C . GLY A 1 329 ? 3.242 -3.831 -7.114 1.00 64.06 329 GLY A C 1
ATOM 2498 O O . GLY A 1 329 ? 3.384 -4.989 -6.743 1.00 64.06 329 GLY A O 1
ATOM 2499 N N . GLY A 1 330 ? 2.166 -3.423 -7.798 1.00 65.31 330 GLY A N 1
ATOM 2500 C CA . GLY A 1 330 ? 1.010 -4.271 -8.119 1.00 65.31 330 GLY A CA 1
ATOM 2501 C C . GLY A 1 330 ? -0.135 -4.209 -7.101 1.00 65.31 330 GLY A C 1
ATOM 2502 O O . GLY A 1 330 ? -1.232 -4.667 -7.406 1.00 65.31 330 GLY A O 1
ATOM 2503 N N . THR A 1 331 ? 0.069 -3.586 -5.938 1.00 76.50 331 THR A N 1
ATOM 2504 C CA . THR A 1 331 ? -0.975 -3.419 -4.919 1.00 76.50 331 THR A CA 1
ATOM 2505 C C . THR A 1 331 ? -1.667 -2.071 -5.079 1.00 76.50 331 THR A C 1
ATOM 2507 O O . THR A 1 331 ? -1.008 -1.038 -5.197 1.00 76.50 331 THR A O 1
ATOM 2510 N N . LYS A 1 332 ? -3.004 -2.070 -5.077 1.00 82.62 332 LYS A N 1
ATOM 2511 C CA . LYS A 1 332 ? -3.818 -0.850 -5.103 1.00 82.62 332 LYS A CA 1
ATOM 2512 C C . LYS A 1 332 ? -3.932 -0.261 -3.699 1.00 82.62 332 LYS A C 1
ATOM 2514 O O . LYS A 1 332 ? -4.345 -0.958 -2.778 1.00 82.62 332 LYS A O 1
ATOM 2519 N N . TYR A 1 333 ? -3.646 1.029 -3.580 1.00 91.25 333 TYR A N 1
ATOM 2520 C CA . TYR A 1 333 ? -3.737 1.781 -2.337 1.00 91.25 333 TYR A CA 1
ATOM 2521 C C . TYR A 1 333 ? -4.543 3.069 -2.506 1.00 91.25 333 TYR A C 1
ATOM 2523 O O . TYR A 1 333 ? -4.359 3.780 -3.492 1.00 91.25 333 TYR A O 1
ATOM 2531 N N . THR A 1 334 ? -5.382 3.415 -1.533 1.00 93.62 334 THR A N 1
ATOM 2532 C CA . THR A 1 334 ? -6.082 4.708 -1.470 1.00 93.62 334 THR A CA 1
ATOM 2533 C C . THR A 1 334 ? -5.265 5.748 -0.708 1.00 93.62 334 THR A C 1
ATOM 2535 O O . THR A 1 334 ? -4.399 5.412 0.101 1.00 93.62 334 THR A O 1
ATOM 2538 N N . PHE A 1 335 ? -5.520 7.032 -0.960 1.00 93.19 335 PHE A N 1
ATOM 2539 C CA . PHE A 1 335 ? -4.754 8.108 -0.329 1.00 93.19 335 PHE A CA 1
ATOM 2540 C C . PHE A 1 335 ? -5.339 8.566 0.997 1.00 93.19 335 PHE A C 1
ATOM 2542 O O . PHE A 1 335 ? -6.496 8.972 1.057 1.00 93.19 335 PHE A O 1
ATOM 2549 N N . GLY A 1 336 ? -4.486 8.613 2.019 1.00 92.25 336 GLY A N 1
ATOM 2550 C CA . GLY A 1 336 ? -4.810 9.192 3.312 1.00 92.25 336 GLY A CA 1
ATOM 2551 C C . GLY A 1 336 ? -5.819 8.383 4.119 1.00 92.25 336 GLY A C 1
ATOM 2552 O O . GLY A 1 336 ? -6.343 7.355 3.694 1.00 92.25 336 GLY A O 1
ATOM 2553 N N . CYS A 1 337 ? -6.055 8.880 5.324 1.00 91.88 337 CYS A N 1
ATOM 2554 C CA . CYS A 1 337 ? -7.033 8.385 6.273 1.00 91.88 337 CYS A CA 1
ATOM 2555 C C . CYS A 1 337 ? -7.350 9.551 7.221 1.00 91.88 337 CYS A C 1
ATOM 2557 O O . CYS A 1 337 ? -6.513 9.939 8.042 1.00 91.88 337 CYS A O 1
ATOM 2559 N N . GLU A 1 338 ? -8.521 10.173 7.060 1.00 89.31 338 GLU A N 1
ATOM 2560 C CA . GLU A 1 338 ? -8.872 11.396 7.799 1.00 89.31 338 GLU A CA 1
ATOM 2561 C C . GLU A 1 338 ? -8.971 11.150 9.308 1.00 89.31 338 GLU A C 1
ATOM 2563 O O . GLU A 1 338 ? -8.477 11.958 10.097 1.00 89.31 338 GLU A O 1
ATOM 2568 N N . SER A 1 339 ? -9.511 9.997 9.710 1.00 85.88 339 SER A N 1
ATOM 2569 C CA . SER A 1 339 ? -9.573 9.552 11.106 1.00 85.88 339 SER A CA 1
ATOM 2570 C C . SER A 1 339 ? -8.175 9.479 11.739 1.00 85.88 339 SER A C 1
ATOM 2572 O O . SER A 1 339 ? -7.981 9.955 12.864 1.00 85.88 339 SER A O 1
ATOM 2574 N N . ALA A 1 340 ? -7.171 9.047 10.968 1.00 90.88 340 ALA A N 1
ATOM 2575 C CA . ALA A 1 340 ? -5.759 9.045 11.350 1.00 90.88 340 ALA A CA 1
ATOM 2576 C C . ALA A 1 340 ? -5.085 10.433 11.329 1.00 90.88 340 ALA A C 1
ATOM 2578 O O . ALA A 1 340 ? -3.929 10.556 11.737 1.00 90.88 340 ALA A O 1
ATOM 2579 N N . GLY A 1 341 ? -5.774 11.480 10.865 1.00 90.62 341 GLY A N 1
ATOM 2580 C CA . GLY A 1 341 ? -5.226 12.828 10.693 1.00 90.62 341 GLY A CA 1
ATOM 2581 C C . GLY A 1 341 ? -4.420 13.024 9.404 1.00 90.62 341 GLY A C 1
ATOM 2582 O O . GLY A 1 341 ? -3.684 14.002 9.289 1.00 90.62 341 GLY A O 1
ATOM 2583 N N . VAL A 1 342 ? -4.540 12.117 8.429 1.00 93.62 342 VAL A N 1
ATOM 2584 C CA . VAL A 1 342 ? -3.791 12.171 7.166 1.00 93.62 342 VAL A CA 1
ATOM 2585 C C . VAL A 1 342 ? -4.726 12.518 6.012 1.00 93.62 342 VAL A C 1
ATOM 2587 O O . VAL A 1 342 ? -5.538 11.701 5.584 1.00 93.62 342 VAL A O 1
ATOM 2590 N N . GLN A 1 343 ? -4.580 13.722 5.458 1.00 93.06 343 GLN A N 1
ATOM 2591 C CA . GLN A 1 343 ? -5.390 14.164 4.323 1.00 93.06 343 GLN A CA 1
ATOM 2592 C C . GLN A 1 343 ? -4.990 13.457 3.023 1.00 93.06 343 GLN A C 1
ATOM 2594 O O . GLN A 1 343 ? -3.813 13.424 2.655 1.00 93.06 343 GLN A O 1
ATOM 2599 N N . ALA A 1 344 ? -5.989 12.977 2.278 1.00 90.94 344 ALA A N 1
ATOM 2600 C CA . ALA A 1 344 ? -5.792 12.317 0.988 1.00 90.94 344 ALA A CA 1
ATOM 2601 C C . ALA A 1 344 ? -5.006 13.186 -0.008 1.00 90.94 344 ALA A C 1
ATOM 2603 O O . ALA A 1 344 ? -4.074 12.710 -0.651 1.00 90.94 344 ALA A O 1
ATOM 2604 N N . SER A 1 345 ? -5.323 14.482 -0.089 1.00 89.00 345 SER A N 1
ATOM 2605 C CA . SER A 1 345 ? -4.649 15.438 -0.980 1.00 89.00 345 SER A CA 1
ATOM 2606 C C . SER A 1 345 ? -3.170 15.647 -0.636 1.00 89.00 345 SER A C 1
ATOM 2608 O O . SER A 1 345 ? -2.350 15.797 -1.540 1.00 89.00 345 SER A O 1
ATOM 2610 N N . ALA A 1 346 ? -2.815 15.622 0.652 1.00 89.69 346 ALA A N 1
ATOM 2611 C CA . ALA A 1 346 ? -1.439 15.775 1.126 1.00 89.69 346 ALA A CA 1
ATOM 2612 C C . ALA A 1 346 ? -0.574 14.538 0.845 1.00 89.69 346 ALA A C 1
ATOM 2614 O O . ALA A 1 346 ? 0.645 14.645 0.733 1.00 89.69 346 ALA A O 1
ATOM 2615 N N . VAL A 1 347 ? -1.198 13.364 0.744 1.00 90.62 347 VAL A N 1
ATOM 2616 C CA . VAL A 1 347 ? -0.540 12.125 0.321 1.00 90.62 347 VAL A CA 1
ATOM 2617 C C . VAL A 1 347 ? -0.434 12.077 -1.201 1.00 90.62 347 VAL A C 1
ATOM 2619 O O . VAL A 1 347 ? 0.648 11.829 -1.727 1.00 90.62 347 VAL A O 1
ATOM 2622 N N . ALA A 1 348 ? -1.526 12.375 -1.909 1.00 87.12 348 ALA A N 1
ATOM 2623 C CA . ALA A 1 348 ? -1.577 12.377 -3.369 1.00 87.12 348 ALA A CA 1
ATOM 2624 C C . ALA A 1 348 ? -0.526 13.314 -3.990 1.00 87.12 348 ALA A C 1
ATOM 2626 O O . ALA A 1 348 ? 0.123 12.944 -4.963 1.00 87.12 348 ALA A O 1
ATOM 2627 N N . SER A 1 349 ? -0.297 14.490 -3.393 1.00 84.62 349 SER A N 1
ATOM 2628 C CA . SER A 1 349 ? 0.692 15.466 -3.874 1.00 84.62 349 SER A CA 1
ATOM 2629 C C . SER A 1 349 ? 2.153 15.016 -3.749 1.00 84.62 349 SER A C 1
ATOM 2631 O O . SER A 1 349 ? 3.028 15.651 -4.332 1.00 84.62 349 SER A O 1
ATOM 2633 N N . LYS A 1 350 ? 2.430 13.937 -3.004 1.00 83.25 350 LYS A N 1
ATOM 2634 C CA . LYS A 1 350 ? 3.768 13.338 -2.870 1.00 83.25 350 LYS A CA 1
ATOM 2635 C C . LYS A 1 350 ? 4.055 12.281 -3.939 1.00 83.25 350 LYS A C 1
ATOM 2637 O O . LYS A 1 350 ? 5.173 11.769 -3.989 1.00 83.25 350 LYS A O 1
ATOM 2642 N N . PHE A 1 351 ? 3.064 11.917 -4.753 1.00 73.75 351 PHE A N 1
ATOM 2643 C CA . PHE A 1 351 ? 3.224 10.938 -5.820 1.00 73.75 351 PHE A CA 1
ATOM 2644 C C . PHE A 1 351 ? 3.448 11.602 -7.170 1.00 73.75 351 PHE A C 1
ATOM 2646 O O . PHE A 1 351 ? 2.747 12.530 -7.562 1.00 73.75 351 PHE A O 1
ATOM 2653 N N . GLU A 1 352 ? 4.368 11.015 -7.925 1.00 64.12 352 GLU A N 1
ATOM 2654 C CA . GLU A 1 352 ? 4.525 11.243 -9.354 1.00 64.12 352 GLU A CA 1
ATOM 2655 C C . GLU A 1 352 ? 4.398 9.887 -10.058 1.00 64.12 352 GLU A C 1
ATOM 2657 O O . GLU A 1 352 ? 4.919 8.869 -9.587 1.00 64.12 352 GLU A O 1
ATOM 2662 N N . ALA A 1 353 ? 3.674 9.833 -11.178 1.00 51.66 353 ALA A N 1
ATOM 2663 C CA . ALA A 1 353 ? 3.514 8.582 -11.914 1.00 51.66 353 ALA A CA 1
ATOM 2664 C C . ALA A 1 353 ? 4.879 8.096 -12.436 1.00 51.66 353 ALA A C 1
ATOM 2666 O O . ALA A 1 353 ? 5.624 8.849 -13.062 1.00 51.66 353 ALA A O 1
ATOM 2667 N N . GLY A 1 354 ? 5.212 6.825 -12.192 1.00 49.81 354 GLY A N 1
ATOM 2668 C CA . GLY A 1 354 ? 6.522 6.256 -12.518 1.00 49.81 354 GLY A CA 1
ATOM 2669 C C . GLY A 1 354 ? 7.624 6.520 -11.484 1.00 49.81 354 GLY A C 1
ATOM 2670 O O . GLY A 1 354 ? 8.743 6.046 -11.689 1.00 49.81 354 GLY A O 1
ATOM 2671 N N . ALA A 1 355 ? 7.336 7.215 -10.377 1.00 63.66 355 ALA A N 1
ATOM 2672 C CA . ALA A 1 355 ? 8.272 7.338 -9.263 1.00 63.66 355 ALA A CA 1
ATOM 2673 C C . ALA A 1 355 ? 8.495 5.988 -8.564 1.00 63.66 355 ALA A C 1
ATOM 2675 O O . ALA A 1 355 ? 7.593 5.148 -8.494 1.00 63.66 355 ALA A O 1
ATOM 2676 N N . VAL A 1 356 ? 9.699 5.802 -8.019 1.00 68.19 356 VAL A N 1
ATOM 2677 C CA . VAL A 1 356 ? 9.999 4.726 -7.067 1.00 68.19 356 VAL A CA 1
ATOM 2678 C C . VAL A 1 356 ? 9.764 5.270 -5.670 1.00 68.19 356 VAL A C 1
ATOM 2680 O O . VAL A 1 356 ? 10.347 6.283 -5.289 1.00 68.19 356 VAL A O 1
ATOM 2683 N N . VAL A 1 357 ? 8.916 4.598 -4.908 1.00 77.81 357 VAL A N 1
ATOM 2684 C CA . VAL A 1 357 ? 8.468 5.050 -3.593 1.00 77.81 357 VAL A CA 1
ATOM 2685 C C . VAL A 1 357 ? 8.420 3.875 -2.631 1.00 77.81 357 VAL A C 1
ATOM 2687 O O . VAL A 1 357 ? 8.162 2.741 -3.027 1.00 77.81 357 VAL A O 1
ATOM 2690 N N . SER A 1 358 ? 8.664 4.157 -1.358 1.00 85.62 358 SER A N 1
ATOM 2691 C CA . SER A 1 358 ? 8.255 3.294 -0.254 1.00 85.62 358 SER A CA 1
ATOM 2692 C C . SER A 1 358 ? 7.107 4.005 0.443 1.00 85.62 358 SER A C 1
ATOM 2694 O O . SER A 1 358 ? 7.115 5.227 0.582 1.00 85.62 358 SER A O 1
ATOM 2696 N N . VAL A 1 359 ? 6.090 3.260 0.846 1.00 92.62 359 VAL A N 1
ATOM 2697 C CA . VAL A 1 359 ? 4.925 3.820 1.533 1.00 92.62 359 VAL A CA 1
ATOM 2698 C C . VAL A 1 359 ? 4.722 3.162 2.880 1.00 92.62 359 VAL A C 1
ATOM 2700 O O . VAL A 1 359 ? 4.979 1.969 3.043 1.00 92.62 359 VAL A O 1
ATOM 2703 N N . VAL A 1 360 ? 4.225 3.943 3.832 1.00 94.94 360 VAL A N 1
ATOM 2704 C CA . VAL A 1 360 ? 3.673 3.439 5.088 1.00 94.94 360 VAL A CA 1
ATOM 2705 C C . VAL A 1 360 ? 2.163 3.390 4.915 1.00 94.94 360 VAL A C 1
ATOM 2707 O O . VAL A 1 360 ? 1.550 4.414 4.610 1.00 94.94 360 VAL A O 1
ATOM 2710 N N . ALA A 1 361 ? 1.570 2.209 5.071 1.00 93.56 361 ALA A N 1
ATOM 2711 C CA . ALA A 1 361 ? 0.152 1.990 4.813 1.00 93.56 361 ALA A CA 1
ATOM 2712 C C . ALA A 1 361 ? -0.496 1.115 5.893 1.00 93.56 361 ALA A C 1
ATOM 2714 O O . ALA A 1 361 ? 0.173 0.279 6.498 1.00 93.56 361 ALA A O 1
ATOM 2715 N N . LYS A 1 362 ? -1.807 1.290 6.089 1.00 91.19 362 LYS A N 1
ATOM 2716 C CA . LYS A 1 362 ? -2.669 0.437 6.921 1.00 91.19 362 LYS A CA 1
ATOM 2717 C C . LYS A 1 362 ? -3.905 0.067 6.110 1.00 91.19 362 LYS A C 1
ATOM 2719 O O . LYS A 1 362 ? -4.527 0.951 5.536 1.00 91.19 362 LYS A O 1
ATOM 2724 N N . ASP A 1 363 ? -4.219 -1.224 6.013 1.00 86.75 363 ASP A N 1
ATOM 2725 C CA . ASP A 1 363 ? -5.406 -1.758 5.318 1.00 86.75 363 ASP A CA 1
ATOM 2726 C C . ASP A 1 363 ? -5.641 -1.169 3.910 1.00 86.75 363 ASP A C 1
ATOM 2728 O O . ASP A 1 363 ? -6.763 -0.882 3.505 1.00 86.75 363 ASP A O 1
ATOM 2732 N N . GLY A 1 364 ? -4.559 -0.954 3.154 1.00 88.38 364 GLY A N 1
ATOM 2733 C CA . GLY A 1 364 ? -4.613 -0.384 1.803 1.00 88.38 364 GLY A CA 1
ATOM 2734 C C . GLY A 1 364 ? -4.687 1.148 1.736 1.00 88.38 364 GLY A C 1
ATOM 2735 O O . GLY A 1 364 ? -4.641 1.695 0.639 1.00 88.38 364 GLY A O 1
ATOM 2736 N N . MET A 1 365 ? -4.731 1.861 2.861 1.00 92.75 365 MET A N 1
ATOM 2737 C CA . MET A 1 365 ? -4.660 3.326 2.918 1.00 92.75 365 MET A CA 1
ATOM 2738 C C . MET A 1 365 ? -3.223 3.793 3.155 1.00 92.75 365 MET A C 1
ATOM 2740 O O . MET A 1 365 ? -2.568 3.355 4.100 1.00 92.75 365 MET A O 1
ATOM 2744 N N . ILE A 1 366 ? -2.727 4.702 2.317 1.00 94.88 366 ILE A N 1
ATOM 2745 C CA . ILE A 1 366 ? -1.388 5.290 2.454 1.00 94.88 366 ILE A CA 1
ATOM 2746 C C . ILE A 1 366 ? -1.420 6.405 3.495 1.00 94.88 366 ILE A C 1
ATOM 2748 O O . ILE A 1 366 ? -2.160 7.376 3.343 1.00 94.88 366 ILE A O 1
ATOM 2752 N N . LEU A 1 367 ? -0.560 6.294 4.505 1.00 95.00 367 LEU A N 1
ATOM 2753 C CA . LEU A 1 367 ? -0.413 7.272 5.582 1.00 95.00 367 LEU A CA 1
ATOM 2754 C C . LEU A 1 367 ? 0.832 8.156 5.401 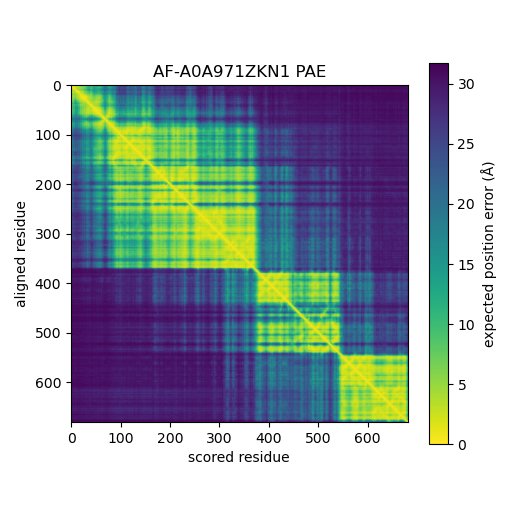1.00 95.00 367 LEU A C 1
ATOM 2756 O O . LEU A 1 367 ? 0.817 9.325 5.774 1.00 95.00 367 LEU A O 1
ATOM 2760 N N . GLU A 1 368 ? 1.897 7.636 4.781 1.00 94.25 368 GLU A N 1
ATOM 2761 C CA . GLU A 1 368 ? 3.111 8.402 4.464 1.00 94.25 368 GLU A CA 1
ATOM 2762 C C . GLU A 1 368 ? 3.801 7.879 3.200 1.00 94.25 368 GLU A C 1
ATOM 2764 O O . GLU A 1 368 ? 3.770 6.680 2.912 1.00 94.25 368 GLU A O 1
ATOM 2769 N N . VAL A 1 369 ? 4.465 8.784 2.476 1.00 90.81 369 VAL A N 1
ATOM 2770 C CA . VAL A 1 369 ? 5.287 8.467 1.304 1.00 90.81 369 VAL A CA 1
ATOM 2771 C C . VAL A 1 369 ? 6.738 8.768 1.640 1.00 90.81 369 VAL A C 1
ATOM 2773 O O . VAL A 1 369 ? 7.131 9.914 1.854 1.00 90.81 369 VAL A O 1
ATOM 2776 N N . ILE A 1 370 ? 7.556 7.726 1.668 1.00 86.50 370 ILE A N 1
ATOM 2777 C CA . ILE A 1 370 ? 8.997 7.835 1.828 1.00 86.50 370 ILE A CA 1
ATOM 2778 C C . ILE A 1 370 ? 9.584 7.950 0.425 1.00 86.50 370 ILE A C 1
ATOM 2780 O O . ILE A 1 370 ? 9.699 6.967 -0.313 1.00 86.50 370 ILE A O 1
ATOM 2784 N N . GLY A 1 371 ? 9.909 9.186 0.043 1.00 65.94 371 GLY A N 1
ATOM 2785 C CA . GLY A 1 371 ? 10.537 9.467 -1.241 1.00 65.94 371 GLY A CA 1
ATOM 2786 C C . GLY A 1 371 ? 11.870 8.732 -1.357 1.00 65.94 371 GLY A C 1
ATOM 2787 O O . GLY A 1 371 ? 12.752 8.905 -0.514 1.00 65.94 371 GLY A O 1
ATOM 2788 N N . ALA A 1 372 ? 12.033 7.933 -2.411 1.00 52.53 372 ALA A N 1
ATOM 2789 C CA . ALA A 1 372 ? 13.359 7.587 -2.890 1.00 52.53 372 ALA A CA 1
ATOM 2790 C C . ALA A 1 372 ? 13.773 8.637 -3.913 1.00 52.53 372 ALA A C 1
ATOM 2792 O O . ALA A 1 372 ? 13.015 8.968 -4.825 1.00 52.53 372 ALA A O 1
ATOM 2793 N N . THR A 1 373 ? 14.995 9.146 -3.782 1.00 43.69 373 THR A N 1
ATOM 2794 C CA . THR A 1 373 ? 15.686 9.790 -4.896 1.00 43.69 373 THR A CA 1
ATOM 2795 C C . THR A 1 373 ? 15.567 8.838 -6.077 1.00 43.69 373 THR A C 1
ATOM 2797 O O . THR A 1 373 ? 16.044 7.706 -5.973 1.00 43.69 373 THR A O 1
ATOM 2800 N N . ALA A 1 374 ? 14.870 9.251 -7.142 1.00 43.62 374 ALA A N 1
ATOM 2801 C CA . ALA A 1 374 ? 14.680 8.413 -8.315 1.00 43.62 374 ALA A CA 1
ATOM 2802 C C . ALA A 1 374 ? 16.056 7.862 -8.713 1.00 43.62 374 ALA A C 1
ATOM 2804 O O . ALA A 1 374 ? 16.954 8.667 -8.992 1.00 43.62 374 ALA A O 1
ATOM 2805 N N . PRO A 1 375 ? 16.289 6.534 -8.687 1.00 36.78 375 PRO A N 1
ATOM 2806 C CA . PRO A 1 375 ? 17.477 6.019 -9.329 1.00 36.78 375 PRO A CA 1
ATOM 2807 C C . PRO A 1 375 ? 17.427 6.546 -10.759 1.00 36.78 375 PRO A C 1
ATOM 2809 O O . PRO A 1 375 ? 16.402 6.426 -11.435 1.00 36.78 375 PRO A O 1
ATOM 2812 N N . THR A 1 376 ? 18.496 7.203 -11.197 1.00 37.28 376 THR A N 1
ATOM 2813 C CA . THR A 1 376 ? 18.668 7.610 -12.588 1.00 37.28 376 THR A CA 1
ATOM 2814 C C . THR A 1 376 ? 18.817 6.326 -13.397 1.00 37.28 376 THR A C 1
ATOM 2816 O O . THR A 1 376 ? 19.918 5.859 -13.668 1.00 37.28 376 THR A O 1
ATOM 2819 N N . ILE A 1 377 ? 17.695 5.677 -13.697 1.00 40.62 377 ILE A N 1
ATOM 2820 C CA . ILE A 1 377 ? 17.656 4.513 -14.567 1.00 40.62 377 ILE A CA 1
ATOM 2821 C C . ILE A 1 377 ? 17.865 5.073 -15.970 1.00 40.62 377 ILE A C 1
ATOM 2823 O O . ILE A 1 377 ? 17.074 5.902 -16.428 1.00 40.62 377 ILE A O 1
ATOM 2827 N N . GLU A 1 378 ? 18.956 4.679 -16.633 1.00 45.22 378 GLU A N 1
ATOM 2828 C CA . GLU A 1 378 ? 19.156 5.008 -18.044 1.00 45.22 378 GLU A CA 1
ATOM 2829 C C . GLU A 1 378 ? 17.899 4.579 -18.812 1.00 45.22 378 GLU A C 1
ATOM 2831 O O . GLU A 1 378 ? 17.509 3.412 -18.790 1.00 45.22 378 GLU A O 1
ATOM 2836 N N . SER A 1 379 ? 17.194 5.551 -19.396 1.00 50.53 379 SER A N 1
ATOM 2837 C CA . SER A 1 379 ? 15.886 5.311 -20.002 1.00 50.53 379 SER A CA 1
ATOM 2838 C C . SER A 1 379 ? 16.014 4.304 -21.143 1.00 50.53 379 SER A C 1
ATOM 2840 O O . SER A 1 379 ? 16.744 4.549 -22.102 1.00 50.53 379 SER A O 1
ATOM 2842 N N . THR A 1 380 ? 15.293 3.189 -21.032 1.00 70.94 380 THR A N 1
ATOM 2843 C CA . THR A 1 380 ? 15.171 2.167 -22.076 1.00 70.94 380 THR A CA 1
ATOM 2844 C C . THR A 1 380 ? 13.817 2.299 -22.772 1.00 70.94 380 THR A C 1
ATOM 2846 O O . THR A 1 380 ? 12.804 2.657 -22.157 1.00 70.94 380 THR A O 1
ATOM 2849 N N . TYR A 1 381 ? 13.816 2.067 -24.083 1.00 78.75 381 TYR A N 1
ATOM 2850 C CA . TYR A 1 381 ? 12.660 2.252 -24.956 1.00 78.75 381 TYR A CA 1
ATOM 2851 C C . TYR A 1 381 ? 12.345 0.947 -25.668 1.00 78.75 381 TYR A C 1
ATOM 2853 O O . TYR A 1 381 ? 13.245 0.179 -26.000 1.00 78.75 381 TYR A O 1
ATOM 2861 N N . LEU A 1 382 ? 11.064 0.719 -25.921 1.00 84.25 382 LEU A N 1
ATOM 2862 C CA . LEU A 1 382 ? 10.606 -0.380 -26.754 1.00 84.25 382 LEU A CA 1
ATOM 2863 C C . LEU A 1 382 ? 9.545 0.094 -27.735 1.00 84.25 382 LEU A C 1
ATOM 2865 O O . LEU A 1 382 ? 8.901 1.127 -27.529 1.00 84.25 382 LEU A O 1
ATOM 2869 N N . VAL A 1 383 ? 9.344 -0.694 -28.783 1.00 85.19 383 VAL A N 1
ATOM 2870 C CA . VAL A 1 383 ? 8.218 -0.545 -29.706 1.00 85.19 383 VAL A CA 1
ATOM 2871 C C . VAL A 1 383 ? 7.244 -1.687 -29.446 1.00 85.19 383 VAL A C 1
ATOM 2873 O O . VAL A 1 383 ? 7.630 -2.849 -29.531 1.00 85.19 383 VAL A O 1
ATOM 2876 N N . ALA A 1 384 ? 5.985 -1.393 -29.133 1.00 87.38 384 ALA A N 1
ATOM 2877 C CA . ALA A 1 384 ? 4.957 -2.427 -29.058 1.00 87.38 384 ALA A CA 1
ATOM 2878 C C . ALA A 1 384 ? 4.667 -2.947 -30.475 1.00 87.38 384 ALA A C 1
ATOM 2880 O O . ALA A 1 384 ? 4.208 -2.193 -31.324 1.00 87.38 384 ALA A O 1
ATOM 2881 N N . VAL A 1 385 ? 4.945 -4.220 -30.753 1.00 84.69 385 VAL A N 1
ATOM 2882 C CA . VAL A 1 385 ? 4.686 -4.838 -32.069 1.00 84.69 385 VAL A CA 1
ATOM 2883 C C . VAL A 1 385 ? 3.234 -5.299 -32.161 1.00 84.69 385 VAL A C 1
ATOM 2885 O O . VAL A 1 385 ? 2.624 -5.241 -33.225 1.00 84.69 385 VAL A O 1
ATOM 2888 N N . THR A 1 386 ? 2.665 -5.737 -31.038 1.00 83.81 386 THR A N 1
ATOM 2889 C CA . THR A 1 386 ? 1.266 -6.155 -30.928 1.00 83.81 386 THR A CA 1
ATOM 2890 C C . THR A 1 386 ? 0.541 -5.352 -29.853 1.00 83.81 386 THR A C 1
ATOM 2892 O O . THR A 1 386 ? 1.164 -4.801 -28.946 1.00 83.81 386 THR A O 1
ATOM 2895 N N . GLY A 1 387 ? -0.793 -5.350 -29.915 1.00 83.19 387 GLY A N 1
ATOM 2896 C CA . GLY A 1 387 ? -1.615 -5.027 -28.749 1.00 83.19 387 GLY A CA 1
ATOM 2897 C C . GLY A 1 387 ? -1.477 -6.092 -27.657 1.00 83.19 387 GLY A C 1
ATOM 2898 O O . GLY A 1 387 ? -0.749 -7.080 -27.820 1.00 83.19 387 GLY A O 1
ATOM 2899 N N . THR A 1 388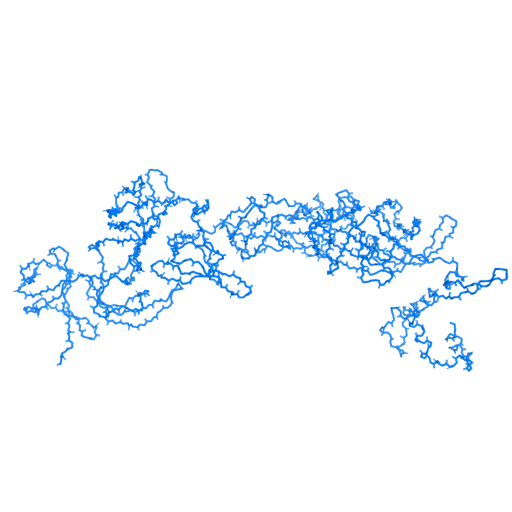 ? -2.181 -5.895 -26.544 1.00 85.12 388 THR A N 1
ATOM 2900 C CA . THR A 1 388 ? -2.093 -6.818 -25.408 1.00 85.12 388 THR A CA 1
ATOM 2901 C C . THR A 1 388 ? -3.148 -7.918 -25.409 1.00 85.12 388 THR A C 1
ATOM 2903 O O . THR A 1 388 ? -4.258 -7.750 -25.909 1.00 85.12 388 THR A O 1
ATOM 2906 N N . VAL A 1 389 ? -2.794 -9.051 -24.800 1.00 81.12 389 VAL A N 1
ATOM 2907 C CA . VAL A 1 389 ? -3.677 -10.192 -24.534 1.00 81.12 389 VAL A CA 1
ATOM 2908 C C . VAL A 1 389 ? -3.648 -10.491 -23.031 1.00 81.12 389 VAL A C 1
ATOM 2910 O O . VAL A 1 389 ? -2.554 -10.576 -22.470 1.00 81.12 389 VAL A O 1
ATOM 2913 N N . PRO A 1 390 ? -4.796 -10.656 -22.351 1.00 77.88 390 PRO A N 1
ATOM 2914 C CA . PRO A 1 390 ? -4.814 -10.978 -20.927 1.00 77.88 390 PRO A CA 1
ATOM 2915 C C . PRO A 1 390 ? -4.235 -12.377 -20.655 1.00 77.88 390 PRO A C 1
ATOM 2917 O O . PRO A 1 390 ? -4.535 -13.336 -21.366 1.00 77.88 390 PRO A O 1
ATOM 2920 N N . VAL A 1 391 ? -3.433 -12.499 -19.598 1.00 75.75 391 VAL A N 1
ATOM 2921 C CA . VAL A 1 391 ? -2.782 -13.733 -19.138 1.00 75.75 391 VAL A CA 1
ATOM 2922 C C . VAL A 1 391 ? -2.916 -13.836 -17.622 1.00 75.75 391 VAL A C 1
ATOM 2924 O O . VAL A 1 391 ? -2.713 -12.858 -16.911 1.00 75.75 391 VAL A O 1
ATOM 2927 N N . TYR A 1 392 ? -3.243 -15.024 -17.118 1.00 71.38 392 TYR A N 1
ATOM 2928 C CA . TYR A 1 392 ? -3.374 -15.275 -15.684 1.00 71.38 392 TYR A CA 1
ATOM 2929 C C . TYR A 1 392 ? -2.084 -15.893 -15.136 1.00 71.38 392 TYR A C 1
ATOM 2931 O O . TYR A 1 392 ? -1.683 -16.965 -15.590 1.00 71.38 392 TYR A O 1
ATOM 2939 N N . VAL A 1 393 ? -1.436 -15.230 -14.179 1.00 68.81 393 VAL A N 1
ATOM 2940 C CA . VAL A 1 393 ? -0.197 -15.698 -13.536 1.00 68.81 393 VAL A CA 1
ATOM 2941 C C . VAL A 1 393 ? -0.344 -15.512 -12.030 1.00 68.81 393 VAL A C 1
ATOM 2943 O O . VAL A 1 393 ? -0.667 -14.417 -11.580 1.00 68.81 393 VAL A O 1
ATOM 2946 N N . ASP A 1 394 ? -0.160 -16.585 -11.258 1.00 69.69 394 ASP A N 1
ATOM 2947 C CA . ASP A 1 394 ? -0.159 -16.567 -9.785 1.00 69.69 394 ASP A CA 1
ATOM 2948 C C . ASP A 1 394 ? -1.343 -15.808 -9.150 1.00 69.69 394 ASP A C 1
ATOM 2950 O O . ASP A 1 394 ? -1.182 -14.997 -8.239 1.00 69.69 394 ASP A O 1
ATOM 2954 N N . GLY A 1 395 ? -2.561 -16.036 -9.655 1.00 64.69 395 GLY A N 1
ATOM 2955 C CA . GLY A 1 395 ? -3.778 -15.401 -9.127 1.00 64.69 395 GLY A CA 1
ATOM 2956 C C . GLY A 1 395 ? -4.051 -13.980 -9.634 1.00 64.69 395 GLY A C 1
ATOM 2957 O O . GLY A 1 395 ? -5.060 -13.390 -9.256 1.00 64.69 395 GLY A O 1
ATOM 2958 N N . HIS A 1 396 ? -3.193 -13.434 -10.499 1.00 65.19 396 HIS A N 1
ATOM 2959 C CA . HIS A 1 396 ? -3.284 -12.066 -11.004 1.00 65.19 396 HIS A CA 1
ATOM 2960 C C . HIS A 1 396 ? -3.445 -12.041 -12.529 1.00 65.19 396 HIS A C 1
ATOM 2962 O O . HIS A 1 396 ? -2.899 -12.879 -13.251 1.00 65.19 396 HIS A O 1
ATOM 2968 N N . VAL A 1 397 ? -4.203 -11.061 -13.030 1.00 68.75 397 VAL A N 1
ATOM 2969 C CA . VAL A 1 397 ? -4.338 -10.804 -14.470 1.00 68.75 397 VAL A CA 1
ATOM 2970 C C . VAL A 1 397 ? -3.235 -9.843 -14.901 1.00 68.75 397 VAL A C 1
ATOM 2972 O O . VAL A 1 397 ? -3.190 -8.699 -14.455 1.00 68.75 397 VAL A O 1
ATOM 2975 N N . TYR A 1 398 ? -2.382 -10.307 -15.804 1.00 79.19 398 TYR A N 1
ATOM 2976 C CA . TYR A 1 398 ? -1.412 -9.505 -16.539 1.00 79.19 398 TYR A CA 1
ATOM 2977 C C . TYR A 1 398 ? -1.807 -9.422 -18.010 1.00 79.19 398 TYR A C 1
ATOM 2979 O O . TYR A 1 398 ? -2.747 -10.068 -18.465 1.00 79.19 398 TYR A O 1
ATOM 2987 N N . TYR A 1 399 ? -1.056 -8.638 -18.769 1.00 81.19 399 TYR A N 1
ATOM 2988 C CA . TYR A 1 399 ? -1.272 -8.404 -20.185 1.00 81.19 399 TYR A CA 1
ATOM 2989 C C . TYR A 1 399 ? 0.029 -8.676 -20.940 1.00 81.19 399 TYR A C 1
ATOM 2991 O O . TYR A 1 399 ? 1.047 -8.020 -20.711 1.00 81.19 399 TYR A O 1
ATOM 2999 N N . ALA A 1 400 ? 0.018 -9.675 -21.818 1.00 83.25 400 ALA A N 1
ATOM 3000 C CA . ALA A 1 400 ? 1.156 -10.037 -22.652 1.00 83.25 400 ALA A CA 1
ATOM 3001 C C . ALA A 1 400 ? 1.124 -9.283 -23.983 1.00 83.25 400 ALA A C 1
ATOM 3003 O O . ALA A 1 400 ? 0.057 -9.131 -24.575 1.00 83.25 400 ALA A O 1
ATOM 3004 N N . LEU A 1 401 ? 2.287 -8.861 -24.476 1.00 90.25 401 LEU A N 1
ATOM 3005 C CA . LEU A 1 401 ? 2.465 -8.370 -25.845 1.00 90.25 401 LEU A CA 1
ATOM 3006 C C . LEU A 1 401 ? 3.833 -8.779 -26.403 1.00 90.25 401 LEU A C 1
ATOM 3008 O O . LEU A 1 401 ? 4.756 -9.095 -25.649 1.00 90.25 401 LEU A O 1
ATOM 3012 N N . THR A 1 402 ? 3.982 -8.728 -27.724 1.00 87.12 402 THR A N 1
ATOM 3013 C CA . THR A 1 402 ? 5.294 -8.751 -28.373 1.00 87.12 402 THR A CA 1
ATOM 3014 C C . THR A 1 402 ? 5.804 -7.322 -28.511 1.00 87.12 402 THR A C 1
ATOM 3016 O O . THR A 1 402 ? 5.121 -6.465 -29.072 1.00 87.12 402 THR A O 1
ATOM 3019 N N . ALA A 1 403 ? 7.007 -7.062 -28.013 1.00 87.88 403 ALA A N 1
ATOM 3020 C CA . ALA A 1 403 ? 7.696 -5.784 -28.109 1.00 87.88 403 ALA A CA 1
ATOM 3021 C C . ALA A 1 403 ? 9.026 -5.947 -28.853 1.00 87.88 403 ALA A C 1
ATOM 3023 O O . ALA A 1 403 ? 9.712 -6.946 -28.670 1.00 87.88 403 ALA A O 1
ATOM 3024 N N . ASN A 1 404 ? 9.412 -4.963 -29.661 1.00 79.56 404 ASN A N 1
ATOM 3025 C CA . ASN A 1 404 ? 10.755 -4.872 -30.210 1.00 79.56 404 ASN A CA 1
ATOM 3026 C C . ASN A 1 404 ? 11.639 -4.095 -29.229 1.00 79.56 404 ASN A C 1
ATOM 3028 O O . ASN A 1 404 ? 11.340 -2.943 -28.898 1.00 79.56 404 ASN A O 1
ATOM 3032 N N . ILE A 1 405 ? 12.699 -4.745 -28.756 1.00 79.56 405 ILE A N 1
ATOM 3033 C CA . ILE A 1 405 ? 13.712 -4.176 -27.867 1.00 79.56 405 ILE A CA 1
ATOM 3034 C C . ILE A 1 405 ? 15.056 -4.376 -28.564 1.00 79.56 405 ILE A C 1
ATOM 3036 O O . ILE A 1 405 ? 15.450 -5.511 -28.829 1.00 79.56 405 ILE A O 1
ATOM 3040 N N . ASP A 1 406 ? 15.723 -3.275 -28.916 1.00 69.75 406 ASP A N 1
ATOM 3041 C CA . ASP A 1 406 ? 17.028 -3.271 -29.593 1.00 69.75 406 ASP A CA 1
ATOM 3042 C C . ASP A 1 406 ? 17.096 -4.164 -30.851 1.00 69.75 406 ASP A C 1
ATOM 3044 O O . ASP A 1 406 ? 18.116 -4.785 -31.148 1.00 69.75 406 ASP A O 1
ATOM 3048 N N . GLY A 1 407 ? 15.996 -4.236 -31.607 1.00 62.78 407 GLY A N 1
ATOM 3049 C CA . GLY A 1 407 ? 15.907 -4.981 -32.866 1.00 62.78 407 GLY A CA 1
ATOM 3050 C C . GLY A 1 407 ? 15.384 -6.401 -32.712 1.00 62.78 407 GLY A C 1
ATOM 3051 O O . GLY A 1 407 ? 14.961 -6.991 -33.699 1.00 62.78 407 GLY A O 1
ATOM 3052 N N . SER A 1 408 ? 15.297 -6.914 -31.485 1.00 65.00 408 SER A N 1
ATOM 3053 C CA . SER A 1 408 ? 14.758 -8.245 -31.203 1.00 65.00 408 SER A CA 1
ATOM 3054 C C . SER A 1 408 ? 13.293 -8.181 -30.788 1.00 65.00 408 SER A C 1
ATOM 3056 O O . SER A 1 408 ? 12.917 -7.394 -29.918 1.00 65.00 408 SER A O 1
ATOM 3058 N N . ASN A 1 409 ? 12.464 -9.058 -31.355 1.00 77.31 409 ASN A N 1
ATOM 3059 C CA . ASN A 1 409 ? 11.089 -9.240 -30.896 1.00 77.31 409 ASN A CA 1
ATOM 3060 C C . ASN A 1 409 ? 11.072 -10.121 -29.640 1.00 77.31 409 ASN A C 1
ATOM 3062 O O . ASN A 1 409 ? 11.439 -11.293 -29.677 1.00 77.31 409 ASN A O 1
ATOM 3066 N N . VAL A 1 410 ? 10.616 -9.555 -28.528 1.00 80.69 410 VAL A N 1
ATOM 3067 C CA . VAL A 1 410 ? 10.557 -10.186 -27.210 1.00 80.69 410 VAL A CA 1
ATOM 3068 C C . VAL A 1 410 ? 9.109 -10.215 -26.735 1.00 80.69 410 VAL A C 1
ATOM 3070 O O . VAL A 1 410 ? 8.392 -9.220 -26.824 1.00 80.69 410 VAL A O 1
ATOM 3073 N N . SER A 1 411 ? 8.665 -11.354 -26.204 1.00 84.06 411 SER A N 1
ATOM 3074 C CA . SER A 1 411 ? 7.378 -11.427 -25.503 1.00 84.06 411 SER A CA 1
ATOM 3075 C C . SER A 1 411 ? 7.545 -10.920 -24.074 1.00 84.06 411 SER A C 1
ATOM 3077 O O . SER A 1 411 ? 8.394 -11.420 -23.338 1.00 84.06 411 SER A O 1
ATOM 3079 N N . ILE A 1 412 ? 6.741 -9.932 -23.686 1.00 86.12 412 ILE A N 1
ATOM 3080 C CA . ILE A 1 412 ? 6.800 -9.301 -22.365 1.00 86.12 412 ILE A CA 1
ATOM 3081 C C . ILE A 1 412 ? 5.441 -9.363 -21.668 1.00 86.12 412 ILE A C 1
ATOM 3083 O O . ILE A 1 412 ? 4.396 -9.374 -22.319 1.00 86.12 412 ILE A O 1
ATOM 3087 N N . LEU A 1 413 ? 5.466 -9.376 -20.334 1.00 81.44 413 LEU A N 1
ATOM 3088 C CA . LEU A 1 413 ? 4.285 -9.240 -19.481 1.00 81.44 413 LEU A CA 1
ATOM 3089 C C . LEU A 1 413 ? 4.252 -7.842 -18.877 1.00 81.44 413 LEU A C 1
ATOM 3091 O O . LEU A 1 413 ? 5.279 -7.349 -18.417 1.00 81.44 413 LEU A O 1
ATOM 3095 N N . ASN A 1 414 ? 3.076 -7.227 -18.857 1.00 83.31 414 ASN A N 1
ATOM 3096 C CA . ASN A 1 414 ? 2.853 -5.888 -18.326 1.00 83.31 414 ASN A CA 1
ATOM 3097 C C . ASN A 1 414 ? 1.476 -5.799 -17.640 1.00 83.31 414 ASN A C 1
ATOM 3099 O O . ASN A 1 414 ? 0.709 -6.760 -17.663 1.00 83.31 414 ASN A O 1
ATOM 3103 N N . THR A 1 415 ? 1.153 -4.669 -17.011 1.00 75.50 415 THR A N 1
ATOM 3104 C CA . THR A 1 415 ? -0.122 -4.485 -16.287 1.00 75.50 415 THR A CA 1
ATOM 3105 C C . THR A 1 415 ? -1.178 -3.710 -17.073 1.00 75.50 415 THR A C 1
ATOM 3107 O O . THR A 1 415 ? -2.325 -3.643 -16.639 1.00 75.50 415 THR A O 1
ATOM 3110 N N . ARG A 1 416 ? -0.831 -3.146 -18.234 1.00 73.38 416 ARG A N 1
ATOM 3111 C CA . ARG A 1 416 ? -1.735 -2.328 -19.041 1.00 73.38 416 ARG A CA 1
ATOM 3112 C C . ARG A 1 416 ? -2.418 -3.136 -20.136 1.00 73.38 416 ARG A C 1
ATOM 3114 O O . ARG A 1 416 ? -1.761 -3.858 -20.884 1.00 73.38 416 ARG A O 1
ATOM 3121 N N . SER A 1 417 ? -3.731 -2.947 -20.249 1.00 79.75 417 SER A N 1
ATOM 3122 C CA . SER A 1 417 ? -4.583 -3.549 -21.287 1.00 79.75 417 SER A CA 1
ATOM 3123 C C . SER A 1 417 ? -4.713 -2.700 -22.555 1.00 79.75 417 SER A C 1
ATOM 3125 O O . SER A 1 417 ? -5.162 -3.171 -23.593 1.00 79.75 417 SER A O 1
ATOM 3127 N N . ASP A 1 418 ? -4.348 -1.425 -22.467 1.00 78.88 418 ASP A N 1
ATOM 3128 C CA . ASP A 1 418 ? -4.615 -0.380 -23.458 1.00 78.88 418 ASP A CA 1
ATOM 3129 C C . ASP A 1 418 ? -3.411 -0.083 -24.367 1.00 78.88 418 ASP A C 1
ATOM 3131 O O . ASP A 1 418 ? -3.354 0.949 -25.028 1.00 78.88 418 ASP A O 1
ATOM 3135 N N . ILE A 1 419 ? -2.434 -0.991 -24.416 1.00 80.69 419 ILE A N 1
ATOM 3136 C CA . ILE A 1 419 ? -1.238 -0.836 -25.250 1.00 80.69 419 ILE A CA 1
ATOM 3137 C C . ILE A 1 419 ? -1.597 -0.941 -26.736 1.00 80.69 419 ILE A C 1
ATOM 3139 O O . ILE A 1 419 ? -2.221 -1.913 -27.174 1.00 80.69 419 ILE A O 1
ATOM 3143 N N . VAL A 1 420 ? -1.141 0.042 -27.514 1.00 83.25 420 VAL A N 1
ATOM 3144 C CA . VAL A 1 420 ? -1.376 0.157 -28.955 1.00 83.25 420 VAL A CA 1
ATOM 3145 C C . VAL A 1 420 ? -0.151 -0.346 -29.718 1.00 83.25 420 VAL A C 1
ATOM 3147 O O . VAL A 1 420 ? 0.985 0.016 -29.407 1.00 83.25 420 VAL A O 1
ATOM 3150 N N . ALA A 1 421 ? -0.383 -1.178 -30.733 1.00 83.81 421 ALA A N 1
ATOM 3151 C CA . ALA A 1 421 ? 0.672 -1.636 -31.634 1.00 83.81 421 ALA A CA 1
ATOM 3152 C C . ALA A 1 421 ? 1.320 -0.461 -32.393 1.00 83.81 421 ALA A C 1
ATOM 3154 O O . ALA A 1 421 ? 0.720 0.598 -32.568 1.00 83.81 421 ALA A O 1
ATOM 3155 N N . ASP A 1 422 ? 2.560 -0.652 -32.834 1.00 77.25 422 ASP A N 1
ATOM 3156 C CA . ASP A 1 422 ? 3.386 0.335 -33.535 1.00 77.25 422 ASP A CA 1
ATOM 3157 C C . ASP A 1 422 ? 3.632 1.639 -32.758 1.00 77.25 422 ASP A C 1
ATOM 3159 O O . ASP A 1 422 ? 3.958 2.678 -33.332 1.00 77.25 422 ASP A O 1
ATOM 3163 N N . THR A 1 423 ? 3.543 1.575 -31.426 1.00 78.44 423 THR A N 1
ATOM 3164 C CA . THR A 1 423 ? 3.763 2.721 -30.537 1.00 78.44 423 THR A CA 1
ATOM 3165 C C . THR A 1 423 ? 5.019 2.536 -29.683 1.00 78.44 423 THR A C 1
ATOM 3167 O O . THR A 1 423 ? 5.320 1.444 -29.201 1.00 78.44 423 THR A O 1
ATOM 3170 N N . VAL A 1 424 ? 5.767 3.629 -29.492 1.00 80.56 424 VAL A N 1
ATOM 3171 C CA . VAL A 1 424 ? 6.958 3.676 -28.627 1.00 80.56 424 VAL A CA 1
ATOM 3172 C C . VAL A 1 424 ? 6.550 3.867 -27.166 1.00 80.56 424 VAL A C 1
ATOM 3174 O O . VAL A 1 424 ? 5.854 4.838 -26.853 1.00 80.56 424 VAL A O 1
ATOM 3177 N N . TYR A 1 425 ? 7.064 3.006 -26.285 1.00 79.31 425 TYR A N 1
ATOM 3178 C CA . TYR A 1 425 ? 6.908 3.094 -24.832 1.00 79.31 425 TYR A CA 1
ATOM 3179 C C . TYR A 1 425 ? 8.268 3.195 -24.144 1.00 79.31 425 TYR A C 1
ATOM 3181 O O . TYR A 1 425 ? 9.232 2.529 -24.532 1.00 79.31 425 TYR A O 1
ATOM 3189 N N . ARG A 1 426 ? 8.333 3.991 -23.074 1.00 77.81 426 ARG A N 1
ATOM 3190 C CA . ARG A 1 426 ? 9.409 3.869 -22.085 1.00 77.81 426 ARG A CA 1
ATOM 3191 C C . ARG A 1 426 ? 9.063 2.696 -21.182 1.00 77.81 426 ARG A C 1
ATOM 3193 O O . ARG A 1 426 ? 7.902 2.564 -20.791 1.00 77.81 426 ARG A O 1
ATOM 3200 N N . TYR A 1 427 ? 10.042 1.869 -20.834 1.00 75.94 427 TYR A N 1
ATOM 3201 C CA . TYR A 1 427 ? 9.789 0.743 -19.945 1.00 75.94 427 TYR A CA 1
ATOM 3202 C C . TYR A 1 427 ? 10.754 0.678 -18.768 1.00 75.94 427 TYR A C 1
ATOM 3204 O O . TYR A 1 427 ? 11.866 1.199 -18.806 1.00 75.94 427 TYR A O 1
ATOM 3212 N N . VAL A 1 428 ? 10.300 0.007 -17.712 1.00 69.81 428 VAL A N 1
ATOM 3213 C CA . VAL A 1 428 ? 11.144 -0.479 -16.618 1.00 69.81 428 VAL A CA 1
ATOM 3214 C C . VAL A 1 428 ? 10.790 -1.937 -16.361 1.00 69.81 428 VAL A C 1
ATOM 3216 O O . VAL A 1 428 ? 9.630 -2.318 -16.483 1.00 69.81 428 VAL A O 1
ATOM 3219 N N . LYS A 1 429 ? 11.781 -2.759 -16.015 1.00 70.25 429 LYS A N 1
ATOM 3220 C CA . LYS A 1 429 ? 11.597 -4.176 -15.691 1.00 70.25 429 LYS A CA 1
ATOM 3221 C C . LYS A 1 429 ? 11.827 -4.392 -14.197 1.00 70.25 429 LYS A C 1
ATOM 3223 O O . LYS A 1 429 ? 12.873 -3.997 -13.686 1.00 70.25 429 LYS A O 1
ATOM 3228 N N . ASN A 1 430 ? 10.867 -4.997 -13.498 1.00 63.34 430 ASN A N 1
ATOM 3229 C CA . ASN A 1 430 ? 11.027 -5.329 -12.079 1.00 63.34 430 ASN A CA 1
ATOM 3230 C C . ASN A 1 430 ? 11.834 -6.632 -11.878 1.00 63.34 430 ASN A C 1
ATOM 3232 O O . ASN A 1 430 ? 12.143 -7.342 -12.838 1.00 63.34 430 ASN A O 1
ATOM 3236 N N . GLY A 1 431 ? 12.160 -6.969 -10.624 1.00 49.59 431 GLY A N 1
ATOM 3237 C CA . GLY A 1 431 ? 12.906 -8.192 -10.281 1.00 49.59 431 GLY A CA 1
ATOM 3238 C C . GLY A 1 431 ? 12.196 -9.503 -10.652 1.00 49.59 431 GLY A C 1
ATOM 3239 O O . GLY A 1 431 ? 12.859 -10.517 -10.843 1.00 49.59 431 GLY A O 1
ATOM 3240 N N . ALA A 1 432 ? 10.872 -9.469 -10.828 1.00 59.81 432 ALA A N 1
ATOM 3241 C CA . ALA A 1 432 ? 10.057 -10.589 -11.308 1.00 59.81 432 ALA A CA 1
ATOM 3242 C C . ALA A 1 432 ? 9.952 -10.649 -12.847 1.00 59.81 432 ALA A C 1
ATOM 3244 O O . ALA A 1 432 ? 9.294 -11.525 -13.399 1.00 59.81 432 ALA A O 1
ATOM 3245 N N . GLY A 1 433 ? 10.587 -9.717 -13.563 1.00 67.62 433 GLY A N 1
ATOM 3246 C CA . GLY A 1 433 ? 10.585 -9.663 -15.020 1.00 67.62 433 GLY A CA 1
ATOM 3247 C C . GLY A 1 433 ? 9.332 -9.058 -15.659 1.00 67.62 433 GLY A C 1
ATOM 3248 O O . GLY A 1 433 ? 9.220 -9.107 -16.883 1.00 67.62 433 GLY A O 1
ATOM 3249 N N . ILE A 1 434 ? 8.435 -8.458 -14.872 1.00 76.50 434 ILE A N 1
ATOM 3250 C CA . ILE A 1 434 ? 7.260 -7.729 -15.362 1.00 76.50 434 ILE A CA 1
ATOM 3251 C C . ILE A 1 434 ? 7.682 -6.327 -15.807 1.00 76.50 434 ILE A C 1
ATOM 3253 O O . ILE A 1 434 ? 8.432 -5.631 -15.114 1.00 76.50 434 ILE A O 1
ATOM 3257 N N . TYR A 1 435 ? 7.201 -5.929 -16.980 1.00 80.00 435 TYR A N 1
ATOM 3258 C CA . TYR A 1 435 ? 7.476 -4.649 -17.611 1.00 80.00 435 TYR A CA 1
ATOM 3259 C C . TYR A 1 435 ? 6.407 -3.635 -17.203 1.00 80.00 435 TYR A C 1
ATOM 3261 O O . TYR A 1 435 ? 5.211 -3.891 -17.311 1.00 80.00 435 TYR A O 1
ATOM 3269 N N . THR A 1 436 ? 6.839 -2.454 -16.784 1.00 73.94 436 THR A N 1
ATOM 3270 C CA . THR A 1 436 ? 5.974 -1.289 -16.592 1.00 73.94 436 THR A CA 1
ATOM 3271 C C . THR A 1 436 ? 6.131 -0.390 -17.803 1.00 73.94 436 THR A C 1
ATOM 3273 O O . THR A 1 436 ? 7.221 0.136 -18.027 1.00 73.94 436 THR A O 1
ATOM 3276 N N . LEU A 1 437 ? 5.061 -0.226 -18.584 1.00 75.88 437 LEU A N 1
ATOM 3277 C CA . LEU A 1 437 ? 5.064 0.574 -19.808 1.00 75.88 437 LEU A CA 1
ATOM 3278 C C . LEU A 1 437 ? 4.456 1.951 -19.559 1.00 75.88 437 LEU A C 1
ATOM 3280 O O . LEU A 1 437 ? 3.317 2.080 -19.109 1.00 75.88 437 LEU A O 1
ATOM 3284 N N . ILE A 1 438 ? 5.220 2.985 -19.884 1.00 70.75 438 ILE A N 1
ATOM 3285 C CA . ILE A 1 438 ? 4.817 4.379 -19.732 1.00 70.75 438 ILE A CA 1
ATOM 3286 C C . ILE A 1 438 ? 4.521 4.913 -21.128 1.00 70.75 438 ILE A C 1
ATOM 3288 O O . ILE A 1 438 ? 5.388 4.909 -22.005 1.00 70.75 438 ILE A O 1
ATOM 3292 N N . GLU A 1 439 ? 3.264 5.298 -21.339 1.00 64.69 439 GLU A N 1
ATOM 3293 C CA . GLU A 1 439 ? 2.753 5.772 -22.624 1.00 64.69 439 GLU A CA 1
ATOM 3294 C C . GLU A 1 439 ? 3.130 7.227 -22.889 1.00 64.69 439 GLU A C 1
ATOM 3296 O O . GLU A 1 439 ? 3.236 8.040 -21.973 1.00 64.69 439 GLU A O 1
ATOM 3301 N N . TYR A 1 440 ? 3.286 7.539 -24.172 1.00 55.84 440 TYR A N 1
ATOM 3302 C CA . TYR A 1 440 ? 3.663 8.846 -24.694 1.00 55.84 440 TYR A CA 1
ATOM 3303 C C . TYR A 1 440 ? 2.773 10.019 -24.268 1.00 55.84 440 TYR A C 1
ATOM 3305 O O . TYR A 1 440 ? 3.271 11.131 -24.148 1.00 55.84 440 TYR A O 1
ATOM 3313 N N . SER A 1 441 ? 1.467 9.787 -24.115 1.00 51.66 441 SER A N 1
ATOM 3314 C CA . SER A 1 441 ? 0.466 10.806 -23.784 1.00 51.66 441 SER A CA 1
ATOM 3315 C C . SER A 1 441 ? 0.531 11.224 -22.316 1.00 51.66 441 SER A C 1
ATOM 3317 O O . SER A 1 441 ? -0.101 12.202 -21.926 1.00 51.66 441 SER A O 1
ATOM 3319 N N . SER A 1 442 ? 1.296 10.491 -21.502 1.00 49.78 442 SER A N 1
ATOM 3320 C CA . SER A 1 442 ? 1.540 10.833 -20.110 1.00 49.78 442 SER A CA 1
ATOM 3321 C C . SER A 1 442 ? 2.412 12.082 -20.030 1.00 49.78 442 SER A C 1
ATOM 3323 O O . SER A 1 442 ? 3.513 12.103 -20.582 1.00 49.78 442 SER A O 1
ATOM 3325 N N . GLU A 1 443 ? 1.980 13.081 -19.258 1.00 44.84 443 GLU A N 1
ATOM 3326 C CA . GLU A 1 443 ? 2.779 14.275 -18.929 1.00 44.84 443 GLU A CA 1
ATOM 3327 C C . GLU A 1 443 ? 4.159 13.912 -18.330 1.00 44.84 443 GLU A C 1
ATOM 3329 O O . GLU A 1 443 ? 5.101 14.694 -18.405 1.00 44.84 443 GLU A O 1
ATOM 3334 N N . ASN A 1 444 ? 4.310 12.681 -17.817 1.00 43.00 444 ASN A N 1
ATOM 3335 C CA . ASN A 1 444 ? 5.521 12.140 -17.190 1.00 43.00 444 ASN A CA 1
ATOM 3336 C C . ASN A 1 444 ? 6.351 11.212 -18.106 1.00 43.00 444 ASN A C 1
ATOM 3338 O O . ASN A 1 444 ? 7.290 10.541 -17.646 1.00 43.00 444 ASN A O 1
ATOM 3342 N N . PHE A 1 445 ? 6.024 11.135 -19.404 1.00 47.03 445 PHE A N 1
ATOM 3343 C CA . PHE A 1 445 ? 6.757 10.313 -20.377 1.00 47.03 445 PHE A CA 1
ATOM 3344 C C . PHE A 1 445 ? 8.253 10.673 -20.430 1.00 47.03 445 PHE A C 1
ATOM 3346 O O . PHE A 1 445 ? 9.089 9.807 -20.703 1.00 47.03 445 PHE A O 1
ATOM 3353 N N . THR A 1 446 ? 8.619 11.903 -20.053 1.00 48.56 446 THR A N 1
ATOM 3354 C CA . THR A 1 446 ? 9.989 12.434 -20.088 1.00 48.56 446 THR A CA 1
ATOM 3355 C C . THR A 1 446 ? 10.311 13.270 -18.845 1.00 48.56 446 THR A C 1
ATOM 3357 O O . THR A 1 446 ? 9.625 14.243 -18.572 1.00 48.56 446 THR A O 1
ATOM 3360 N N . GLN A 1 447 ? 11.389 12.935 -18.119 1.00 44.31 447 GLN A N 1
ATOM 3361 C CA . GLN A 1 447 ? 11.931 13.784 -17.037 1.00 44.31 447 GLN A CA 1
ATOM 3362 C C . GLN A 1 447 ? 12.698 15.017 -17.564 1.00 44.31 447 GLN A C 1
ATOM 3364 O O . GLN A 1 447 ? 13.138 15.835 -16.765 1.00 44.31 447 GLN A O 1
ATOM 3369 N N . SER A 1 448 ? 12.930 15.129 -18.880 1.00 41.91 448 SER A N 1
ATOM 3370 C CA . SER A 1 448 ? 13.601 16.276 -19.525 1.00 41.91 448 SER A CA 1
ATOM 3371 C C . SER A 1 448 ? 13.690 16.098 -21.053 1.00 41.91 448 SER A C 1
ATOM 3373 O O . SER A 1 448 ? 14.769 15.830 -21.569 1.00 41.91 448 SER A O 1
ATOM 3375 N N . GLY A 1 449 ? 12.595 16.182 -21.811 1.00 44.53 449 GLY A N 1
ATOM 3376 C CA . GLY A 1 449 ? 12.687 16.270 -23.281 1.00 44.53 449 GLY A CA 1
ATOM 3377 C C . GLY A 1 449 ? 11.499 15.684 -24.026 1.00 44.53 449 GLY A C 1
ATOM 3378 O O . GLY A 1 449 ? 11.306 14.481 -24.026 1.00 44.53 449 GLY A O 1
ATOM 3379 N N . GLU A 1 450 ? 10.712 16.524 -24.689 1.00 48.41 450 GLU A N 1
ATOM 3380 C CA . GLU A 1 450 ? 9.472 16.128 -25.367 1.00 48.41 450 GLU A CA 1
ATOM 3381 C C . GLU A 1 450 ? 9.662 15.007 -26.417 1.00 48.41 450 GLU A C 1
ATOM 3383 O O . GLU A 1 450 ? 10.579 15.032 -27.248 1.00 48.41 450 GLU A O 1
ATOM 3388 N N . LYS A 1 451 ? 8.729 14.042 -26.450 1.00 44.69 451 LYS A N 1
ATOM 3389 C CA . LYS A 1 451 ? 8.503 13.200 -27.637 1.00 44.69 451 LYS A CA 1
ATOM 3390 C C . LYS A 1 451 ? 7.787 14.044 -28.687 1.00 44.69 451 LYS A C 1
ATOM 3392 O O . LYS A 1 451 ? 6.732 14.603 -28.406 1.00 44.69 451 LYS A O 1
ATOM 3397 N N . LYS A 1 452 ? 8.302 14.071 -29.915 1.00 58.31 452 LYS A N 1
ATOM 3398 C CA . LYS A 1 452 ? 7.643 14.726 -31.051 1.00 58.31 452 LYS A CA 1
ATOM 3399 C C . LYS A 1 452 ? 7.242 13.656 -32.066 1.00 58.31 452 LYS A C 1
ATOM 3401 O O . LYS A 1 452 ? 8.084 12.883 -32.529 1.00 58.31 452 LYS A O 1
ATOM 3406 N N . GLU A 1 453 ? 5.955 13.582 -32.400 1.00 59.38 453 GLU A N 1
ATOM 3407 C CA . GLU A 1 453 ? 5.524 12.945 -33.650 1.00 59.38 453 GLU A CA 1
ATOM 3408 C C . GLU A 1 453 ? 5.921 13.903 -34.765 1.00 59.38 453 GLU A C 1
ATOM 3410 O O . GLU A 1 453 ? 5.459 15.042 -34.819 1.00 59.38 453 GLU A O 1
ATOM 3415 N N . LEU A 1 454 ? 6.911 13.506 -35.557 1.00 55.56 454 LEU A N 1
ATOM 3416 C CA . LEU A 1 454 ? 7.634 14.473 -36.383 1.00 55.56 454 LEU A CA 1
ATOM 3417 C C . LEU A 1 454 ? 7.118 14.511 -37.807 1.00 55.56 454 LEU A C 1
ATOM 3419 O O . LEU A 1 454 ? 7.229 15.562 -38.435 1.00 55.56 454 LEU A O 1
ATOM 3423 N N . LEU A 1 455 ? 6.550 13.400 -38.282 1.00 59.59 455 LEU A N 1
ATOM 3424 C CA . LEU A 1 455 ? 6.007 13.224 -39.622 1.00 59.59 455 LEU A CA 1
ATOM 3425 C C . LEU A 1 455 ? 4.855 12.213 -39.586 1.00 59.59 455 LEU A C 1
ATOM 3427 O O . LEU A 1 455 ? 5.057 11.056 -39.211 1.00 59.59 455 LEU A O 1
ATOM 3431 N N . ASP A 1 456 ? 3.685 12.663 -40.033 1.00 53.31 456 ASP A N 1
ATOM 3432 C CA . ASP A 1 456 ? 2.576 11.821 -40.481 1.00 53.31 456 ASP A CA 1
ATOM 3433 C C . ASP A 1 456 ? 2.548 11.914 -42.014 1.00 53.31 456 ASP A C 1
ATOM 3435 O O . ASP A 1 456 ? 2.028 12.884 -42.572 1.00 53.31 456 ASP A O 1
ATOM 3439 N N . ASN A 1 457 ? 3.214 10.979 -42.707 1.00 56.91 457 ASN A N 1
ATOM 3440 C CA . ASN A 1 457 ? 3.323 10.984 -44.171 1.00 56.91 457 ASN A CA 1
ATOM 3441 C C . ASN A 1 457 ? 2.026 10.456 -44.812 1.00 56.91 457 ASN A C 1
ATOM 3443 O O . ASN A 1 457 ? 2.024 9.438 -45.502 1.00 56.91 457 ASN A O 1
ATOM 3447 N N . SER A 1 458 ? 0.911 11.128 -44.519 1.00 50.28 458 SER A N 1
ATOM 3448 C CA . SER A 1 458 ? -0.445 10.762 -44.944 1.00 50.28 458 SER A CA 1
ATOM 3449 C C . SER A 1 458 ? -0.751 11.098 -46.412 1.00 50.28 458 SER A C 1
ATOM 3451 O O . SER A 1 458 ? -1.803 10.701 -46.916 1.00 50.28 458 SER A O 1
ATOM 3453 N N . GLU A 1 459 ? 0.153 11.786 -47.125 1.00 49.81 459 GLU A N 1
ATOM 3454 C CA . GLU A 1 459 ? 0.008 12.064 -48.559 1.00 49.81 459 GLU A CA 1
ATOM 3455 C C . GLU A 1 459 ? 0.497 10.876 -49.405 1.00 49.81 459 GLU A C 1
ATOM 3457 O O . GLU A 1 459 ? 1.627 10.405 -49.289 1.00 49.81 459 GLU A O 1
ATOM 3462 N N . SER A 1 460 ? -0.388 10.373 -50.266 1.00 52.22 460 SER A N 1
ATOM 3463 C CA . SER A 1 460 ? -0.330 9.045 -50.888 1.00 52.22 460 SER A CA 1
ATOM 3464 C C . SER A 1 460 ? 0.770 8.811 -51.930 1.00 52.22 460 SER A C 1
ATOM 3466 O O . SER A 1 460 ? 0.883 7.687 -52.415 1.00 52.22 460 SER A O 1
ATOM 3468 N N . ASP A 1 461 ? 1.574 9.814 -52.293 1.00 52.22 461 ASP A N 1
ATOM 3469 C CA . ASP A 1 461 ? 2.273 9.778 -53.587 1.00 52.22 461 ASP A CA 1
ATOM 3470 C C . ASP A 1 461 ? 3.811 9.894 -53.524 1.00 52.22 461 ASP A C 1
ATOM 3472 O O . ASP A 1 461 ? 4.456 9.808 -54.572 1.00 52.22 461 ASP A O 1
ATOM 3476 N N . SER A 1 462 ? 4.452 10.029 -52.350 1.00 61.41 462 SER A N 1
ATOM 3477 C CA . SER A 1 462 ? 5.930 10.024 -52.303 1.00 61.41 462 SER A CA 1
ATOM 3478 C C . SER A 1 462 ? 6.572 9.585 -50.981 1.00 61.41 462 SER A C 1
ATOM 3480 O O . SER A 1 462 ? 6.143 9.969 -49.893 1.00 61.41 462 SER A O 1
ATOM 3482 N N . ASN A 1 463 ? 7.669 8.827 -51.092 1.00 64.19 463 ASN A N 1
ATOM 3483 C CA . ASN A 1 463 ? 8.566 8.516 -49.977 1.00 64.19 463 ASN A CA 1
ATOM 3484 C C . ASN A 1 463 ? 9.324 9.775 -49.524 1.00 64.19 463 ASN A C 1
ATOM 3486 O O . ASN A 1 463 ? 9.755 10.581 -50.352 1.00 64.19 463 ASN A O 1
ATOM 3490 N N . VAL A 1 464 ? 9.552 9.906 -48.216 1.00 68.00 464 VAL A N 1
ATOM 3491 C CA . VAL A 1 464 ? 10.304 11.018 -47.618 1.00 68.00 464 VAL A CA 1
ATOM 3492 C C . VAL A 1 464 ? 11.680 10.528 -47.184 1.00 68.00 464 VAL A C 1
ATOM 3494 O O . VAL A 1 464 ? 11.797 9.515 -46.506 1.00 68.00 464 VAL A O 1
ATOM 3497 N N . VAL A 1 465 ? 12.737 11.260 -47.537 1.00 66.94 465 VAL A N 1
ATOM 3498 C CA . VAL A 1 465 ? 14.108 10.938 -47.114 1.00 66.94 465 VAL A CA 1
ATOM 3499 C C . VAL A 1 465 ? 14.535 11.852 -45.966 1.00 66.94 465 VAL A C 1
ATOM 3501 O O . VAL A 1 465 ? 14.651 13.068 -46.124 1.00 66.94 465 VAL A O 1
ATOM 3504 N N . LEU A 1 466 ? 14.803 11.256 -44.808 1.00 66.31 466 LEU A N 1
ATOM 3505 C CA . LEU A 1 466 ? 15.329 11.900 -43.610 1.00 66.31 466 LEU A CA 1
ATOM 3506 C C . LEU A 1 466 ? 16.853 11.819 -43.592 1.00 66.31 466 LEU A C 1
ATOM 3508 O O . LEU A 1 466 ? 17.421 10.754 -43.377 1.00 66.31 466 LEU A O 1
ATOM 3512 N N . LYS A 1 467 ? 17.536 12.948 -43.765 1.00 62.50 467 LYS A N 1
ATOM 3513 C CA . LYS A 1 467 ? 19.003 12.991 -43.709 1.00 62.50 467 LYS A CA 1
ATOM 3514 C C . LYS A 1 467 ? 19.478 13.332 -42.299 1.00 62.50 467 LYS A C 1
ATOM 3516 O O . LYS A 1 467 ? 19.177 14.412 -41.792 1.00 62.50 467 LYS A O 1
ATOM 3521 N N . VAL A 1 468 ? 20.250 12.437 -41.691 1.00 59.97 468 VAL A N 1
ATOM 3522 C CA . VAL A 1 468 ? 20.915 12.614 -40.394 1.00 59.97 468 VAL A CA 1
ATOM 3523 C C . VAL A 1 468 ? 22.417 12.678 -40.667 1.00 59.97 468 VAL A C 1
ATOM 3525 O O . VAL A 1 468 ? 22.935 11.723 -41.226 1.00 59.97 468 VAL A O 1
ATOM 3528 N N . ASN A 1 469 ? 23.140 13.749 -40.300 1.00 53.28 469 ASN A N 1
ATOM 3529 C CA . ASN A 1 469 ? 24.617 13.720 -40.314 1.00 53.28 469 ASN A CA 1
ATOM 3530 C C . ASN A 1 469 ? 25.231 14.017 -38.934 1.00 53.28 469 ASN A C 1
ATOM 3532 O O . ASN A 1 469 ? 24.699 14.784 -38.137 1.00 53.28 469 ASN A O 1
ATOM 3536 N N . ASN A 1 470 ? 26.430 13.479 -38.704 1.00 44.62 470 ASN A N 1
ATOM 3537 C CA . ASN A 1 470 ? 27.157 13.499 -37.426 1.00 44.62 470 ASN A CA 1
ATOM 3538 C C . ASN A 1 470 ? 27.692 14.889 -36.980 1.00 44.62 470 ASN A C 1
ATOM 3540 O O . ASN A 1 470 ? 28.020 15.062 -35.814 1.00 44.62 470 ASN A O 1
ATOM 3544 N N . ASN A 1 471 ? 27.767 15.903 -37.862 1.00 43.88 471 ASN A N 1
ATOM 3545 C CA . ASN A 1 471 ? 28.501 17.163 -37.591 1.00 43.88 471 ASN A CA 1
ATOM 3546 C C . ASN A 1 471 ? 27.738 18.479 -37.894 1.00 43.88 471 ASN A C 1
ATOM 3548 O O . ASN A 1 471 ? 28.351 19.499 -38.207 1.00 43.88 471 ASN A O 1
ATOM 3552 N N . GLY A 1 472 ? 26.406 18.503 -37.808 1.00 46.47 472 GLY A N 1
ATOM 3553 C CA . GLY A 1 472 ? 25.625 19.741 -37.963 1.00 46.47 472 GLY A CA 1
ATOM 3554 C C . GLY A 1 472 ? 24.206 19.600 -37.420 1.00 46.47 472 GLY A C 1
ATOM 3555 O O . GLY A 1 472 ? 23.725 18.490 -37.269 1.00 46.47 472 GLY A O 1
ATOM 3556 N N . SER A 1 473 ? 23.525 20.700 -37.096 1.00 47.66 473 SER A N 1
ATOM 3557 C CA . SER A 1 473 ? 22.116 20.647 -36.671 1.00 47.66 473 SER A CA 1
ATOM 3558 C C . SER A 1 473 ? 21.215 20.253 -37.854 1.00 47.66 473 SER A C 1
ATOM 3560 O O . SER A 1 473 ? 21.209 20.979 -38.854 1.00 47.66 473 SER A O 1
ATOM 3562 N N . TYR A 1 474 ? 20.431 19.174 -37.749 1.00 55.56 474 TYR A N 1
ATOM 3563 C CA . TYR A 1 474 ? 19.553 18.687 -38.835 1.00 55.56 474 TYR A CA 1
ATOM 3564 C C . TYR A 1 474 ? 18.095 18.996 -38.605 1.00 55.56 474 TYR A C 1
ATOM 3566 O O . TYR A 1 474 ? 17.659 18.971 -37.468 1.00 55.56 474 TYR A O 1
ATOM 3574 N N . ARG A 1 475 ? 17.342 19.233 -39.685 1.00 48.47 475 ARG A N 1
ATOM 3575 C CA . ARG A 1 475 ? 15.891 19.426 -39.645 1.00 48.47 475 ARG A CA 1
ATOM 3576 C C . ARG A 1 475 ? 15.154 18.134 -39.988 1.00 48.47 475 ARG A C 1
ATOM 3578 O O . ARG A 1 475 ? 15.290 17.652 -41.106 1.00 48.47 475 ARG A O 1
ATOM 3585 N N . MET A 1 476 ? 14.322 17.645 -39.073 1.00 52.53 476 MET A N 1
ATOM 3586 C CA . MET A 1 476 ? 13.220 16.732 -39.398 1.00 52.53 476 MET A CA 1
ATOM 3587 C C . MET A 1 476 ? 11.922 17.523 -39.258 1.00 52.53 476 MET A C 1
ATOM 3589 O O . MET A 1 476 ? 11.576 17.976 -38.165 1.00 52.53 476 MET A O 1
ATOM 3593 N N . GLY A 1 477 ? 11.296 17.835 -40.395 1.00 58.16 477 GLY A N 1
ATOM 3594 C CA . GLY A 1 477 ? 10.294 18.901 -40.464 1.00 58.16 477 GLY A CA 1
ATOM 3595 C C . GLY A 1 477 ? 10.883 20.254 -40.028 1.00 58.16 477 GLY A C 1
ATOM 3596 O O . GLY A 1 477 ? 11.827 20.762 -40.639 1.00 58.16 477 GLY A O 1
ATOM 3597 N N . ASN A 1 478 ? 10.348 20.828 -38.942 1.00 52.56 478 ASN A N 1
ATOM 3598 C CA . ASN A 1 478 ? 10.806 22.099 -38.355 1.00 52.56 478 ASN A CA 1
ATOM 3599 C C . ASN A 1 478 ? 11.814 21.943 -37.196 1.00 52.56 478 ASN A C 1
ATOM 3601 O O . ASN A 1 478 ? 12.395 22.942 -36.767 1.00 52.56 478 ASN A O 1
ATOM 3605 N N . THR A 1 479 ? 12.056 20.724 -36.706 1.00 54.19 479 THR A N 1
ATOM 3606 C CA . THR A 1 479 ? 12.828 20.471 -35.475 1.00 54.19 479 THR A CA 1
ATOM 3607 C C . THR A 1 479 ? 14.306 20.256 -35.771 1.00 54.19 479 THR A C 1
ATOM 3609 O O . THR A 1 479 ? 14.637 19.425 -36.617 1.00 54.19 479 THR A O 1
ATOM 3612 N N . ARG A 1 480 ? 15.194 20.986 -35.074 1.00 59.66 480 ARG A N 1
ATOM 3613 C CA . ARG A 1 480 ? 16.654 20.863 -35.210 1.00 59.66 480 ARG A CA 1
ATOM 3614 C C . ARG A 1 480 ? 17.274 19.935 -34.159 1.00 59.66 480 ARG A C 1
ATOM 3616 O O . ARG A 1 480 ? 17.111 20.220 -32.978 1.00 59.66 480 ARG A O 1
ATOM 3623 N N . PHE A 1 481 ? 18.040 18.911 -34.558 1.00 67.94 481 PHE A N 1
ATOM 3624 C CA . PHE A 1 481 ? 18.674 17.986 -33.599 1.00 67.94 481 PHE A CA 1
ATOM 3625 C C . PHE A 1 481 ? 20.063 17.437 -33.993 1.00 67.94 481 PHE A C 1
ATOM 3627 O O . PHE A 1 481 ? 20.519 17.623 -35.126 1.00 67.94 481 PHE A O 1
ATOM 3634 N N . LEU A 1 482 ? 20.718 16.765 -33.034 1.00 68.06 482 LEU A N 1
ATOM 3635 C CA . LEU A 1 482 ? 21.996 16.036 -33.134 1.00 68.06 482 LEU A CA 1
ATOM 3636 C C . LEU A 1 482 ? 21.854 14.579 -32.644 1.00 68.06 482 LEU A C 1
ATOM 3638 O O . LEU A 1 482 ? 20.980 14.293 -31.829 1.00 68.06 482 LEU A O 1
ATOM 3642 N N . THR A 1 483 ? 22.734 13.671 -33.086 1.00 69.75 483 THR A N 1
ATOM 3643 C CA . THR A 1 483 ? 22.862 12.297 -32.542 1.00 69.75 483 THR A CA 1
ATOM 3644 C C . THR A 1 483 ? 24.134 12.149 -31.708 1.00 69.75 483 THR A C 1
ATOM 3646 O O . THR A 1 483 ? 25.180 12.677 -32.090 1.00 69.75 483 THR A O 1
ATOM 3649 N N . ASP A 1 484 ? 24.083 11.385 -30.620 1.00 63.88 484 ASP A N 1
ATOM 3650 C CA . ASP A 1 484 ? 25.225 11.075 -29.759 1.00 63.88 484 ASP A CA 1
ATOM 3651 C C . ASP A 1 484 ? 25.514 9.563 -29.709 1.00 63.88 484 ASP A C 1
ATOM 3653 O O . ASP A 1 484 ? 24.888 8.759 -30.391 1.00 63.88 484 ASP A O 1
ATOM 3657 N N . THR A 1 485 ? 26.501 9.149 -28.912 1.00 60.41 485 THR A N 1
ATOM 3658 C CA . THR A 1 485 ? 26.889 7.732 -28.782 1.00 60.41 485 THR A CA 1
ATOM 3659 C C . THR A 1 485 ? 25.819 6.844 -28.139 1.00 60.41 485 THR A C 1
ATOM 3661 O O . THR A 1 485 ? 25.997 5.632 -28.116 1.00 60.41 485 THR A O 1
ATOM 3664 N N . LYS A 1 486 ? 24.741 7.423 -27.603 1.00 68.38 486 LYS A N 1
ATOM 3665 C CA . LYS A 1 486 ? 23.615 6.733 -26.965 1.00 68.38 486 LYS A CA 1
ATOM 3666 C C . LYS A 1 486 ? 22.316 6.847 -27.776 1.00 68.38 486 LYS A C 1
ATOM 3668 O O . LYS A 1 486 ? 21.290 6.357 -27.319 1.00 68.38 486 LYS A O 1
ATOM 3673 N N . THR A 1 487 ? 22.328 7.494 -28.943 1.00 73.25 487 THR A N 1
ATOM 3674 C CA . THR A 1 487 ? 21.160 7.552 -29.831 1.00 73.25 487 THR A CA 1
ATOM 3675 C C . THR A 1 487 ? 20.833 6.160 -30.369 1.00 73.25 487 THR A C 1
ATOM 3677 O O . THR A 1 487 ? 21.735 5.445 -30.800 1.00 73.25 487 THR A O 1
ATOM 3680 N N . VAL A 1 488 ? 19.551 5.793 -30.387 1.00 76.00 488 VAL A N 1
ATOM 3681 C CA . VAL A 1 488 ? 19.048 4.547 -30.986 1.00 76.00 488 VAL A CA 1
ATOM 3682 C C . VAL A 1 488 ? 18.039 4.878 -32.083 1.00 76.00 488 VAL A C 1
ATOM 3684 O O . VAL A 1 488 ? 17.164 5.722 -31.901 1.00 76.00 488 VAL A O 1
ATOM 3687 N N . ILE A 1 489 ? 18.159 4.222 -33.233 1.00 79.00 489 ILE A N 1
ATOM 3688 C CA . ILE A 1 489 ? 17.252 4.375 -34.370 1.00 79.00 489 ILE A CA 1
ATOM 3689 C C . ILE A 1 489 ? 16.758 2.995 -34.776 1.00 79.00 489 ILE A C 1
ATOM 3691 O O . ILE A 1 489 ? 17.565 2.103 -35.023 1.00 79.00 489 ILE A O 1
ATOM 3695 N N . VAL A 1 490 ? 15.442 2.848 -34.865 1.00 79.38 490 VAL A N 1
ATOM 3696 C CA . VAL A 1 490 ? 14.738 1.626 -35.244 1.00 79.38 490 VAL A CA 1
ATOM 3697 C C . VAL A 1 490 ? 13.878 1.923 -36.469 1.00 79.38 490 VAL A C 1
ATOM 3699 O O . VAL A 1 490 ? 13.089 2.865 -36.471 1.00 79.38 490 VAL A O 1
ATOM 3702 N N . VAL A 1 491 ? 14.009 1.121 -37.519 1.00 79.94 491 VAL A N 1
ATOM 3703 C CA . VAL A 1 491 ? 13.182 1.227 -38.728 1.00 79.94 491 VAL A CA 1
ATOM 3704 C C . VAL A 1 491 ? 12.582 -0.130 -39.022 1.00 79.94 491 VAL A C 1
ATOM 3706 O O . VAL A 1 491 ? 13.310 -1.115 -39.126 1.00 79.94 491 VAL A O 1
ATOM 3709 N N . ARG A 1 492 ? 11.261 -0.185 -39.154 1.00 80.06 492 ARG A N 1
ATOM 3710 C CA . ARG A 1 492 ? 10.560 -1.381 -39.607 1.00 80.06 492 ARG A CA 1
ATOM 3711 C C . ARG A 1 492 ? 10.492 -1.376 -41.137 1.00 80.06 492 ARG A C 1
ATOM 3713 O O . ARG A 1 492 ? 10.239 -0.333 -41.727 1.00 80.06 492 ARG A O 1
ATOM 3720 N N . ASN A 1 493 ? 10.729 -2.519 -41.772 1.00 77.19 493 ASN A N 1
ATOM 3721 C CA . ASN A 1 493 ? 10.615 -2.714 -43.217 1.00 77.19 493 ASN A CA 1
ATOM 3722 C C . ASN A 1 493 ? 9.913 -4.046 -43.484 1.00 77.19 493 ASN A C 1
ATOM 3724 O O . ASN A 1 493 ? 10.465 -5.099 -43.183 1.00 77.19 493 ASN A O 1
ATOM 3728 N N . ALA A 1 494 ? 8.680 -4.024 -43.992 1.00 67.88 494 ALA A N 1
ATOM 3729 C CA . ALA A 1 494 ? 7.933 -5.247 -44.323 1.00 67.88 494 ALA A CA 1
ATOM 3730 C C . ALA A 1 494 ? 7.899 -6.321 -43.200 1.00 67.88 494 ALA A C 1
ATOM 3732 O O . ALA A 1 494 ? 7.822 -7.519 -43.466 1.00 67.88 494 ALA A O 1
ATOM 3733 N N . GLY A 1 495 ? 7.942 -5.899 -41.928 1.00 61.22 495 GLY A N 1
ATOM 3734 C CA . GLY A 1 495 ? 7.913 -6.788 -40.758 1.00 61.22 495 GLY A CA 1
ATOM 3735 C C . GLY A 1 495 ? 9.272 -7.128 -40.140 1.00 61.22 495 GLY A C 1
ATOM 3736 O O . GLY A 1 495 ? 9.289 -7.668 -39.035 1.00 61.22 495 GLY A O 1
ATOM 3737 N N . THR A 1 496 ? 10.386 -6.768 -40.779 1.00 66.00 496 THR A N 1
ATOM 3738 C CA . THR A 1 496 ? 11.728 -6.848 -40.182 1.00 66.00 496 THR A CA 1
ATOM 3739 C C . THR A 1 496 ? 12.107 -5.517 -39.538 1.00 66.00 496 THR A C 1
ATOM 3741 O O . THR A 1 496 ? 11.616 -4.463 -39.943 1.00 66.00 496 THR A O 1
ATOM 3744 N N . PHE A 1 497 ? 12.942 -5.554 -38.499 1.00 71.56 497 PHE A N 1
ATOM 3745 C CA . PHE A 1 497 ? 13.402 -4.360 -37.790 1.00 71.56 497 PHE A CA 1
ATOM 3746 C C . PHE A 1 497 ? 14.900 -4.176 -38.006 1.00 71.56 497 PHE A C 1
ATOM 3748 O O . PHE A 1 497 ? 15.690 -5.075 -37.734 1.00 71.56 497 PHE A O 1
ATOM 3755 N N . SER A 1 498 ? 15.290 -2.986 -38.443 1.00 70.12 498 SER A N 1
ATOM 3756 C CA . SER A 1 498 ? 16.684 -2.578 -38.564 1.00 70.12 498 SER A CA 1
ATOM 3757 C C . SER A 1 498 ? 17.014 -1.582 -37.465 1.00 70.12 498 SER A C 1
ATOM 3759 O O . SER A 1 498 ? 16.300 -0.592 -37.291 1.00 70.12 498 SER A O 1
ATOM 3761 N N . VAL A 1 499 ? 18.107 -1.823 -36.738 1.00 73.88 499 VAL A N 1
ATOM 3762 C CA . VAL A 1 499 ? 18.514 -0.991 -35.599 1.00 73.88 499 VAL A CA 1
ATOM 3763 C C . VAL A 1 499 ? 19.921 -0.458 -35.780 1.00 73.88 499 VAL A C 1
ATOM 3765 O O . VAL A 1 499 ? 20.832 -1.181 -36.181 1.00 73.88 499 VAL A O 1
ATOM 3768 N N . LYS A 1 500 ? 20.110 0.820 -35.450 1.00 70.88 500 LYS A N 1
ATOM 3769 C CA . LYS A 1 500 ? 21.427 1.447 -35.379 1.00 70.88 500 LYS A CA 1
ATOM 3770 C C . LYS A 1 500 ? 21.569 2.244 -34.092 1.00 70.88 500 LYS A C 1
ATOM 3772 O O . LYS A 1 500 ? 20.660 2.973 -33.700 1.00 70.88 500 LYS A O 1
ATOM 3777 N N . THR A 1 501 ? 22.722 2.101 -33.447 1.00 68.69 501 THR A N 1
ATOM 3778 C CA . THR A 1 501 ? 23.053 2.790 -32.201 1.00 68.69 501 THR A CA 1
ATOM 3779 C C . THR A 1 501 ? 24.301 3.650 -32.361 1.00 68.69 501 THR A C 1
ATOM 3781 O O . THR A 1 501 ? 25.216 3.334 -33.125 1.00 68.69 501 THR A O 1
ATOM 3784 N N . GLY A 1 502 ? 24.333 4.757 -31.629 1.00 63.81 502 GLY A N 1
ATOM 3785 C CA . GLY A 1 502 ? 25.452 5.682 -31.580 1.00 63.81 502 GLY A CA 1
ATOM 3786 C C . GLY A 1 502 ? 25.359 6.847 -32.562 1.00 63.81 502 GLY A C 1
ATOM 3787 O O . GLY A 1 502 ? 24.296 7.197 -33.075 1.00 63.81 502 GLY A O 1
ATOM 3788 N N . LYS A 1 503 ? 26.512 7.483 -32.797 1.00 63.53 503 LYS A N 1
ATOM 3789 C CA . LYS A 1 503 ? 26.613 8.630 -33.702 1.00 63.53 503 LYS A CA 1
ATOM 3790 C C . LYS A 1 503 ? 26.356 8.157 -35.124 1.00 63.53 503 LYS A C 1
ATOM 3792 O O . LYS A 1 503 ? 27.102 7.323 -35.635 1.00 63.53 503 LYS A O 1
ATOM 3797 N N . PHE A 1 504 ? 25.326 8.700 -35.757 1.00 58.22 504 PHE A N 1
ATOM 3798 C CA . PHE A 1 504 ? 24.841 8.185 -37.028 1.00 58.22 504 PHE A CA 1
ATOM 3799 C C . PHE A 1 504 ? 24.847 9.259 -38.111 1.00 58.22 504 PHE A C 1
ATOM 3801 O O . PHE A 1 504 ? 24.364 10.371 -37.906 1.00 58.22 504 PHE A O 1
ATOM 3808 N N . THR A 1 505 ? 25.383 8.898 -39.277 1.00 55.19 505 THR A N 1
ATOM 3809 C CA . THR A 1 505 ? 25.198 9.638 -40.524 1.00 55.19 505 THR A CA 1
ATOM 3810 C C . THR A 1 505 ? 24.505 8.713 -41.519 1.00 55.19 505 THR A C 1
ATOM 3812 O O . THR A 1 505 ? 25.112 7.720 -41.909 1.00 55.19 505 THR A O 1
ATOM 3815 N N . SER A 1 506 ? 23.256 8.984 -41.901 1.00 56.19 506 SER A N 1
ATOM 3816 C CA . SER A 1 506 ? 22.583 8.269 -42.997 1.00 56.19 506 SER A CA 1
ATOM 3817 C C . SER A 1 506 ? 21.330 8.989 -43.481 1.00 56.19 506 SER A C 1
ATOM 3819 O O . SER A 1 506 ? 20.814 9.909 -42.842 1.00 56.19 506 SER A O 1
ATOM 3821 N N . GLU A 1 507 ? 20.820 8.508 -44.605 1.00 66.88 507 GLU A N 1
ATOM 3822 C CA . GLU A 1 507 ? 19.524 8.852 -45.162 1.00 66.88 507 GLU A CA 1
ATOM 3823 C C . GLU A 1 507 ? 18.515 7.751 -44.809 1.00 66.88 507 GLU A C 1
ATOM 3825 O O . GLU A 1 507 ? 18.594 6.639 -45.316 1.00 66.88 507 GLU A O 1
ATOM 3830 N N . ILE A 1 508 ? 17.567 8.043 -43.920 1.00 72.81 508 ILE A N 1
ATOM 3831 C CA . ILE A 1 508 ? 16.472 7.132 -43.580 1.00 72.81 508 ILE A CA 1
ATOM 3832 C C . ILE A 1 508 ? 15.332 7.401 -44.561 1.00 72.81 508 ILE A C 1
ATOM 3834 O O . ILE A 1 508 ? 14.811 8.512 -44.623 1.00 72.81 508 ILE A O 1
ATOM 3838 N N . THR A 1 509 ? 14.928 6.394 -45.322 1.00 74.44 509 THR A N 1
ATOM 3839 C CA . THR A 1 509 ? 13.743 6.485 -46.178 1.00 74.44 509 THR A CA 1
ATOM 3840 C C . THR A 1 509 ? 12.514 6.136 -45.354 1.00 74.44 509 THR A C 1
ATOM 3842 O O . THR A 1 509 ? 12.470 5.081 -44.731 1.00 74.44 509 THR A O 1
ATOM 3845 N N . VAL A 1 510 ? 11.520 7.013 -45.352 1.00 78.62 510 VAL A N 1
ATOM 3846 C CA . VAL A 1 510 ? 10.195 6.805 -44.766 1.00 78.62 510 VAL A CA 1
ATOM 3847 C C . VAL A 1 510 ? 9.238 6.548 -45.923 1.00 78.62 510 VAL A C 1
ATOM 3849 O O . VAL A 1 510 ? 9.084 7.405 -46.801 1.00 78.62 510 VAL A O 1
ATOM 3852 N N . ASN A 1 511 ? 8.633 5.363 -45.955 1.00 79.62 511 ASN A N 1
ATOM 3853 C CA . ASN A 1 511 ? 7.712 5.000 -47.028 1.00 79.62 511 ASN A CA 1
ATOM 3854 C C . ASN A 1 511 ? 6.429 5.849 -46.959 1.00 79.62 511 ASN A C 1
ATOM 3856 O O . ASN A 1 511 ? 6.083 6.416 -45.916 1.00 79.62 511 ASN A O 1
ATOM 3860 N N . ALA A 1 512 ? 5.721 5.970 -48.083 1.00 73.69 512 ALA A N 1
ATOM 3861 C CA . ALA A 1 512 ? 4.402 6.605 -48.113 1.00 73.69 512 ALA A CA 1
ATOM 3862 C C . ALA A 1 512 ? 3.448 5.932 -47.101 1.00 73.69 512 ALA A C 1
ATOM 3864 O O . ALA A 1 512 ? 3.351 4.707 -47.060 1.00 73.69 512 ALA A O 1
ATOM 3865 N N . GLY A 1 513 ? 2.761 6.724 -46.270 1.00 72.38 513 GLY A N 1
ATOM 3866 C CA . GLY A 1 513 ? 1.855 6.231 -45.223 1.00 72.38 513 GLY A CA 1
ATOM 3867 C C . GLY A 1 513 ? 2.515 5.812 -43.900 1.00 72.38 513 GLY A C 1
ATOM 3868 O O . GLY A 1 513 ? 1.806 5.422 -42.972 1.00 72.38 513 GLY A O 1
ATOM 3869 N N . ALA A 1 514 ? 3.844 5.890 -43.780 1.00 76.44 514 ALA A N 1
ATOM 3870 C CA . ALA A 1 514 ? 4.558 5.555 -42.549 1.00 76.44 514 ALA A CA 1
ATOM 3871 C C . ALA A 1 514 ? 4.628 6.727 -41.549 1.00 76.44 514 ALA A C 1
ATOM 3873 O O . ALA A 1 514 ? 4.609 7.901 -41.927 1.00 76.44 514 ALA A O 1
ATOM 3874 N N . LYS A 1 515 ? 4.774 6.395 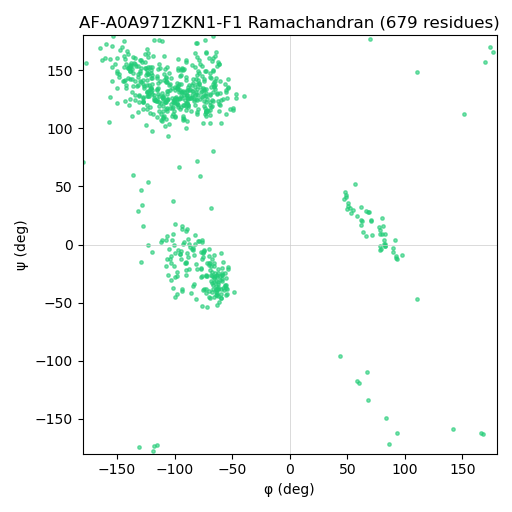-40.261 1.00 77.19 515 LYS A N 1
ATOM 3875 C CA . LYS A 1 515 ? 4.925 7.338 -39.145 1.00 77.19 515 LYS A CA 1
ATOM 3876 C C . LYS A 1 515 ? 6.336 7.305 -38.575 1.00 77.19 515 LYS A C 1
ATOM 3878 O O . LYS A 1 515 ? 6.968 6.248 -38.528 1.00 77.19 515 LYS A O 1
ATOM 3883 N N . ALA A 1 516 ? 6.807 8.458 -38.099 1.00 76.19 516 ALA A N 1
ATOM 3884 C CA . ALA A 1 516 ? 8.095 8.591 -37.424 1.00 76.19 516 ALA A CA 1
ATOM 3885 C C . ALA A 1 516 ? 7.946 9.213 -36.025 1.00 76.19 516 ALA A C 1
ATOM 3887 O O . ALA A 1 516 ? 7.515 10.360 -35.868 1.00 76.19 516 ALA A O 1
ATOM 3888 N N . TYR A 1 517 ? 8.362 8.465 -35.004 1.00 77.44 517 TYR A N 1
ATOM 3889 C CA . TYR A 1 517 ? 8.326 8.869 -33.601 1.00 77.44 517 TYR A CA 1
ATOM 3890 C C . TYR A 1 517 ? 9.736 9.139 -33.101 1.00 77.44 517 TYR A C 1
ATOM 3892 O O . TYR A 1 517 ? 10.555 8.222 -33.117 1.00 77.44 517 TYR A O 1
ATOM 3900 N N . ALA A 1 518 ? 10.019 10.343 -32.594 1.00 74.31 518 ALA A N 1
ATOM 3901 C CA . ALA A 1 518 ? 11.303 10.600 -31.949 1.00 74.31 518 ALA A CA 1
ATOM 3902 C C . ALA A 1 518 ? 11.179 11.117 -30.519 1.00 74.31 518 ALA A C 1
ATOM 3904 O O . ALA A 1 518 ? 10.242 11.834 -30.167 1.00 74.31 518 ALA A O 1
ATOM 3905 N N . VAL A 1 519 ? 12.168 10.744 -29.715 1.00 73.81 519 VAL A N 1
ATOM 3906 C CA . VAL A 1 519 ? 12.352 11.157 -28.327 1.00 73.81 519 VAL A CA 1
ATOM 3907 C C . VAL A 1 519 ? 13.654 11.938 -28.239 1.00 73.81 519 VAL A C 1
ATOM 3909 O O . VAL A 1 519 ? 14.712 11.429 -28.627 1.00 73.81 519 VAL A O 1
ATOM 3912 N N . PHE A 1 520 ? 13.580 13.159 -27.722 1.00 70.19 520 PHE A N 1
ATOM 3913 C CA . PHE A 1 520 ? 14.730 14.037 -27.537 1.00 70.19 520 PHE A CA 1
ATOM 3914 C C . PHE A 1 520 ? 15.075 14.193 -26.054 1.00 70.19 520 PHE A C 1
ATOM 3916 O O . PHE A 1 520 ? 14.270 13.899 -25.178 1.00 70.19 520 PHE A O 1
ATOM 3923 N N . LYS A 1 521 ? 16.296 14.647 -25.773 1.00 67.06 521 LYS A N 1
ATOM 3924 C CA . LYS A 1 521 ? 16.699 15.175 -24.467 1.00 67.06 521 LYS A CA 1
ATOM 3925 C C . LYS A 1 521 ? 16.600 16.704 -24.507 1.00 67.06 521 LYS A C 1
ATOM 3927 O O . LYS A 1 521 ? 17.073 17.299 -25.478 1.00 67.06 521 LYS A O 1
ATOM 3932 N N . ASP A 1 522 ? 16.060 17.314 -23.455 1.00 50.78 522 ASP A N 1
ATOM 3933 C CA . ASP A 1 522 ? 16.094 18.757 -23.219 1.00 50.78 522 ASP A CA 1
ATOM 3934 C C . ASP A 1 522 ? 17.546 19.190 -23.083 1.00 50.78 522 ASP A C 1
ATOM 3936 O O . ASP A 1 522 ? 18.231 18.822 -22.125 1.00 50.78 522 ASP A O 1
ATOM 3940 N N . GLU A 1 523 ? 18.010 20.009 -24.022 1.00 48.00 523 GLU A N 1
ATOM 3941 C CA . GLU A 1 523 ? 19.194 20.827 -23.810 1.00 48.00 523 GLU A CA 1
ATOM 3942 C C . GLU A 1 523 ? 18.983 22.257 -24.313 1.00 48.00 523 GLU A C 1
ATOM 3944 O O . GLU A 1 523 ? 18.238 22.539 -25.250 1.00 48.00 523 GLU A O 1
ATOM 3949 N N . VAL A 1 524 ? 19.639 23.171 -23.601 1.00 34.66 524 VAL A N 1
ATOM 3950 C CA . VAL A 1 524 ? 19.449 24.621 -23.629 1.00 34.66 524 VAL A CA 1
ATOM 3951 C C . VAL A 1 524 ? 19.929 25.214 -24.962 1.00 34.66 524 VAL A C 1
ATOM 3953 O O . VAL A 1 524 ? 21.130 25.267 -25.224 1.00 34.66 524 VAL A O 1
ATOM 3956 N N . GLY A 1 525 ? 19.005 25.711 -25.792 1.00 48.59 525 GLY A N 1
ATOM 3957 C CA . GLY A 1 525 ? 19.301 26.388 -27.064 1.00 48.59 525 GLY A CA 1
ATOM 3958 C C . GLY A 1 525 ? 18.309 26.049 -28.186 1.00 48.59 525 GLY A C 1
ATOM 3959 O O . GLY A 1 525 ? 17.197 25.615 -27.927 1.00 48.59 525 GLY A O 1
ATOM 3960 N N . ASN A 1 526 ? 18.708 26.250 -29.452 1.00 53.78 526 ASN A N 1
ATOM 3961 C CA . ASN A 1 526 ? 17.882 25.974 -30.649 1.00 53.78 526 ASN A CA 1
ATOM 3962 C C . ASN A 1 526 ? 18.108 24.565 -31.260 1.00 53.78 526 ASN A C 1
ATOM 3964 O O . ASN A 1 526 ? 17.755 24.350 -32.425 1.00 53.78 526 ASN A O 1
ATOM 3968 N N . VAL A 1 527 ? 18.782 23.642 -30.560 1.00 57.69 527 VAL A N 1
ATOM 3969 C CA . VAL A 1 527 ? 19.161 22.312 -31.083 1.00 57.69 527 VAL A CA 1
ATOM 3970 C C . VAL A 1 527 ? 19.043 21.253 -29.982 1.00 57.69 527 VAL A C 1
ATOM 3972 O O . VAL A 1 527 ? 19.692 21.380 -28.951 1.00 57.69 527 VAL A O 1
ATOM 3975 N N . GLU A 1 528 ? 18.256 20.204 -30.226 1.00 66.94 528 GLU A N 1
ATOM 3976 C CA . GLU A 1 528 ? 17.980 19.108 -29.280 1.00 66.94 528 GLU A CA 1
ATOM 3977 C C . GLU A 1 528 ? 18.875 17.875 -29.538 1.00 66.94 528 GLU A C 1
ATOM 3979 O O . GLU A 1 528 ? 19.408 17.700 -30.636 1.00 66.94 528 GLU A O 1
ATOM 3984 N N . THR A 1 529 ? 19.041 16.980 -28.556 1.00 70.56 529 THR A N 1
ATOM 3985 C CA . THR A 1 529 ? 19.758 15.700 -28.762 1.00 70.56 529 THR A CA 1
ATOM 3986 C C . THR A 1 529 ? 18.769 14.553 -28.934 1.00 70.56 529 THR A C 1
ATOM 3988 O O . THR A 1 529 ? 17.968 14.293 -28.039 1.00 70.56 529 THR A O 1
ATOM 3991 N N . LEU A 1 530 ? 18.837 13.834 -30.055 1.00 74.75 530 LEU A N 1
ATOM 3992 C CA . LEU A 1 530 ? 17.999 12.668 -30.335 1.00 74.75 530 LEU A CA 1
ATOM 3993 C C . LEU A 1 530 ? 18.419 11.479 -29.465 1.00 74.75 530 LEU A C 1
ATOM 3995 O O . LEU A 1 530 ? 19.571 11.049 -29.506 1.00 74.75 530 LEU A O 1
ATOM 3999 N N . LYS A 1 531 ? 17.477 10.909 -28.714 1.00 76.69 531 LYS A N 1
ATOM 4000 C CA . LYS A 1 531 ? 17.688 9.689 -27.923 1.00 76.69 531 LYS A CA 1
ATOM 4001 C C . LYS A 1 531 ? 17.148 8.452 -28.611 1.00 76.69 531 LYS A C 1
ATOM 4003 O O . LYS A 1 531 ? 17.859 7.455 -28.678 1.00 76.69 531 LYS A O 1
ATOM 4008 N N . PHE A 1 532 ? 15.942 8.532 -29.158 1.00 78.94 532 PHE A N 1
ATOM 4009 C CA . PHE A 1 532 ? 15.301 7.395 -29.808 1.00 78.94 532 PHE A CA 1
ATOM 4010 C C . PHE A 1 532 ? 14.519 7.847 -31.041 1.00 78.94 532 PHE A C 1
ATOM 4012 O O . PHE A 1 532 ? 13.821 8.854 -30.964 1.00 78.94 532 PHE A O 1
ATOM 4019 N N . LEU A 1 533 ? 14.608 7.118 -32.152 1.00 80.19 533 LEU A N 1
ATOM 4020 C CA . LEU A 1 533 ? 13.786 7.316 -33.352 1.00 80.19 533 LEU A CA 1
ATOM 4021 C C . LEU A 1 533 ? 13.204 5.974 -33.799 1.00 80.19 533 LEU A C 1
ATOM 4023 O O . LEU A 1 533 ? 13.958 5.028 -33.991 1.00 80.19 533 LEU A O 1
ATOM 4027 N N . TYR A 1 534 ? 11.892 5.910 -34.009 1.00 84.38 534 TYR A N 1
ATOM 4028 C CA . TYR A 1 534 ? 11.207 4.771 -34.619 1.00 84.38 534 TYR A CA 1
ATOM 4029 C C . TYR A 1 534 ? 10.486 5.187 -35.901 1.00 84.38 534 TYR A C 1
ATOM 4031 O O . TYR A 1 534 ? 9.771 6.188 -35.892 1.00 84.38 534 TYR A O 1
ATOM 4039 N N . VAL A 1 535 ? 10.642 4.410 -36.975 1.00 81.81 535 VAL A N 1
ATOM 4040 C CA . VAL A 1 535 ? 9.904 4.552 -38.241 1.00 81.81 535 VAL A CA 1
ATOM 4041 C C . VAL A 1 535 ? 9.085 3.286 -38.497 1.00 81.81 535 VAL A C 1
ATOM 4043 O O . VAL A 1 535 ? 9.651 2.192 -38.536 1.00 81.81 535 VAL A O 1
ATOM 4046 N N . THR A 1 536 ? 7.768 3.433 -38.680 1.00 81.94 536 THR A N 1
ATOM 4047 C CA . THR A 1 536 ? 6.832 2.295 -38.795 1.00 81.94 536 THR A CA 1
ATOM 4048 C C . THR A 1 536 ? 6.943 1.527 -40.109 1.00 81.94 536 THR A C 1
ATOM 4050 O O . THR A 1 536 ? 6.589 0.352 -40.140 1.00 81.94 536 THR A O 1
ATOM 4053 N N . ASP A 1 537 ? 7.389 2.178 -41.187 1.00 80.62 537 ASP A N 1
ATOM 4054 C CA . ASP A 1 537 ? 7.725 1.527 -42.456 1.00 80.62 537 ASP A CA 1
ATOM 4055 C C . ASP A 1 537 ? 8.735 2.364 -43.268 1.00 80.62 537 ASP A C 1
ATOM 4057 O O . ASP A 1 537 ? 8.540 3.565 -43.491 1.00 80.62 537 ASP A O 1
ATOM 4061 N N . GLY A 1 538 ? 9.848 1.761 -43.681 1.00 78.25 538 GLY A N 1
ATOM 4062 C CA . GLY A 1 538 ? 10.942 2.479 -44.331 1.00 78.25 538 GLY A CA 1
ATOM 4063 C C . GLY A 1 538 ? 12.239 1.683 -44.470 1.00 78.25 538 GLY A C 1
ATOM 4064 O O . GLY A 1 538 ? 12.268 0.464 -44.336 1.00 78.25 538 GLY A O 1
ATOM 4065 N N . SER A 1 539 ? 13.351 2.376 -44.722 1.00 73.38 539 SER A N 1
ATOM 4066 C CA . SER A 1 539 ? 14.696 1.785 -44.733 1.00 73.38 539 SER A CA 1
ATOM 4067 C C . SER A 1 539 ? 15.731 2.723 -44.106 1.00 73.38 539 SER A C 1
ATOM 4069 O O . SER A 1 539 ? 15.587 3.942 -44.147 1.00 73.38 539 SER A O 1
ATOM 4071 N N . LEU A 1 540 ? 16.805 2.170 -43.533 1.00 70.06 540 LEU A N 1
ATOM 4072 C CA . LEU A 1 540 ? 17.930 2.955 -42.994 1.00 70.06 540 LEU A CA 1
ATOM 4073 C C . LEU A 1 540 ? 18.881 3.525 -44.078 1.00 70.06 540 LEU A C 1
ATOM 4075 O O . LEU A 1 540 ? 19.869 4.170 -43.712 1.00 70.06 540 LEU A O 1
ATOM 4079 N N . GLY A 1 541 ? 18.586 3.309 -45.369 1.00 61.34 541 GLY A N 1
ATOM 4080 C CA . GLY A 1 541 ? 19.386 3.777 -46.512 1.00 61.34 541 GLY A CA 1
ATOM 4081 C C . GLY A 1 541 ? 20.539 2.855 -46.935 1.00 61.34 541 GLY A C 1
ATOM 4082 O O . GLY A 1 541 ? 20.654 1.728 -46.452 1.00 61.34 541 GLY A O 1
ATOM 4083 N N . GLU A 1 542 ? 21.376 3.347 -47.864 1.00 49.09 542 GLU A N 1
ATOM 4084 C CA . GLU A 1 542 ? 22.605 2.674 -48.315 1.00 49.09 542 GLU A CA 1
ATOM 4085 C C . GLU A 1 542 ? 23.625 2.543 -47.183 1.00 49.09 542 GLU A C 1
ATOM 4087 O O . GLU A 1 542 ? 23.790 3.416 -46.326 1.00 49.09 542 GLU A O 1
ATOM 4092 N N . VAL A 1 543 ? 24.328 1.415 -47.201 1.00 41.97 543 VAL A N 1
ATOM 4093 C CA . VAL A 1 543 ? 25.244 1.031 -46.143 1.00 41.97 543 VAL A CA 1
ATOM 4094 C C . VAL A 1 543 ? 26.497 1.903 -46.197 1.00 41.97 543 VAL A C 1
ATOM 4096 O O . VAL A 1 543 ? 27.260 1.868 -47.158 1.00 41.97 543 VAL A O 1
ATOM 4099 N N . ASP A 1 544 ? 26.687 2.701 -45.144 1.00 40.78 544 ASP A N 1
ATOM 4100 C CA . ASP A 1 544 ? 27.857 3.545 -44.889 1.00 40.78 544 ASP A CA 1
ATOM 4101 C C . ASP A 1 544 ? 29.151 2.805 -45.279 1.00 40.78 544 ASP A C 1
ATOM 4103 O O . ASP A 1 544 ? 29.372 1.679 -44.826 1.00 40.78 544 ASP A O 1
ATOM 4107 N N . ALA A 1 545 ? 30.012 3.429 -46.093 1.00 42.44 545 ALA A N 1
ATOM 4108 C CA . ALA A 1 545 ? 31.274 2.857 -46.583 1.00 42.44 545 ALA A CA 1
ATOM 4109 C C . ALA A 1 545 ? 32.265 2.473 -45.459 1.00 42.44 545 ALA A C 1
ATOM 4111 O O . ALA A 1 545 ? 33.309 1.877 -45.723 1.00 42.44 545 ALA A O 1
ATOM 4112 N N . SER A 1 546 ? 31.952 2.824 -44.206 1.00 50.56 546 SER A N 1
ATOM 4113 C CA . SER A 1 546 ? 32.674 2.419 -42.996 1.00 50.56 546 SER A CA 1
ATOM 4114 C C . SER A 1 546 ? 32.103 1.175 -42.289 1.00 50.56 546 SER A C 1
ATOM 4116 O O . SER A 1 546 ? 32.714 0.680 -41.335 1.00 50.56 546 SER A O 1
ATOM 4118 N N . THR A 1 547 ? 30.960 0.650 -42.744 1.00 60.66 547 THR A N 1
ATOM 4119 C CA . THR A 1 547 ? 30.313 -0.538 -42.172 1.00 60.66 547 THR A CA 1
ATOM 4120 C C . THR A 1 547 ? 31.172 -1.764 -42.434 1.00 60.66 547 THR A C 1
ATOM 4122 O O . THR A 1 547 ? 31.544 -2.067 -43.565 1.00 60.66 547 THR A O 1
ATOM 4125 N N . THR A 1 548 ? 31.520 -2.464 -41.359 1.00 74.19 548 THR A N 1
ATOM 4126 C CA . THR A 1 548 ? 32.284 -3.706 -41.449 1.00 74.19 548 THR A CA 1
ATOM 4127 C C . THR A 1 548 ? 31.320 -4.853 -41.696 1.00 74.19 548 THR A C 1
ATOM 4129 O O . THR A 1 548 ? 30.270 -4.914 -41.064 1.00 74.19 548 THR A O 1
ATOM 4132 N N . TYR A 1 549 ? 31.684 -5.755 -42.597 1.00 86.69 549 TYR A N 1
ATOM 4133 C CA . TYR A 1 549 ? 30.910 -6.953 -42.885 1.00 86.69 549 TYR A CA 1
ATOM 4134 C C . TYR A 1 549 ? 31.678 -8.198 -42.472 1.00 86.69 549 TYR A C 1
ATOM 4136 O O . TYR A 1 549 ? 32.912 -8.201 -42.398 1.00 86.69 549 TYR A O 1
ATOM 4144 N N . VAL A 1 550 ? 30.931 -9.259 -42.207 1.00 90.81 550 VAL A N 1
ATOM 4145 C CA . VAL A 1 550 ? 31.468 -10.586 -41.938 1.00 90.81 550 VAL A CA 1
ATOM 4146 C C . VAL A 1 550 ? 30.758 -11.609 -42.811 1.00 90.81 550 VAL A C 1
ATOM 4148 O O . VAL A 1 550 ? 29.545 -11.532 -42.983 1.00 90.81 550 VAL A O 1
ATOM 4151 N N . ARG A 1 551 ? 31.502 -12.586 -43.325 1.00 92.06 551 ARG A N 1
ATOM 4152 C CA . ARG A 1 551 ? 30.929 -13.766 -43.973 1.00 92.06 551 ARG A CA 1
ATOM 4153 C C . ARG A 1 551 ? 30.676 -14.845 -42.935 1.00 92.06 551 ARG A C 1
ATOM 4155 O O . ARG A 1 551 ? 31.598 -15.214 -42.205 1.00 92.06 551 ARG A O 1
ATOM 4162 N N . VAL A 1 552 ? 29.456 -15.363 -42.860 1.00 92.81 552 VAL A N 1
ATOM 4163 C CA . VAL A 1 552 ? 29.126 -16.448 -41.925 1.00 92.81 552 VAL A CA 1
ATOM 4164 C C . VAL A 1 552 ? 29.706 -17.762 -42.440 1.00 92.81 552 VAL A C 1
ATOM 4166 O O . VAL A 1 552 ? 29.418 -18.174 -43.559 1.00 92.81 552 VAL A O 1
ATOM 4169 N N . LEU A 1 553 ? 30.525 -18.426 -41.621 1.00 91.19 553 LEU A N 1
ATOM 4170 C CA . LEU A 1 553 ? 31.129 -19.725 -41.949 1.00 91.19 553 LEU A CA 1
ATOM 4171 C C . LEU A 1 553 ? 30.377 -20.889 -41.302 1.00 91.19 553 LEU A C 1
ATOM 4173 O O . LEU A 1 553 ? 30.372 -21.997 -41.823 1.00 91.19 553 LEU A O 1
ATOM 4177 N N . GLY A 1 554 ? 29.734 -20.647 -40.160 1.00 88.44 554 GLY A N 1
ATOM 4178 C CA . GLY A 1 554 ? 28.952 -21.670 -39.476 1.00 88.44 554 GLY A CA 1
ATOM 4179 C C . GLY A 1 554 ? 28.517 -21.266 -38.076 1.00 88.44 554 GLY A C 1
ATOM 4180 O O . GLY A 1 554 ? 29.129 -20.418 -37.426 1.00 88.44 554 GLY A O 1
ATOM 4181 N N . LYS A 1 555 ? 27.454 -21.905 -37.590 1.00 90.69 555 LYS A N 1
ATOM 4182 C CA . LYS A 1 555 ? 26.973 -21.781 -36.211 1.00 90.69 555 LYS A CA 1
ATOM 4183 C C . LYS A 1 555 ? 27.848 -22.625 -35.286 1.00 90.69 555 LYS A C 1
ATOM 4185 O O . LYS A 1 555 ? 27.998 -23.822 -35.508 1.00 90.69 555 LYS A O 1
ATOM 4190 N N . VAL A 1 556 ? 28.410 -22.009 -34.246 1.00 88.44 556 VAL A N 1
ATOM 4191 C CA . VAL A 1 556 ? 29.311 -22.686 -33.292 1.00 88.44 556 VAL A CA 1
ATOM 4192 C C . VAL A 1 556 ? 28.680 -22.930 -31.922 1.00 88.44 556 VAL A C 1
ATOM 4194 O O . VAL A 1 556 ? 29.158 -23.781 -31.179 1.00 88.44 556 VAL A O 1
ATOM 4197 N N . GLY A 1 557 ? 27.597 -22.229 -31.572 1.00 84.31 557 GLY A N 1
ATOM 4198 C CA . GLY A 1 557 ? 26.881 -22.472 -30.319 1.00 84.31 557 GLY A CA 1
ATOM 4199 C C . GLY A 1 557 ? 25.892 -21.372 -29.950 1.00 84.31 557 GLY A C 1
ATOM 4200 O O . GLY A 1 557 ? 25.504 -20.564 -30.790 1.00 84.31 557 GLY A O 1
ATOM 4201 N N . ALA A 1 558 ? 25.499 -21.338 -28.678 1.00 79.62 558 ALA A N 1
ATOM 4202 C CA . ALA A 1 558 ? 24.691 -20.273 -28.095 1.00 79.62 558 ALA A CA 1
ATOM 4203 C C . ALA A 1 558 ? 25.235 -19.886 -26.714 1.00 79.62 558 ALA A C 1
ATOM 4205 O O . ALA A 1 558 ? 25.826 -20.715 -26.020 1.00 79.62 558 ALA A O 1
ATOM 4206 N N . VAL A 1 559 ? 25.040 -18.632 -26.316 1.00 74.75 559 VAL A N 1
ATOM 4207 C CA . VAL A 1 559 ? 25.470 -18.097 -25.020 1.00 74.75 559 VAL A CA 1
ATOM 4208 C C . VAL A 1 559 ? 24.384 -17.197 -24.439 1.00 74.75 559 VAL A C 1
ATOM 4210 O O . VAL A 1 559 ? 23.714 -16.480 -25.175 1.00 74.75 559 VAL A O 1
ATOM 4213 N N . TYR A 1 560 ? 24.194 -17.238 -23.121 1.00 64.62 560 TYR A N 1
ATOM 4214 C CA . TYR A 1 560 ? 23.246 -16.380 -22.412 1.00 64.62 560 TYR A CA 1
ATOM 4215 C C . TYR A 1 560 ? 23.998 -15.315 -21.614 1.00 64.62 560 TYR A C 1
ATOM 4217 O O . TYR A 1 560 ? 24.749 -15.644 -20.698 1.00 64.62 560 TYR A O 1
ATOM 4225 N N . GLU A 1 561 ? 23.796 -14.045 -21.956 1.00 63.25 561 GLU A N 1
ATOM 4226 C CA . GLU A 1 561 ? 24.444 -12.899 -21.310 1.00 63.25 561 GLU A CA 1
ATOM 4227 C C . GLU A 1 561 ? 23.461 -11.728 -21.220 1.00 63.25 561 GLU A C 1
ATOM 4229 O O . GLU A 1 561 ? 22.688 -11.490 -22.145 1.00 63.25 561 GLU A O 1
ATOM 4234 N N . ASN A 1 562 ? 23.483 -10.977 -20.112 1.00 53.56 562 ASN A N 1
ATOM 4235 C CA . ASN A 1 562 ? 22.628 -9.797 -19.905 1.00 53.56 562 ASN A CA 1
ATOM 4236 C C . ASN A 1 562 ? 21.140 -10.044 -20.227 1.00 53.56 562 ASN A C 1
ATOM 4238 O O . ASN A 1 562 ? 20.477 -9.225 -20.858 1.00 53.56 562 ASN A O 1
ATOM 4242 N N . ASN A 1 563 ? 20.614 -11.194 -19.802 1.00 46.25 563 ASN A N 1
ATOM 4243 C CA . ASN A 1 563 ? 19.238 -11.628 -20.054 1.00 46.25 563 ASN A CA 1
ATOM 4244 C C . ASN A 1 563 ? 18.847 -11.843 -21.528 1.00 46.25 563 ASN A C 1
ATOM 4246 O O . ASN A 1 563 ? 17.659 -11.874 -21.839 1.00 46.25 563 ASN A O 1
ATOM 4250 N N . THR A 1 564 ? 19.821 -12.027 -22.420 1.00 45.75 564 THR A N 1
ATOM 4251 C CA . THR A 1 564 ? 19.598 -12.293 -23.847 1.00 45.75 564 THR A CA 1
ATOM 4252 C C . THR A 1 564 ? 20.346 -13.558 -24.265 1.00 45.75 564 THR A C 1
ATOM 4254 O O . THR A 1 564 ? 21.492 -13.773 -23.865 1.00 45.75 564 THR A O 1
ATOM 4257 N N . VAL A 1 565 ? 19.693 -14.421 -25.050 1.00 58.53 565 VAL A N 1
ATOM 4258 C CA . VAL A 1 565 ? 20.334 -15.588 -25.675 1.00 58.53 565 VAL A CA 1
ATOM 4259 C C . VAL A 1 565 ? 20.891 -15.154 -27.024 1.00 58.53 565 VAL A C 1
ATOM 4261 O O . VAL A 1 565 ? 20.144 -14.698 -27.882 1.00 58.53 565 VAL A O 1
ATOM 4264 N N . TYR A 1 566 ? 22.192 -15.324 -27.216 1.00 69.56 566 TYR A N 1
ATOM 4265 C CA . TYR A 1 566 ? 22.872 -15.065 -28.477 1.00 69.56 566 TYR A CA 1
ATOM 4266 C C . TYR A 1 566 ? 23.251 -16.376 -29.143 1.00 69.56 566 TYR A C 1
ATOM 4268 O O . TYR A 1 566 ? 23.753 -17.291 -28.488 1.00 69.56 566 TYR A O 1
ATOM 4276 N N . THR A 1 567 ? 23.097 -16.436 -30.460 1.00 78.00 567 THR A N 1
ATOM 4277 C CA . THR A 1 567 ? 23.743 -17.458 -31.278 1.00 78.00 567 THR A CA 1
ATOM 4278 C C . THR A 1 567 ? 25.163 -17.002 -31.597 1.00 78.00 567 THR A C 1
ATOM 4280 O O . THR A 1 567 ? 25.393 -15.857 -31.983 1.00 78.00 567 THR A O 1
ATOM 4283 N N . VAL A 1 568 ? 26.135 -17.888 -31.401 1.00 89.06 568 VAL A N 1
ATOM 4284 C CA . VAL A 1 568 ? 27.542 -17.630 -31.708 1.00 89.06 568 VAL A CA 1
ATOM 4285 C C . VAL A 1 568 ? 27.856 -18.257 -33.060 1.00 89.06 568 VAL A C 1
ATOM 4287 O O . VAL A 1 568 ? 27.615 -19.450 -33.267 1.00 89.06 568 VAL A O 1
ATOM 4290 N N . TYR A 1 569 ? 28.418 -17.460 -33.963 1.00 90.25 569 TYR A N 1
ATOM 4291 C CA . TYR A 1 569 ? 28.844 -17.868 -35.298 1.00 90.25 569 TYR A CA 1
ATOM 4292 C C . TYR A 1 569 ? 30.362 -17.755 -35.433 1.00 90.25 569 TYR A C 1
ATOM 4294 O O . TYR A 1 569 ? 30.974 -16.828 -34.901 1.00 90.25 569 TYR A O 1
ATOM 4302 N N . SER A 1 570 ? 30.960 -18.698 -36.159 1.00 93.19 570 SER A N 1
ATOM 4303 C CA . SER A 1 570 ? 32.287 -18.533 -36.751 1.00 93.19 570 SER A CA 1
ATOM 4304 C C . SER A 1 570 ? 32.136 -17.704 -38.019 1.00 93.19 570 SER A C 1
ATOM 4306 O O . SER A 1 570 ? 31.280 -18.009 -38.857 1.00 93.19 570 SER A O 1
ATOM 4308 N N . VAL A 1 571 ? 32.932 -16.647 -38.151 1.00 93.94 571 VAL A N 1
ATOM 4309 C CA . VAL A 1 571 ? 32.814 -15.699 -39.255 1.00 93.94 571 VAL A CA 1
ATOM 4310 C C . VAL A 1 571 ? 34.166 -15.277 -39.813 1.00 93.94 571 VAL A C 1
ATOM 4312 O O . VAL A 1 571 ? 35.145 -15.177 -39.078 1.00 93.94 571 VAL A O 1
ATOM 4315 N N . PHE A 1 572 ? 34.209 -14.972 -41.109 1.00 93.75 572 PHE A N 1
ATOM 4316 C CA . PHE A 1 572 ? 35.350 -14.340 -41.768 1.00 93.75 572 PHE A CA 1
ATOM 4317 C C . PHE A 1 572 ? 35.139 -12.824 -41.841 1.00 93.75 572 PHE A C 1
ATOM 4319 O O . PHE A 1 572 ? 34.199 -12.342 -42.471 1.00 93.75 572 PHE A O 1
ATOM 4326 N N . ASN A 1 573 ? 35.996 -12.056 -41.172 1.00 91.81 573 ASN A N 1
ATOM 4327 C CA . ASN A 1 573 ? 35.893 -10.604 -41.087 1.00 91.81 573 ASN A CA 1
ATOM 4328 C C . ASN A 1 573 ? 36.458 -9.932 -42.342 1.00 91.81 573 ASN A C 1
ATOM 4330 O O . ASN A 1 573 ? 37.668 -9.939 -42.573 1.00 91.81 573 ASN A O 1
ATOM 4334 N N . LEU A 1 574 ? 35.586 -9.275 -43.108 1.00 90.31 574 LEU A N 1
ATOM 4335 C CA . LEU A 1 574 ? 35.922 -8.680 -44.404 1.00 90.31 574 LEU A CA 1
ATOM 4336 C C . LEU A 1 574 ? 36.724 -7.372 -44.297 1.00 90.31 574 LEU A C 1
ATOM 4338 O O . LEU A 1 574 ? 37.197 -6.852 -45.305 1.00 90.31 574 LEU A O 1
ATOM 4342 N N . LYS A 1 575 ? 36.925 -6.846 -43.083 1.00 85.69 575 LYS A N 1
ATOM 4343 C CA . LYS A 1 575 ? 37.819 -5.709 -42.817 1.00 85.69 575 LYS A CA 1
ATOM 4344 C C . LYS A 1 575 ? 39.224 -6.148 -42.424 1.00 85.69 575 LYS A C 1
ATOM 4346 O O . LYS A 1 575 ? 40.183 -5.478 -42.788 1.00 85.69 575 LYS A O 1
ATOM 4351 N N . THR A 1 576 ? 39.356 -7.223 -41.649 1.00 87.56 576 THR A N 1
ATOM 4352 C CA . THR A 1 576 ? 40.657 -7.658 -41.106 1.00 87.56 576 THR A CA 1
ATOM 4353 C C . THR A 1 576 ? 41.256 -8.857 -41.834 1.00 87.56 576 THR A C 1
ATOM 4355 O O . THR A 1 576 ? 42.440 -9.133 -41.652 1.00 87.56 576 THR A O 1
ATOM 4358 N N . GLY A 1 577 ? 40.459 -9.575 -42.631 1.00 88.38 577 GLY A N 1
ATOM 4359 C CA . GLY A 1 577 ? 40.862 -10.811 -43.298 1.00 88.38 577 GLY A CA 1
ATOM 4360 C C . GLY A 1 577 ? 41.135 -11.958 -42.325 1.00 88.38 577 GLY A C 1
ATOM 4361 O O . GLY A 1 577 ? 41.983 -12.798 -42.606 1.00 88.38 577 GLY A O 1
ATOM 4362 N N . LYS A 1 578 ? 40.480 -11.983 -41.157 1.00 91.81 578 LYS A N 1
ATOM 4363 C CA . LYS A 1 578 ? 40.663 -13.015 -40.122 1.00 91.81 578 LYS A CA 1
ATOM 4364 C C . LYS A 1 578 ? 39.367 -13.760 -39.846 1.00 91.81 578 LYS A C 1
ATOM 4366 O O . LYS A 1 578 ? 38.289 -13.185 -39.968 1.00 91.81 578 LYS A O 1
ATOM 4371 N N . VAL A 1 579 ? 39.490 -15.010 -39.408 1.00 92.62 579 VAL A N 1
ATOM 4372 C CA . VAL A 1 579 ? 38.366 -15.764 -38.846 1.00 92.62 579 VAL A CA 1
ATOM 4373 C C . VAL A 1 579 ? 38.281 -15.532 -37.345 1.00 92.62 579 VAL A C 1
ATOM 4375 O O . VAL A 1 579 ? 39.286 -15.583 -36.635 1.00 92.62 579 VAL A O 1
ATOM 4378 N N . GLU A 1 580 ? 37.076 -15.240 -36.878 1.00 93.38 580 GLU A N 1
ATOM 4379 C CA . GLU A 1 580 ? 36.768 -14.929 -35.487 1.00 93.38 580 GLU A CA 1
ATOM 4380 C C . GLU A 1 580 ? 35.368 -15.426 -35.119 1.00 93.38 580 GLU A C 1
ATOM 4382 O O . GLU A 1 580 ? 34.574 -15.800 -35.982 1.00 93.38 580 GLU A O 1
ATOM 4387 N N . THR A 1 581 ? 35.052 -15.443 -33.826 1.00 92.00 581 THR A N 1
ATOM 4388 C CA . THR A 1 581 ? 33.699 -15.743 -33.357 1.00 92.00 581 THR A CA 1
ATOM 4389 C C . THR A 1 581 ? 32.947 -14.457 -33.059 1.00 92.00 581 THR A C 1
ATOM 4391 O O . THR A 1 581 ? 33.474 -13.540 -32.427 1.00 92.00 581 THR A O 1
ATOM 4394 N N . ARG A 1 582 ? 31.689 -14.388 -33.498 1.00 88.31 582 ARG A N 1
ATOM 4395 C CA . ARG A 1 582 ? 30.799 -13.259 -33.216 1.00 88.31 582 ARG A CA 1
ATOM 4396 C C . ARG A 1 582 ? 29.425 -13.722 -32.773 1.00 88.31 582 ARG A C 1
ATOM 4398 O O . ARG A 1 582 ? 28.982 -14.824 -33.083 1.00 88.31 582 ARG A O 1
ATOM 4405 N N . LYS A 1 583 ? 28.767 -12.857 -32.008 1.00 83.56 583 LYS A N 1
ATOM 4406 C CA . LYS A 1 583 ? 27.424 -13.078 -31.472 1.00 83.56 583 LYS A CA 1
ATOM 4407 C C . LYS A 1 583 ? 26.393 -12.443 -32.402 1.00 83.56 583 LYS A C 1
ATOM 4409 O O . LYS A 1 583 ? 26.638 -11.380 -32.969 1.00 83.56 583 LYS A O 1
ATOM 4414 N N . SER A 1 584 ? 25.234 -13.071 -32.511 1.00 76.25 584 SER A N 1
ATOM 4415 C CA . SER A 1 584 ? 24.038 -12.490 -33.112 1.00 76.25 584 SER A CA 1
ATOM 4416 C C . SER A 1 584 ? 22.816 -12.856 -32.284 1.00 76.25 584 SER A C 1
ATOM 4418 O O . SER A 1 584 ? 22.785 -13.898 -31.628 1.00 76.25 584 SER A O 1
ATOM 4420 N N . VAL A 1 585 ? 21.813 -11.989 -32.320 1.00 67.50 585 VAL A N 1
ATOM 4421 C CA . VAL A 1 585 ? 20.465 -12.313 -31.839 1.00 67.50 585 VAL A CA 1
ATOM 4422 C C . VAL A 1 585 ? 19.704 -13.174 -32.852 1.00 67.50 585 VAL A C 1
ATOM 4424 O O . VAL A 1 585 ? 18.806 -13.915 -32.467 1.00 67.50 585 VAL A O 1
ATOM 4427 N N . GLU A 1 586 ? 20.122 -13.157 -34.122 1.00 74.94 586 GLU A N 1
ATOM 4428 C CA . GLU A 1 586 ? 19.539 -13.974 -35.182 1.00 74.94 586 GLU A CA 1
ATOM 4429 C C . GLU A 1 586 ? 19.985 -15.433 -35.064 1.00 74.94 586 GLU A C 1
ATOM 4431 O O . GLU A 1 586 ? 21.178 -15.755 -34.982 1.00 74.94 586 GLU A O 1
ATOM 4436 N N . THR A 1 587 ? 19.018 -16.348 -35.061 1.00 73.38 587 THR A N 1
ATOM 4437 C CA . THR A 1 587 ? 19.272 -17.771 -34.792 1.00 73.38 587 THR A CA 1
ATOM 4438 C C . THR A 1 587 ? 19.577 -18.600 -36.036 1.00 73.38 587 THR A C 1
ATOM 4440 O O . THR A 1 587 ? 20.093 -19.713 -35.886 1.00 73.38 587 THR A O 1
ATOM 4443 N N . GLU A 1 588 ? 19.288 -18.053 -37.221 1.00 80.19 588 GLU A N 1
ATOM 4444 C CA . GLU A 1 588 ? 19.300 -18.735 -38.522 1.00 80.19 588 GLU A CA 1
ATOM 4445 C C . GLU A 1 588 ? 19.974 -17.869 -39.611 1.00 80.19 588 GLU A C 1
ATOM 4447 O O . GLU A 1 588 ? 19.342 -17.489 -40.593 1.00 80.19 588 GLU A O 1
ATOM 4452 N N . LEU A 1 589 ? 21.253 -17.512 -39.433 1.00 81.56 589 LEU A N 1
ATOM 4453 C CA . LEU A 1 589 ? 22.037 -16.858 -40.495 1.00 81.56 589 LEU A CA 1
ATOM 4454 C C . LEU A 1 589 ? 22.597 -17.892 -41.481 1.00 81.56 589 LEU A C 1
ATOM 4456 O O . LEU A 1 589 ? 23.144 -18.919 -41.066 1.00 81.56 589 LEU A O 1
ATOM 4460 N N . GLU A 1 590 ? 22.501 -17.607 -42.780 1.00 88.19 590 GLU A N 1
ATOM 4461 C CA . GLU A 1 590 ? 22.940 -18.525 -43.834 1.00 88.19 590 GLU A CA 1
ATOM 4462 C C . GLU A 1 590 ? 24.471 -18.565 -43.961 1.00 88.19 590 GLU A C 1
ATOM 4464 O O . GLU A 1 590 ? 25.152 -17.537 -43.995 1.00 88.19 590 GLU A O 1
ATOM 4469 N N . VAL A 1 591 ? 25.030 -19.774 -44.074 1.00 89.12 591 VAL A N 1
ATOM 4470 C CA . VAL A 1 591 ? 26.464 -19.974 -44.326 1.00 89.12 591 VAL A CA 1
ATOM 4471 C C . VAL A 1 591 ? 26.817 -19.510 -45.740 1.00 89.12 591 VAL A C 1
ATOM 4473 O O . VAL A 1 591 ? 26.124 -19.827 -46.701 1.00 89.12 591 VAL A O 1
ATOM 4476 N N . GLY A 1 592 ? 27.921 -18.773 -45.865 1.00 84.88 592 GLY A N 1
ATOM 4477 C CA . GLY A 1 592 ? 28.418 -18.221 -47.126 1.00 84.88 592 GLY A CA 1
ATOM 4478 C C . GLY A 1 592 ? 27.883 -16.828 -47.463 1.00 84.88 592 GLY A C 1
ATOM 4479 O O . GLY A 1 592 ? 28.362 -16.225 -48.419 1.00 84.88 592 GLY A O 1
ATOM 4480 N N . LYS A 1 593 ? 26.938 -16.295 -46.679 1.00 87.62 593 LYS A N 1
ATOM 4481 C CA . LYS A 1 593 ? 26.394 -14.942 -46.851 1.00 87.62 593 LYS A CA 1
ATOM 4482 C C . LYS A 1 593 ? 27.156 -13.901 -46.034 1.00 87.62 593 LYS A C 1
ATOM 4484 O O . LYS A 1 593 ? 27.705 -14.199 -44.968 1.00 87.62 593 LYS A O 1
ATOM 4489 N N . ASP A 1 594 ? 27.160 -12.676 -46.553 1.00 87.94 594 ASP A N 1
ATOM 4490 C CA . ASP A 1 594 ? 27.824 -11.516 -45.963 1.00 87.94 594 ASP A CA 1
ATOM 4491 C C . ASP A 1 594 ? 26.805 -10.677 -45.185 1.00 87.94 594 ASP A C 1
ATOM 4493 O O . ASP A 1 594 ? 25.797 -10.239 -45.738 1.00 87.94 594 ASP A O 1
ATOM 4497 N N . TYR A 1 595 ? 27.087 -10.427 -43.907 1.00 82.38 595 TYR A N 1
ATOM 4498 C CA . TYR A 1 595 ? 26.207 -9.698 -42.995 1.00 82.38 595 TYR A CA 1
ATOM 4499 C C . TYR A 1 595 ? 26.913 -8.503 -42.360 1.00 82.38 595 TYR A C 1
ATOM 4501 O O . TYR A 1 595 ? 28.116 -8.539 -42.075 1.00 82.38 595 TYR A O 1
ATOM 4509 N N . ALA A 1 596 ? 26.160 -7.431 -42.125 1.00 75.69 596 ALA A N 1
ATOM 4510 C CA . ALA A 1 596 ? 26.680 -6.228 -41.489 1.00 75.69 596 ALA A CA 1
ATOM 4511 C C . ALA A 1 596 ? 27.009 -6.460 -40.004 1.00 75.69 596 ALA A C 1
ATOM 4513 O O . ALA A 1 596 ? 26.296 -7.161 -39.284 1.00 75.69 596 ALA A O 1
ATOM 4514 N N . VAL A 1 597 ? 28.071 -5.813 -39.522 1.00 72.38 597 VAL A N 1
ATOM 4515 C CA . VAL A 1 597 ? 28.462 -5.802 -38.107 1.00 72.38 597 VAL A CA 1
ATOM 4516 C C . VAL A 1 597 ? 28.058 -4.475 -37.469 1.00 72.38 597 VAL A C 1
ATOM 4518 O O . VAL A 1 597 ? 28.422 -3.398 -37.949 1.00 72.38 597 VAL A O 1
ATOM 4521 N N . GLY A 1 598 ? 27.312 -4.556 -36.369 1.00 59.88 598 GLY A N 1
ATOM 4522 C CA . GLY A 1 598 ? 26.897 -3.411 -35.565 1.00 59.88 598 GLY A CA 1
ATOM 4523 C C . GLY A 1 598 ? 28.038 -2.803 -34.742 1.00 59.88 598 GLY A C 1
ATOM 4524 O O . GLY A 1 598 ? 29.088 -3.406 -34.534 1.00 59.88 598 GLY A O 1
ATOM 4525 N N . ALA A 1 599 ? 27.821 -1.597 -34.212 1.00 54.25 599 ALA A N 1
ATOM 4526 C CA . ALA A 1 599 ? 28.808 -0.884 -33.389 1.00 54.25 599 ALA A CA 1
ATOM 4527 C C . ALA A 1 599 ? 29.122 -1.571 -32.041 1.00 54.25 599 ALA A C 1
ATOM 4529 O O . ALA A 1 599 ? 30.118 -1.249 -31.401 1.00 54.25 599 ALA A O 1
ATOM 4530 N N . ASN A 1 600 ? 28.274 -2.508 -31.614 1.00 56.34 600 ASN A N 1
ATOM 4531 C CA . ASN A 1 600 ? 28.447 -3.372 -30.443 1.00 56.34 600 ASN A CA 1
ATOM 4532 C C . ASN A 1 600 ? 29.096 -4.726 -30.790 1.00 56.34 600 ASN A C 1
ATOM 4534 O O . ASN A 1 600 ? 28.998 -5.668 -30.008 1.00 56.34 600 ASN A O 1
ATOM 4538 N N . ASP A 1 601 ? 29.704 -4.829 -31.974 1.00 66.19 601 ASP A N 1
ATOM 4539 C CA . ASP A 1 601 ? 30.358 -6.024 -32.504 1.00 66.19 601 ASP A CA 1
ATOM 4540 C C . ASP A 1 601 ? 29.435 -7.223 -32.808 1.00 66.19 601 ASP A C 1
ATOM 4542 O O . ASP A 1 601 ? 29.935 -8.287 -33.192 1.00 66.19 601 ASP A O 1
ATOM 4546 N N . LEU A 1 602 ? 28.108 -7.059 -32.720 1.00 71.62 602 LEU A N 1
ATOM 4547 C CA . LEU A 1 602 ? 27.137 -8.093 -33.094 1.00 71.62 602 LEU A CA 1
ATOM 4548 C C . LEU A 1 602 ? 26.929 -8.172 -34.611 1.00 71.62 602 LEU A C 1
ATOM 4550 O O . LEU A 1 602 ? 26.953 -7.157 -35.307 1.00 71.62 602 LEU A O 1
ATOM 4554 N N . ILE A 1 603 ? 26.658 -9.378 -35.111 1.00 75.12 603 ILE A N 1
ATOM 4555 C CA . ILE A 1 603 ? 26.191 -9.584 -36.488 1.00 75.12 603 ILE A CA 1
ATOM 4556 C C . ILE A 1 603 ? 24.716 -9.192 -36.556 1.00 75.12 603 ILE A C 1
ATOM 4558 O O . ILE A 1 603 ? 23.906 -9.697 -35.772 1.00 75.12 603 ILE A O 1
ATOM 4562 N N . LEU A 1 604 ? 24.376 -8.317 -37.494 1.00 65.81 604 LEU A N 1
ATOM 4563 C CA . LEU A 1 604 ? 23.008 -7.903 -37.788 1.00 65.81 604 LEU A CA 1
ATOM 4564 C C . LEU A 1 604 ? 22.431 -8.837 -38.862 1.00 65.81 604 LEU A C 1
ATOM 4566 O O . LEU A 1 604 ? 23.155 -9.209 -39.782 1.00 65.81 604 LEU A O 1
ATOM 4570 N N . GLY A 1 605 ? 21.138 -9.176 -38.802 1.00 63.03 605 GLY A N 1
ATOM 4571 C CA . GLY A 1 605 ? 20.427 -9.955 -39.838 1.00 63.03 605 GLY A CA 1
ATOM 4572 C C . GLY A 1 605 ? 20.241 -9.219 -41.172 1.00 63.03 605 GLY A C 1
ATOM 4573 O O . GLY A 1 605 ? 19.227 -9.376 -41.841 1.00 63.03 605 GLY A O 1
ATOM 4574 N N . ILE A 1 606 ? 21.187 -8.352 -41.523 1.00 64.19 606 ILE A N 1
ATOM 4575 C CA . ILE A 1 606 ? 21.174 -7.480 -42.689 1.00 64.19 606 ILE A CA 1
ATOM 4576 C C . ILE A 1 606 ? 22.247 -7.997 -43.645 1.00 64.19 606 ILE A C 1
ATOM 4578 O O . ILE A 1 606 ? 23.440 -7.824 -43.381 1.00 64.19 606 ILE A O 1
ATOM 4582 N N . GLU A 1 607 ? 21.819 -8.638 -44.732 1.00 73.44 607 GLU A N 1
ATOM 4583 C CA . GLU A 1 607 ? 22.708 -9.053 -45.823 1.00 73.44 607 GLU A CA 1
ATOM 4584 C C . GLU A 1 607 ? 23.282 -7.834 -46.561 1.00 73.44 607 GLU A C 1
ATOM 4586 O O . GLU A 1 607 ? 22.633 -6.789 -46.660 1.00 73.44 607 GLU A O 1
ATOM 4591 N N . GLY A 1 608 ? 24.485 -7.962 -47.121 1.00 66.81 608 GLY A N 1
ATOM 4592 C CA . GLY A 1 608 ? 25.021 -6.953 -48.035 1.00 66.81 608 GLY A CA 1
ATOM 4593 C C . GLY A 1 608 ? 26.075 -7.485 -48.998 1.00 66.81 608 GLY A C 1
ATOM 4594 O O . GLY A 1 608 ? 26.704 -8.507 -48.760 1.00 66.81 608 GLY A O 1
ATOM 4595 N N . GLU A 1 609 ? 26.289 -6.759 -50.093 1.00 70.69 609 GLU A N 1
ATOM 4596 C CA . GLU A 1 609 ? 27.274 -7.092 -51.132 1.00 70.69 609 GLU A CA 1
ATOM 4597 C C . GLU A 1 609 ? 28.588 -6.332 -50.888 1.00 70.69 609 GLU A C 1
ATOM 4599 O O . GLU A 1 609 ? 28.964 -5.417 -51.619 1.00 70.69 609 GLU A O 1
ATOM 4604 N N . ALA A 1 610 ? 29.280 -6.665 -49.797 1.00 75.44 610 ALA A N 1
ATOM 4605 C CA . ALA A 1 610 ? 30.500 -5.963 -49.385 1.00 75.44 610 ALA A CA 1
ATOM 4606 C C . ALA A 1 610 ? 31.746 -6.336 -50.210 1.00 75.44 610 ALA A C 1
ATOM 4608 O O . ALA A 1 610 ? 32.789 -5.683 -50.105 1.00 75.44 610 ALA A O 1
ATOM 4609 N N . THR A 1 611 ? 31.651 -7.401 -51.004 1.00 84.50 611 THR A N 1
ATOM 4610 C CA . THR A 1 611 ? 32.744 -7.988 -51.776 1.00 84.50 611 THR A CA 1
ATOM 4611 C C . THR A 1 611 ? 32.477 -7.851 -53.273 1.00 84.50 611 THR A C 1
ATOM 4613 O O . THR A 1 611 ? 31.345 -7.891 -53.745 1.00 84.50 611 THR A O 1
ATOM 4616 N N . SER A 1 612 ? 33.539 -7.643 -54.045 1.00 88.06 612 SER A N 1
ATOM 4617 C CA . SER A 1 612 ? 33.519 -7.674 -55.509 1.00 88.06 612 SER A CA 1
ATOM 4618 C C . SER A 1 612 ? 34.328 -8.862 -56.007 1.00 88.06 612 SER A C 1
ATOM 4620 O O . SER A 1 612 ? 35.291 -9.265 -55.359 1.00 88.06 612 SER A O 1
ATOM 4622 N N . THR A 1 613 ? 33.990 -9.393 -57.179 1.00 90.19 613 THR A N 1
ATOM 4623 C CA . THR A 1 613 ? 34.726 -10.501 -57.801 1.00 90.19 613 THR A CA 1
ATOM 4624 C C . THR A 1 613 ? 35.524 -10.036 -59.016 1.00 90.19 613 THR A C 1
ATOM 4626 O O . THR A 1 613 ? 35.175 -9.067 -59.699 1.00 90.19 613 THR A O 1
ATOM 4629 N N . GLY A 1 614 ? 36.636 -10.708 -59.308 1.00 89.81 614 GLY A N 1
ATOM 4630 C CA . GLY A 1 614 ? 37.353 -10.489 -60.558 1.00 89.81 614 GLY A CA 1
ATOM 4631 C C . GLY A 1 614 ? 38.649 -11.275 -60.689 1.00 89.81 614 GLY A C 1
ATOM 4632 O O . GLY A 1 614 ? 39.193 -11.803 -59.730 1.00 89.81 614 GLY A O 1
ATOM 4633 N N . LYS A 1 615 ? 39.177 -11.341 -61.914 1.00 92.31 615 LYS A N 1
ATOM 4634 C CA . LYS A 1 615 ? 40.409 -12.083 -62.217 1.00 92.31 615 LYS A CA 1
ATOM 4635 C C . LYS A 1 615 ? 41.654 -11.214 -62.050 1.00 92.31 615 LYS A C 1
ATOM 4637 O O . LYS A 1 615 ? 41.728 -10.156 -62.675 1.00 92.31 615 LYS A O 1
ATOM 4642 N N . VAL A 1 616 ? 42.660 -11.664 -61.302 1.00 92.69 616 VAL A N 1
ATOM 4643 C CA . VAL A 1 616 ? 43.938 -10.940 -61.163 1.00 92.69 616 VAL A CA 1
ATOM 4644 C C . VAL A 1 616 ? 44.740 -11.052 -62.464 1.00 92.69 616 VAL A C 1
ATOM 4646 O O . VAL A 1 616 ? 45.181 -12.135 -62.842 1.00 92.69 616 VAL A O 1
ATOM 4649 N N . ARG A 1 617 ? 44.950 -9.932 -63.166 1.00 90.12 617 ARG A N 1
ATOM 4650 C CA . ARG A 1 617 ? 45.615 -9.884 -64.487 1.00 90.12 617 ARG A CA 1
ATOM 4651 C C . ARG A 1 617 ? 47.032 -9.319 -64.472 1.00 90.12 617 ARG A C 1
ATOM 4653 O O . ARG A 1 617 ? 47.747 -9.459 -65.457 1.00 90.12 617 ARG A O 1
ATOM 4660 N N . GLY A 1 618 ? 47.453 -8.698 -63.378 1.00 86.12 618 GLY A N 1
ATOM 4661 C CA . GLY A 1 618 ? 48.787 -8.112 -63.248 1.00 86.12 618 GLY A CA 1
ATOM 4662 C C . GLY A 1 618 ? 49.004 -7.534 -61.856 1.00 86.12 618 GLY A C 1
ATOM 4663 O O . GLY A 1 618 ? 48.035 -7.225 -61.168 1.00 86.12 618 GLY A O 1
ATOM 4664 N N . TYR A 1 619 ? 50.257 -7.411 -61.426 1.00 91.50 619 TYR A N 1
ATOM 4665 C CA . TYR A 1 619 ? 50.601 -6.891 -60.103 1.00 91.50 619 TYR A CA 1
ATOM 4666 C C . TYR A 1 619 ? 52.002 -6.267 -60.091 1.00 91.50 619 TYR A C 1
ATOM 4668 O O . TYR A 1 619 ? 52.878 -6.646 -60.869 1.00 91.50 619 TYR A O 1
ATOM 4676 N N . THR A 1 620 ? 52.202 -5.313 -59.187 1.00 88.31 620 THR A N 1
ATOM 4677 C CA . THR A 1 620 ? 53.499 -4.752 -58.786 1.00 88.31 620 THR A CA 1
ATOM 4678 C C . THR A 1 620 ? 53.580 -4.742 -57.255 1.00 88.31 620 THR A C 1
ATOM 4680 O O . THR A 1 620 ? 52.686 -5.253 -56.586 1.00 88.31 620 THR A O 1
ATOM 4683 N N . ALA A 1 621 ? 54.640 -4.167 -56.678 1.00 80.44 621 ALA A N 1
ATOM 4684 C CA . ALA A 1 621 ? 54.740 -4.004 -55.226 1.00 80.44 621 ALA A CA 1
ATOM 4685 C C . ALA A 1 621 ? 53.670 -3.060 -54.636 1.00 80.44 621 ALA A C 1
ATOM 4687 O O . ALA A 1 621 ? 53.338 -3.182 -53.465 1.00 80.44 621 ALA A O 1
ATOM 4688 N N . GLU A 1 622 ? 53.134 -2.135 -55.439 1.00 89.00 622 GLU A N 1
ATOM 4689 C CA . GLU A 1 622 ? 52.234 -1.064 -54.975 1.00 89.00 622 GLU A CA 1
ATOM 4690 C C . GLU A 1 622 ? 50.850 -1.115 -55.636 1.00 89.00 622 GLU A C 1
ATOM 4692 O O . GLU A 1 622 ? 49.965 -0.336 -55.288 1.00 89.00 622 GLU A O 1
ATOM 4697 N N . THR A 1 623 ? 50.639 -1.997 -56.619 1.00 92.44 623 THR A N 1
ATOM 4698 C CA . THR A 1 623 ? 49.379 -2.052 -57.370 1.00 92.44 623 THR A CA 1
ATOM 4699 C C . THR A 1 623 ? 48.984 -3.472 -57.747 1.00 92.44 623 THR A C 1
ATOM 4701 O O . THR A 1 623 ? 49.833 -4.335 -57.971 1.00 92.44 623 THR A O 1
ATOM 4704 N N . VAL A 1 624 ? 47.681 -3.693 -57.901 1.00 93.00 624 VAL A N 1
ATOM 4705 C CA . VAL A 1 624 ? 47.101 -4.929 -58.433 1.00 93.00 624 VAL A CA 1
ATOM 4706 C C . VAL A 1 624 ? 46.072 -4.595 -59.508 1.00 93.00 624 VAL A C 1
ATOM 4708 O O . VAL A 1 624 ? 45.281 -3.665 -59.374 1.00 93.00 624 VAL A O 1
ATOM 4711 N N . THR A 1 625 ? 46.085 -5.344 -60.606 1.00 91.06 625 THR A N 1
ATOM 4712 C CA . THR A 1 625 ? 45.084 -5.251 -61.673 1.00 91.06 625 THR A CA 1
ATOM 4713 C C . THR A 1 625 ? 44.096 -6.396 -61.521 1.00 91.06 625 THR A C 1
ATOM 4715 O O . THR A 1 625 ? 44.464 -7.552 -61.737 1.00 91.06 625 THR A O 1
ATOM 4718 N N . ILE A 1 626 ? 42.848 -6.078 -61.179 1.00 91.06 626 ILE A N 1
ATOM 4719 C CA . ILE A 1 626 ? 41.752 -7.045 -61.056 1.00 91.06 626 ILE A CA 1
ATOM 4720 C C . ILE A 1 626 ? 40.712 -6.717 -62.130 1.00 91.06 626 ILE A C 1
ATOM 4722 O O . ILE A 1 626 ? 40.239 -5.584 -62.248 1.00 91.06 626 ILE A O 1
ATOM 4726 N N . GLY A 1 627 ? 40.403 -7.694 -62.983 1.00 88.75 627 GLY A N 1
ATOM 4727 C CA . GLY A 1 627 ? 39.607 -7.476 -64.187 1.00 88.75 627 GLY A CA 1
ATOM 4728 C C . GLY A 1 627 ? 40.288 -6.475 -65.125 1.00 88.75 627 GLY A C 1
ATOM 4729 O O . GLY A 1 627 ? 41.401 -6.715 -65.590 1.00 88.75 627 GLY A O 1
ATOM 4730 N N . ASN A 1 628 ? 39.618 -5.355 -65.402 1.00 85.00 628 ASN A N 1
ATOM 4731 C CA . ASN A 1 628 ? 40.135 -4.275 -66.254 1.00 85.00 628 ASN A CA 1
ATOM 4732 C C . ASN A 1 628 ? 40.559 -3.025 -65.456 1.00 85.00 628 ASN A C 1
ATOM 4734 O O . ASN A 1 628 ? 40.856 -1.997 -66.063 1.00 85.00 628 ASN A O 1
ATOM 4738 N N . LYS A 1 629 ? 40.560 -3.081 -64.116 1.00 89.62 629 LYS A N 1
ATOM 4739 C CA . LYS A 1 629 ? 40.848 -1.933 -63.248 1.00 89.62 629 LYS A CA 1
ATOM 4740 C C . LYS A 1 629 ? 42.140 -2.152 -62.461 1.00 89.62 629 LYS A C 1
ATOM 4742 O O . LYS A 1 629 ? 42.407 -3.250 -61.975 1.00 89.62 629 LYS A O 1
ATOM 4747 N N . VAL A 1 630 ? 42.937 -1.090 -62.349 1.00 90.12 630 VAL A N 1
ATOM 4748 C CA . VAL A 1 630 ? 44.148 -1.045 -61.520 1.00 90.12 630 VAL A CA 1
ATOM 4749 C C . VAL A 1 630 ? 43.793 -0.423 -60.175 1.00 90.12 630 VAL A C 1
ATOM 4751 O O . VAL A 1 630 ? 43.159 0.632 -60.129 1.00 90.12 630 VAL A O 1
ATOM 4754 N N . TYR A 1 631 ? 44.215 -1.075 -59.100 1.00 92.19 631 TYR A N 1
ATOM 4755 C CA . TYR A 1 631 ? 44.036 -0.632 -57.726 1.00 92.19 631 TYR A CA 1
ATOM 4756 C C . TYR A 1 631 ? 45.386 -0.449 -57.038 1.00 92.19 631 TYR A C 1
ATOM 4758 O O . TYR A 1 631 ? 46.347 -1.159 -57.340 1.00 92.19 631 TYR A O 1
ATOM 4766 N N . THR A 1 632 ? 45.435 0.475 -56.085 1.00 90.56 632 THR A N 1
ATOM 4767 C CA . THR A 1 632 ? 46.586 0.703 -55.211 1.00 90.56 632 THR A CA 1
ATOM 4768 C C . THR A 1 632 ? 46.550 -0.267 -54.034 1.00 90.56 632 THR A C 1
ATOM 4770 O O . THR A 1 632 ? 45.494 -0.495 -53.441 1.00 90.56 632 THR A O 1
ATOM 4773 N N . MET A 1 633 ? 47.710 -0.807 -53.677 1.00 89.06 633 MET A N 1
ATOM 4774 C CA . MET A 1 633 ? 47.928 -1.580 -52.459 1.00 89.06 633 MET A CA 1
ATOM 4775 C C . MET A 1 633 ? 48.750 -0.764 -51.465 1.00 89.06 633 MET A C 1
ATOM 4777 O O . MET A 1 633 ? 49.680 -0.057 -51.849 1.00 89.06 633 MET A O 1
ATOM 4781 N N . THR A 1 634 ? 48.406 -0.860 -50.186 1.00 87.50 634 THR A N 1
ATOM 4782 C CA . THR A 1 634 ? 49.134 -0.228 -49.081 1.00 87.50 634 THR A CA 1
ATOM 4783 C C . THR A 1 634 ? 49.773 -1.296 -48.197 1.00 87.50 634 THR A C 1
ATOM 4785 O O . THR A 1 634 ? 49.558 -2.492 -48.391 1.00 87.50 634 THR A O 1
ATOM 4788 N N . SER A 1 635 ? 50.547 -0.876 -47.193 1.00 83.62 635 SER A N 1
ATOM 4789 C CA . SER A 1 635 ? 51.071 -1.786 -46.163 1.00 83.62 635 SER A CA 1
ATOM 4790 C C . SER A 1 635 ? 49.979 -2.519 -45.382 1.00 83.62 635 SER A C 1
ATOM 4792 O O . SER A 1 635 ? 50.260 -3.551 -44.780 1.00 83.62 635 SER A O 1
ATOM 4794 N N . ASP A 1 636 ? 48.758 -1.983 -45.393 1.00 83.62 636 ASP A N 1
ATOM 4795 C CA . ASP A 1 636 ? 47.620 -2.494 -44.631 1.00 83.62 636 ASP A CA 1
ATOM 4796 C C . ASP A 1 636 ? 46.712 -3.394 -45.487 1.00 83.62 636 ASP A C 1
ATOM 4798 O O . ASP A 1 636 ? 45.760 -3.972 -44.966 1.00 83.62 636 ASP A O 1
ATOM 4802 N N . SER A 1 637 ? 46.992 -3.525 -46.792 1.00 89.69 637 SER A N 1
ATOM 4803 C CA . SER A 1 637 ? 46.264 -4.430 -47.683 1.00 89.69 637 SER A CA 1
ATOM 4804 C C . SER A 1 637 ? 46.520 -5.885 -47.290 1.00 89.69 637 SER A C 1
ATOM 4806 O O . SER A 1 637 ? 47.658 -6.357 -47.289 1.00 89.69 637 SER A O 1
ATOM 4808 N N . VAL A 1 638 ? 45.447 -6.620 -47.010 1.00 92.75 638 VAL A N 1
ATOM 4809 C CA . VAL A 1 638 ? 45.499 -8.028 -46.607 1.00 92.75 638 VAL A CA 1
ATOM 4810 C C . VAL A 1 638 ? 45.235 -8.926 -47.815 1.00 92.75 638 VAL A C 1
ATOM 4812 O O . VAL A 1 638 ? 44.324 -8.672 -48.601 1.00 92.75 638 VAL A O 1
ATOM 4815 N N . VAL A 1 639 ? 46.034 -9.982 -47.979 1.00 93.62 639 VAL A N 1
ATOM 4816 C CA . VAL A 1 639 ? 45.889 -10.952 -49.075 1.00 93.62 639 VAL A CA 1
ATOM 4817 C C . VAL A 1 639 ? 45.944 -12.360 -48.501 1.00 93.62 639 VAL A C 1
ATOM 4819 O O . VAL A 1 639 ? 46.966 -12.782 -47.956 1.00 93.62 639 VAL A O 1
ATOM 4822 N N . VAL A 1 640 ? 44.827 -13.077 -48.586 1.00 95.12 640 VAL A N 1
ATOM 4823 C CA . VAL A 1 640 ? 44.642 -14.350 -47.881 1.00 95.12 640 VAL A CA 1
ATOM 4824 C C . VAL A 1 640 ? 43.898 -15.384 -48.722 1.00 95.12 640 VAL A C 1
ATOM 4826 O O . VAL A 1 640 ? 43.257 -15.065 -49.713 1.00 95.12 640 VAL A O 1
ATOM 4829 N N . GLN A 1 641 ? 43.981 -16.640 -48.314 1.00 92.69 641 GLN A N 1
ATOM 4830 C CA . GLN A 1 641 ? 43.114 -17.722 -48.761 1.00 92.69 641 GLN A CA 1
ATOM 4831 C C . GLN A 1 641 ? 42.292 -18.188 -47.559 1.00 92.69 641 GLN A C 1
ATOM 4833 O O . GLN A 1 641 ? 42.857 -18.422 -46.486 1.00 92.69 641 GLN A O 1
ATOM 4838 N N . LEU A 1 642 ? 40.975 -18.272 -47.740 1.00 91.31 642 LEU A N 1
ATOM 4839 C CA . LEU A 1 642 ? 40.037 -18.869 -46.797 1.00 91.31 642 LEU A CA 1
ATOM 4840 C C . LEU A 1 642 ? 39.853 -20.336 -47.198 1.00 91.31 642 LEU A C 1
ATOM 4842 O O . LEU A 1 642 ? 39.277 -20.623 -48.247 1.00 91.31 642 LEU A O 1
ATOM 4846 N N . ASN A 1 643 ? 40.388 -21.244 -46.387 1.00 88.19 643 ASN A N 1
ATOM 4847 C CA . ASN A 1 643 ? 40.348 -22.681 -46.647 1.00 88.19 643 ASN A CA 1
ATOM 4848 C C . ASN A 1 643 ? 38.971 -23.260 -46.288 1.00 88.19 643 ASN A C 1
ATOM 4850 O O . ASN A 1 643 ? 38.245 -22.691 -45.466 1.00 88.19 643 ASN A O 1
ATOM 4854 N N . ALA A 1 644 ? 38.638 -24.423 -46.851 1.00 81.69 644 ALA A N 1
ATOM 4855 C CA . ALA A 1 644 ? 37.354 -25.096 -46.622 1.00 81.69 644 AL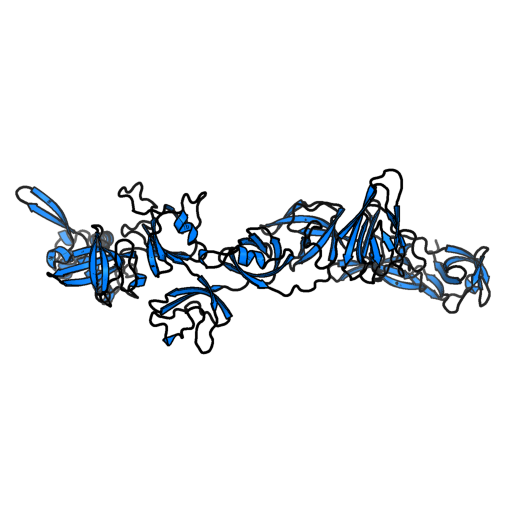A A CA 1
ATOM 4856 C C . ALA A 1 644 ? 37.083 -25.433 -45.137 1.00 81.69 644 ALA A C 1
ATOM 4858 O O . ALA A 1 644 ? 35.936 -25.472 -44.699 1.00 81.69 644 ALA A O 1
ATOM 4859 N N . ASP A 1 645 ? 38.134 -25.610 -44.329 1.00 80.31 645 ASP A N 1
ATOM 4860 C CA . ASP A 1 645 ? 38.037 -25.850 -42.882 1.00 80.31 645 ASP A CA 1
ATOM 4861 C C . ASP A 1 645 ? 37.792 -24.576 -42.045 1.00 80.31 645 ASP A C 1
ATOM 4863 O O . ASP A 1 645 ? 37.750 -24.632 -40.813 1.00 80.31 645 ASP A O 1
ATOM 4867 N N . GLY A 1 646 ? 37.635 -23.418 -42.695 1.00 79.69 646 GLY A N 1
ATOM 4868 C CA . GLY A 1 646 ? 37.442 -22.128 -42.040 1.00 79.69 646 GLY A CA 1
ATOM 4869 C C . GLY A 1 646 ? 38.727 -21.525 -41.467 1.00 79.69 646 GLY A C 1
ATOM 4870 O O . GLY A 1 646 ? 38.652 -20.599 -40.661 1.00 79.69 646 GLY A O 1
ATOM 4871 N N . THR A 1 647 ? 39.910 -22.020 -41.845 1.00 86.44 647 THR A N 1
ATOM 4872 C CA . THR A 1 647 ? 41.194 -21.383 -41.513 1.00 86.44 647 THR A CA 1
ATOM 4873 C C . THR A 1 647 ? 41.625 -20.376 -42.577 1.00 86.44 647 THR A C 1
ATOM 4875 O O . THR A 1 647 ? 41.186 -20.418 -43.725 1.00 86.44 647 THR A O 1
ATOM 4878 N N . VAL A 1 648 ? 42.504 -19.445 -42.193 1.00 90.88 648 VAL A N 1
ATOM 4879 C CA . VAL A 1 648 ? 43.028 -18.413 -43.096 1.00 90.88 648 VAL A CA 1
ATOM 4880 C C . VAL A 1 648 ? 44.534 -18.551 -43.240 1.00 90.88 648 VAL A C 1
ATOM 4882 O O . VAL A 1 648 ? 45.263 -18.549 -42.246 1.00 90.88 648 VAL A O 1
ATOM 4885 N N . THR A 1 649 ? 45.010 -18.598 -44.481 1.00 91.81 649 THR A N 1
ATOM 4886 C CA . THR A 1 649 ? 46.439 -18.590 -44.815 1.00 91.81 649 THR A CA 1
ATOM 4887 C C . THR A 1 649 ? 46.811 -17.337 -45.591 1.00 91.81 649 THR A C 1
ATOM 4889 O O . THR A 1 649 ? 46.152 -16.984 -46.564 1.00 91.81 649 THR A O 1
ATOM 4892 N N . ASN A 1 650 ? 47.896 -16.670 -45.192 1.00 91.62 650 ASN A N 1
ATOM 4893 C CA . ASN A 1 650 ? 48.434 -15.546 -45.956 1.00 91.62 650 ASN A CA 1
ATOM 4894 C C . ASN A 1 650 ? 48.978 -16.043 -47.296 1.00 91.62 650 ASN A C 1
ATOM 4896 O O . ASN A 1 650 ? 49.783 -16.975 -47.334 1.00 91.62 650 ASN A O 1
ATOM 4900 N N . VAL A 1 651 ? 48.590 -15.376 -48.378 1.00 91.06 651 VAL A N 1
ATOM 4901 C CA . VAL A 1 651 ? 49.081 -15.668 -49.727 1.00 91.06 651 VAL A CA 1
ATOM 4902 C C . VAL A 1 651 ? 49.639 -14.402 -50.360 1.00 91.06 651 VAL A C 1
ATOM 4904 O O . VAL A 1 651 ? 49.433 -13.288 -49.883 1.00 91.06 651 VAL A O 1
ATOM 4907 N N . THR A 1 652 ? 50.403 -14.561 -51.435 1.00 90.19 652 THR A N 1
ATOM 4908 C CA . THR A 1 652 ? 50.952 -13.413 -52.165 1.00 90.19 652 THR A CA 1
ATOM 4909 C C . THR A 1 652 ? 50.038 -13.054 -53.331 1.00 90.19 652 THR A C 1
ATOM 4911 O O . THR A 1 652 ? 49.432 -13.930 -53.941 1.00 90.19 652 THR A O 1
ATOM 4914 N N . VAL A 1 653 ? 49.987 -11.785 -53.735 1.00 89.38 653 VAL A N 1
ATOM 4915 C CA . VAL A 1 653 ? 49.270 -11.414 -54.974 1.00 89.38 653 VAL A CA 1
ATOM 4916 C C . VAL A 1 653 ? 49.851 -12.146 -56.189 1.00 89.38 653 VAL A C 1
ATOM 4918 O O . VAL A 1 653 ? 49.121 -12.513 -57.105 1.00 89.38 653 VAL A O 1
ATOM 4921 N N . ALA A 1 654 ? 51.159 -12.427 -56.165 1.00 88.12 654 ALA A N 1
ATOM 4922 C CA . ALA A 1 654 ? 51.839 -13.198 -57.198 1.00 88.12 654 ALA A CA 1
ATOM 4923 C C . ALA A 1 654 ? 51.266 -14.613 -57.362 1.00 88.12 654 ALA A C 1
ATOM 4925 O O . ALA A 1 654 ? 51.055 -15.056 -58.489 1.00 88.12 654 ALA A O 1
ATOM 4926 N N . SER A 1 655 ? 50.965 -15.302 -56.255 1.00 89.31 655 SER A N 1
ATOM 4927 C CA . SER A 1 655 ? 50.358 -16.639 -56.291 1.00 89.31 655 SER A CA 1
ATOM 4928 C C . SER A 1 655 ? 48.905 -16.634 -56.772 1.00 89.31 655 SER A C 1
ATOM 4930 O O . SER A 1 655 ? 48.422 -17.672 -57.207 1.00 89.31 655 SER A O 1
ATOM 4932 N N . LEU A 1 656 ? 48.233 -15.478 -56.753 1.00 90.88 656 LEU A N 1
ATOM 4933 C CA . LEU A 1 656 ? 46.861 -15.309 -57.243 1.00 90.88 656 LEU A CA 1
ATOM 4934 C C . LEU A 1 656 ? 46.799 -14.891 -58.724 1.00 90.88 656 LEU A C 1
ATOM 4936 O O . LEU A 1 656 ? 45.716 -14.651 -59.256 1.00 90.88 656 LEU A O 1
ATOM 4940 N N . HIS A 1 657 ? 47.935 -14.774 -59.423 1.00 90.06 657 HIS A N 1
ATOM 4941 C CA . HIS A 1 657 ? 47.942 -14.344 -60.821 1.00 90.06 657 HIS A CA 1
ATOM 4942 C C . HIS A 1 657 ? 47.144 -15.304 -61.718 1.00 90.06 657 HIS A C 1
ATOM 4944 O O . HIS A 1 657 ? 47.351 -16.515 -61.704 1.00 90.06 657 HIS A O 1
ATOM 4950 N N . ASN A 1 658 ? 46.250 -14.746 -62.539 1.00 88.56 658 ASN A N 1
ATOM 4951 C CA . ASN A 1 658 ? 45.264 -15.462 -63.351 1.00 88.56 658 ASN A CA 1
ATOM 4952 C C . ASN A 1 658 ? 44.237 -16.297 -62.568 1.00 88.56 658 ASN A C 1
ATOM 4954 O O . ASN A 1 658 ? 43.547 -17.108 -63.190 1.00 88.56 658 ASN A O 1
ATOM 4958 N N . GLN A 1 659 ? 44.068 -16.068 -61.267 1.00 91.25 659 GLN A N 1
ATOM 4959 C CA . GLN A 1 659 ? 42.963 -16.629 -60.488 1.00 91.25 659 GLN A CA 1
ATOM 4960 C C . GLN A 1 659 ? 41.816 -15.623 -60.362 1.00 91.25 659 GLN A C 1
ATOM 4962 O O . GLN A 1 659 ? 42.021 -14.407 -60.456 1.00 91.25 659 GLN A O 1
ATOM 4967 N N . GLU A 1 660 ? 40.602 -16.144 -60.216 1.00 92.69 660 GLU A N 1
ATOM 4968 C CA . GLU A 1 660 ? 39.430 -15.364 -59.826 1.00 92.69 660 GLU A CA 1
ATOM 4969 C C . GLU A 1 660 ? 39.445 -15.186 -58.309 1.00 92.69 660 GLU A C 1
ATOM 4971 O O . GLU A 1 660 ? 39.707 -16.137 -57.579 1.00 92.69 660 GLU A O 1
ATOM 4976 N N . VAL A 1 661 ? 39.252 -13.950 -57.857 1.00 93.69 661 VAL A N 1
ATOM 4977 C CA . VAL A 1 661 ? 39.361 -13.562 -56.451 1.00 93.69 661 VAL A CA 1
ATOM 4978 C C . VAL A 1 661 ? 38.150 -12.741 -56.042 1.00 93.69 661 VAL A C 1
ATOM 4980 O O . VAL A 1 661 ? 37.551 -12.041 -56.864 1.00 93.69 661 VAL A O 1
ATOM 4983 N N . GLU A 1 662 ? 37.840 -12.787 -54.755 1.00 93.25 662 GLU A N 1
ATOM 4984 C CA . GLU A 1 662 ? 36.955 -11.844 -54.089 1.00 93.25 662 GLU A CA 1
ATOM 4985 C C . GLU A 1 662 ? 37.799 -10.743 -53.441 1.00 93.25 662 GLU A C 1
ATOM 4987 O O . GLU A 1 662 ? 38.924 -10.971 -52.990 1.00 93.25 662 GLU A O 1
ATOM 4992 N N . PHE A 1 663 ? 37.299 -9.513 -53.413 1.00 92.12 663 PHE A N 1
ATOM 4993 C CA . PHE A 1 663 ? 38.045 -8.404 -52.837 1.00 92.12 663 PHE A CA 1
ATOM 4994 C C . PHE A 1 663 ? 37.148 -7.301 -52.284 1.00 92.12 663 PHE A C 1
ATOM 4996 O O . PHE A 1 663 ? 36.024 -7.090 -52.737 1.00 92.12 663 PHE A O 1
ATOM 5003 N N . VAL A 1 664 ? 37.695 -6.558 -51.323 1.00 89.50 664 VAL A N 1
ATOM 5004 C CA . VAL A 1 664 ? 37.094 -5.361 -50.729 1.00 89.50 664 VAL A CA 1
ATOM 5005 C C . VAL A 1 664 ? 37.991 -4.171 -51.050 1.00 89.50 664 VAL A C 1
ATOM 5007 O O . VAL A 1 664 ? 39.184 -4.170 -50.725 1.00 89.50 664 VAL A O 1
ATOM 5010 N N . ALA A 1 665 ? 37.423 -3.143 -51.680 1.00 82.75 665 ALA A N 1
ATOM 5011 C CA . ALA A 1 665 ? 38.133 -1.921 -52.040 1.00 82.75 665 ALA A CA 1
ATOM 5012 C C . ALA A 1 665 ? 37.392 -0.680 -51.536 1.00 82.75 665 ALA A C 1
ATOM 5014 O O . ALA A 1 665 ? 36.179 -0.562 -51.695 1.00 82.75 665 ALA A O 1
ATOM 5015 N N . THR A 1 666 ? 38.134 0.291 -51.005 1.00 78.31 666 THR A N 1
ATOM 5016 C CA . THR A 1 666 ? 37.608 1.629 -50.709 1.00 78.31 666 THR A CA 1
ATOM 5017 C C . THR A 1 666 ? 38.132 2.596 -51.766 1.00 78.31 666 THR A C 1
ATOM 5019 O O . THR A 1 666 ? 39.303 2.982 -51.776 1.00 78.31 666 THR A O 1
ATOM 5022 N N . GLY A 1 667 ? 37.267 2.967 -52.711 1.00 79.31 667 GLY A N 1
ATOM 5023 C CA . GLY A 1 667 ? 37.646 3.793 -53.858 1.00 79.31 667 GLY A CA 1
ATOM 5024 C C . GLY A 1 667 ? 38.607 3.067 -54.807 1.00 79.31 667 GLY A C 1
ATOM 5025 O O . GLY A 1 667 ? 38.209 2.149 -55.526 1.00 79.31 667 GLY A O 1
ATOM 5026 N N . ASN A 1 668 ? 39.868 3.508 -54.844 1.00 83.00 668 ASN A N 1
ATOM 5027 C CA . ASN A 1 668 ? 40.926 2.902 -55.665 1.00 83.00 668 ASN A CA 1
ATOM 5028 C C . ASN A 1 668 ? 41.957 2.115 -54.843 1.00 83.00 668 ASN A C 1
ATOM 5030 O O . ASN A 1 668 ? 42.917 1.611 -55.421 1.00 83.00 668 ASN A O 1
ATOM 5034 N N . THR A 1 669 ? 41.760 1.987 -53.531 1.00 86.19 669 THR A N 1
ATOM 5035 C CA . THR A 1 669 ? 42.660 1.244 -52.643 1.00 86.19 669 THR A CA 1
ATOM 5036 C C . THR A 1 669 ? 42.048 -0.102 -52.284 1.00 86.19 669 THR A C 1
ATOM 5038 O O . THR A 1 669 ? 40.870 -0.176 -51.934 1.00 86.19 669 THR A O 1
ATOM 5041 N N . ILE A 1 670 ? 42.844 -1.164 -52.377 1.00 90.00 670 ILE A N 1
ATOM 5042 C CA . ILE A 1 670 ? 42.456 -2.512 -51.957 1.00 90.00 670 ILE A CA 1
ATOM 5043 C C . ILE A 1 670 ? 42.709 -2.674 -50.462 1.00 90.00 670 ILE A C 1
ATOM 5045 O O . ILE A 1 670 ? 43.822 -2.443 -49.991 1.00 90.00 670 ILE A O 1
ATOM 5049 N N . ASN A 1 671 ? 41.693 -3.131 -49.736 1.00 89.56 671 ASN A N 1
ATOM 5050 C CA . ASN A 1 671 ? 41.801 -3.429 -48.310 1.00 89.56 671 ASN A CA 1
ATOM 5051 C C . ASN A 1 671 ? 42.027 -4.928 -48.085 1.00 89.56 671 ASN A C 1
ATOM 5053 O O . ASN A 1 671 ? 42.873 -5.311 -47.283 1.00 89.56 671 ASN A O 1
ATOM 5057 N N . LEU A 1 672 ? 41.296 -5.770 -48.821 1.00 92.81 672 LEU A N 1
ATOM 5058 C CA . LEU A 1 672 ? 41.350 -7.224 -48.705 1.00 92.81 672 LEU A CA 1
ATOM 5059 C C . LEU A 1 672 ? 41.235 -7.863 -50.091 1.00 92.81 672 LEU A C 1
ATOM 5061 O O . LEU A 1 672 ? 40.360 -7.483 -50.864 1.00 92.81 672 LEU A O 1
ATOM 5065 N N . ILE A 1 673 ? 42.080 -8.849 -50.382 1.00 93.06 673 ILE A N 1
ATOM 5066 C CA . ILE A 1 673 ? 41.901 -9.810 -51.478 1.00 93.06 673 ILE A CA 1
ATOM 5067 C C . ILE A 1 673 ? 41.851 -11.192 -50.851 1.00 93.06 673 ILE A C 1
ATOM 5069 O O . ILE A 1 673 ? 42.732 -11.539 -50.059 1.00 93.06 673 ILE A O 1
ATOM 5073 N N . PHE A 1 674 ? 40.856 -11.987 -51.217 1.00 93.62 674 PHE A N 1
ATOM 5074 C CA . PHE A 1 674 ? 40.783 -13.363 -50.778 1.00 93.62 674 PHE A CA 1
ATOM 5075 C C . PHE A 1 674 ? 40.263 -14.306 -51.856 1.00 93.62 674 PHE A C 1
ATOM 5077 O O . PHE A 1 674 ? 39.572 -13.915 -52.794 1.00 93.62 674 PHE A O 1
ATOM 5084 N N . VAL A 1 675 ? 40.643 -15.569 -51.723 1.00 90.88 675 VAL A N 1
ATOM 5085 C CA . VAL A 1 675 ? 40.069 -16.684 -52.475 1.00 90.88 675 VAL A CA 1
ATOM 5086 C C . VAL A 1 675 ? 39.458 -17.654 -51.486 1.00 90.88 675 VAL A C 1
ATOM 5088 O O . VAL A 1 675 ? 40.041 -17.912 -50.431 1.00 90.88 675 VAL A O 1
ATOM 5091 N N . THR A 1 676 ? 38.285 -18.165 -51.829 1.00 85.38 676 THR A N 1
ATOM 5092 C CA . THR A 1 676 ? 37.608 -19.194 -51.048 1.00 85.38 676 THR A CA 1
ATOM 5093 C C . THR A 1 676 ? 37.926 -20.538 -51.687 1.00 85.38 676 THR A C 1
ATOM 5095 O O . THR A 1 676 ? 37.612 -20.756 -52.859 1.00 85.38 676 THR A O 1
ATOM 5098 N N . GLU A 1 677 ? 38.582 -21.426 -50.946 1.00 77.38 677 GLU A N 1
ATOM 5099 C CA . GLU A 1 677 ? 38.753 -22.806 -51.384 1.00 77.38 677 GLU A CA 1
ATOM 5100 C C . GLU A 1 677 ? 37.389 -23.492 -51.301 1.00 77.38 677 GLU A C 1
ATOM 5102 O O . GLU A 1 677 ? 36.786 -23.596 -50.235 1.00 77.38 677 GLU A O 1
ATOM 5107 N N . THR A 1 678 ? 36.863 -23.885 -52.455 1.00 58.00 678 THR A N 1
ATOM 5108 C CA . THR A 1 678 ? 35.672 -24.729 -52.540 1.00 58.00 678 THR A CA 1
ATOM 5109 C C . THR A 1 678 ? 36.145 -26.174 -52.502 1.00 58.00 678 THR A C 1
ATOM 5111 O O . THR A 1 678 ? 37.146 -26.494 -53.147 1.00 58.00 678 THR A O 1
ATOM 5114 N N . ASP A 1 679 ? 35.470 -27.024 -51.721 1.00 45.47 679 ASP A N 1
ATOM 5115 C CA . ASP A 1 679 ? 35.762 -28.459 -51.692 1.00 45.47 679 ASP A CA 1
ATOM 5116 C C . ASP A 1 679 ? 35.874 -28.973 -53.134 1.00 45.47 679 ASP A C 1
ATOM 5118 O O . ASP A 1 679 ? 34.991 -28.727 -53.961 1.00 45.47 679 ASP A O 1
ATOM 5122 N N . ALA A 1 680 ? 36.992 -29.627 -53.455 1.00 39.94 680 ALA A N 1
ATOM 5123 C CA . ALA A 1 680 ? 37.152 -30.272 -54.749 1.00 39.94 680 ALA A CA 1
ATOM 5124 C C . ALA A 1 680 ? 36.057 -31.341 -54.889 1.00 39.94 680 ALA A C 1
ATOM 5126 O O . ALA A 1 680 ? 35.994 -32.243 -54.051 1.00 39.94 680 ALA A O 1
ATOM 5127 N N . GLU A 1 681 ? 35.200 -31.210 -55.909 1.00 34.50 681 GLU A N 1
ATOM 5128 C CA . GLU A 1 681 ? 34.185 -32.220 -56.263 1.00 34.50 681 GLU A CA 1
ATOM 5129 C C . GLU A 1 681 ? 34.763 -33.636 -56.393 1.00 34.50 681 GLU A C 1
ATOM 5131 O O . GLU A 1 681 ? 35.845 -33.799 -57.014 1.00 34.50 681 GLU A O 1
#